Protein 1MM0 (pdb70)

Foldseek 3Di:
DDDQVVLQVVLPVVDDPQWDGWDADPHHTDTDGDDD

Organism: Pseudacanthotermes spiniger (NCBI:txid115113)

InterPro domains:
  IPR024723 Termicin [PF11415] (2-36)
  IPR036574 Knottin, scorpion toxin-like superfamily [SSF57095] (1-36)

Radius of gyration: 9.33 Å; Cα contacts (8 Å, |Δi|>4): 59; chains: 1; bounding box: 30×15×11 Å

Sequence (36 aa):
ACNFQSCWATCQAQHSIYFRRAFCDRSQCKCVFVRGACNFQSCWATCQAQHSIYFRRAFCDRSQCKCVFVRGACNFQSCWATCQAQHSIYFRRAFCDRSQCKCVFVRGACNFQSCWATCQAQHSIYFRRAFCDRSQCKCVFVRGACNFQSCWATCQAQHSIYFRRAFCDRSQCKCVFVRGACNFQSCWATCQAQHSIYFRRAFCDRSQCKCVFVRGACNFQSCWATCQAQHSIYFRRAFCDRSQCKCVFVRGACNFQSCWATCQAQHSIYFRRAFCDRSQCKCVFVRGACNFQSCWATCQAQHSIYFRRAFCDRSQCKCVFVRGACNFQSCWATCQAQHSIYFRRAFCDRSQCKCVFVRGACNFQSCWATCQAQHSIYFRRAFCDRSQCKCVFVRGACNFQSCWATCQAQHSIYFRRAFCDRSQCKCVFVRGACNFQSCWATCQAQHSIYFRRAFCDRSQCKCVFVRGACNFQSCWATCQAQHSIYFRRAFCDRSQCKCVFVRGACNFQSCWATCQAQHSIYFRRAFCDRSQCKCVFVRGACNFQSCWATCQAQHSIYFRRAFCDRSQCKCVFVRGACNFQSCWATCQAQHSIYFRRAFCDRSQCKCVFVRGACNFQSCWATCQAQHSIYFRRAFCDRSQCKCVFVRGACNFQSCWATCQAQHSIYFRRAFCDRSQCKCVFVRGACNFQSCWATCQAQHSIYFRRAFCDRSQCKCVFVRG

Nearest PDB structures (foldseek):
  1mm0-assembly1_A  TM=9.901E-01  e=7.047E-07  Pseudacanthotermes spiniger
  1mm0-assembly1_A  TM=1.004E+00  e=3.508E-06  Pseudacanthotermes spiniger
  1mm0-assembly1_A  TM=1.029E+00  e=6.462E-07  Pseudacanthotermes spiniger
  1mm0-assembly1_A  TM=9.610E-01  e=1.796E-06  Pseudacanthotermes spiniger
  1mm0-assembly1_A  TM=9.978E-01  e=1.236E-06  Pseudacanthotermes spiniger

Secondary structure (DSSP, 8-state):
---HHHHHHHHHHHS-TTEEEEEEETTEEEEEE---

Structure (mmCIF, N/CA/C/O backbone):
data_1MM0
#
_entry.id   1MM0
#
loop_
_atom_site.group_PDB
_atom_site.id
_atom_site.type_symbol
_atom_site.label_atom_id
_atom_site.label_alt_id
_atom_site.label_comp_id
_atom_site.label_asym_id
_atom_site.label_entity_id
_atom_site.label_seq_id
_atom_site.pdbx_PDB_ins_code
_atom_site.Cartn_x
_atom_site.Cartn_y
_atom_site.Cartn_z
_atom_site.occupancy
_atom_site.B_iso_or_equiv
_atom_site.auth_seq_id
_atom_site.auth_comp_id
_atom_site.auth_asym_id
_atom_site.auth_atom_id
_atom_site.pdbx_PDB_model_num
ATOM 1 N N . ALA A 1 1 ? 15.827 0.367 3.756 1.00 0.00 1 ALA A N 1
ATOM 2 C CA . ALA A 1 1 ? 15.452 -0.684 2.786 1.00 0.00 1 ALA A CA 1
ATOM 3 C C . ALA A 1 1 ? 13.940 -0.785 2.650 1.00 0.00 1 ALA A C 1
ATOM 4 O O . ALA A 1 1 ? 13.206 -0.624 3.626 1.00 0.00 1 ALA A O 1
ATOM 13 N N . CYS A 1 2 ? 13.482 -1.061 1.440 1.00 0.00 2 CYS A N 1
ATOM 14 C CA . CYS A 1 2 ? 12.062 -1.194 1.163 1.00 0.00 2 CYS A CA 1
ATOM 15 C C . CYS A 1 2 ? 11.842 -2.311 0.149 1.00 0.00 2 CYS A C 1
ATOM 16 O O . CYS A 1 2 ? 12.605 -2.453 -0.807 1.00 0.00 2 CYS A O 1
ATOM 23 N N . ASN A 1 3 ? 10.815 -3.116 0.367 1.00 0.00 3 ASN A N 1
ATOM 24 C CA . ASN A 1 3 ? 10.523 -4.228 -0.525 1.00 0.00 3 ASN A CA 1
ATOM 25 C C . ASN A 1 3 ? 9.089 -4.144 -1.032 1.00 0.00 3 ASN A C 1
ATOM 26 O O . ASN A 1 3 ? 8.155 -3.983 -0.250 1.00 0.00 3 ASN A O 1
ATOM 37 N N . PHE A 1 4 ? 8.934 -4.231 -2.346 1.00 0.00 4 PHE A N 1
ATOM 38 C CA . PHE A 1 4 ? 7.627 -4.141 -2.990 1.00 0.00 4 PHE A CA 1
ATOM 39 C C . PHE A 1 4 ? 6.678 -5.255 -2.552 1.00 0.00 4 PHE A C 1
ATOM 40 O O . PHE A 1 4 ? 5.551 -4.988 -2.137 1.00 0.00 4 PHE A O 1
ATOM 57 N N . GLN A 1 5 ? 7.130 -6.493 -2.666 1.00 0.00 5 GLN A N 1
ATOM 58 C CA . GLN A 1 5 ? 6.313 -7.647 -2.308 1.00 0.00 5 GLN A CA 1
ATOM 59 C C . GLN A 1 5 ? 5.931 -7.623 -0.831 1.00 0.00 5 GLN A C 1
ATOM 60 O O . GLN A 1 5 ? 4.772 -7.846 -0.476 1.00 0.00 5 GLN A O 1
ATOM 74 N N . SER A 1 6 ? 6.906 -7.342 0.021 1.00 0.00 6 SER A N 1
ATOM 75 C CA . SER A 1 6 ? 6.671 -7.282 1.457 1.00 0.00 6 SER A CA 1
ATOM 76 C C . SER A 1 6 ? 5.692 -6.158 1.789 1.00 0.00 6 SER A C 1
ATOM 77 O O . SER A 1 6 ? 4.782 -6.329 2.607 1.00 0.00 6 SER A O 1
ATOM 85 N N . CYS A 1 7 ? 5.879 -5.014 1.142 1.00 0.00 7 CYS A N 1
ATOM 86 C CA . CYS A 1 7 ? 5.017 -3.862 1.353 1.00 0.00 7 CYS A CA 1
ATOM 87 C C . CYS A 1 7 ? 3.597 -4.182 0.900 1.00 0.00 7 CYS A C 1
ATOM 88 O O . CYS A 1 7 ? 2.629 -3.884 1.601 1.00 0.00 7 CYS A O 1
ATOM 95 N N . TRP A 1 8 ? 3.486 -4.812 -0.267 1.00 0.00 8 TRP A N 1
ATOM 96 C CA . TRP A 1 8 ? 2.198 -5.196 -0.822 1.00 0.00 8 TRP A CA 1
ATOM 97 C C . TRP A 1 8 ? 1.441 -6.084 0.158 1.00 0.00 8 TRP A C 1
ATOM 98 O O . TRP A 1 8 ? 0.273 -5.837 0.455 1.00 0.00 8 TRP A O 1
ATOM 119 N N . ALA A 1 9 ? 2.121 -7.109 0.662 1.00 0.00 9 ALA A N 1
ATOM 120 C CA . ALA A 1 9 ? 1.524 -8.038 1.613 1.00 0.00 9 ALA A CA 1
ATOM 121 C C . ALA A 1 9 ? 1.061 -7.319 2.875 1.00 0.00 9 ALA A C 1
ATOM 122 O O . ALA A 1 9 ? -0.046 -7.550 3.359 1.00 0.00 9 ALA A O 1
ATOM 129 N N . THR A 1 10 ? 1.911 -6.446 3.397 1.00 0.00 10 THR A N 1
ATOM 130 C CA . THR A 1 10 ? 1.597 -5.692 4.600 1.00 0.00 10 THR A CA 1
ATOM 131 C C . THR A 1 10 ? 0.375 -4.791 4.388 1.00 0.00 10 THR A C 1
ATOM 132 O O . THR A 1 10 ? -0.557 -4.781 5.197 1.00 0.00 10 THR A O 1
ATOM 143 N N . CYS A 1 11 ? 0.386 -4.042 3.294 1.00 0.00 11 CYS A N 1
ATOM 144 C CA . CYS A 1 11 ? -0.706 -3.136 2.963 1.00 0.00 11 CYS A CA 1
ATOM 145 C C . CYS A 1 11 ? -2.003 -3.891 2.675 1.00 0.00 11 CYS A C 1
ATOM 146 O O . CYS A 1 11 ? -3.075 -3.480 3.124 1.00 0.00 11 CYS A O 1
ATOM 153 N N . GLN A 1 12 ? -1.906 -4.980 1.919 1.00 0.00 12 GLN A N 1
ATOM 154 C CA . GLN A 1 12 ? -3.072 -5.777 1.559 1.00 0.00 12 GLN A CA 1
ATOM 155 C C . GLN A 1 12 ? -3.677 -6.464 2.779 1.00 0.00 12 GLN A C 1
ATOM 156 O O . GLN A 1 12 ? -4.895 -6.567 2.899 1.00 0.00 12 GLN A O 1
ATOM 170 N N . ALA A 1 13 ? -2.822 -6.945 3.670 1.00 0.00 13 ALA A N 1
ATOM 171 C CA . ALA A 1 13 ? -3.278 -7.635 4.870 1.00 0.00 13 ALA A CA 1
ATOM 172 C C . ALA A 1 13 ? -4.126 -6.728 5.756 1.00 0.00 13 ALA A C 1
ATOM 173 O O . ALA A 1 13 ? -5.189 -7.127 6.227 1.00 0.00 13 ALA A O 1
ATOM 180 N N . GLN A 1 14 ? -3.647 -5.516 5.992 1.00 0.00 14 GLN A N 1
ATOM 181 C CA . GLN A 1 14 ? -4.361 -4.569 6.840 1.00 0.00 14 GLN A CA 1
ATOM 182 C C . GLN A 1 14 ? -5.553 -3.932 6.126 1.00 0.00 14 GLN A C 1
ATOM 183 O O . GLN A 1 14 ? -6.673 -3.954 6.637 1.00 0.00 14 GLN A O 1
ATOM 197 N N . HIS A 1 15 ? -5.312 -3.352 4.957 1.00 0.00 15 HIS A N 1
ATOM 198 C CA . HIS A 1 15 ? -6.371 -2.696 4.198 1.00 0.00 15 HIS A CA 1
ATOM 199 C C . HIS A 1 15 ? -7.321 -3.716 3.578 1.00 0.00 15 HIS A C 1
ATOM 200 O O . HIS A 1 15 ? -6.893 -4.763 3.103 1.00 0.00 15 HIS A O 1
ATOM 215 N N . SER A 1 16 ? -8.613 -3.417 3.614 1.00 0.00 16 SER A N 1
ATOM 216 C CA . SER A 1 16 ? -9.630 -4.319 3.085 1.00 0.00 16 SER A CA 1
ATOM 217 C C . SER A 1 16 ? -9.833 -4.140 1.577 1.00 0.00 16 SER A C 1
ATOM 218 O O . SER A 1 16 ? -8.872 -4.072 0.809 1.00 0.00 16 SER A O 1
ATOM 226 N N . ILE A 1 17 ? -11.097 -4.062 1.163 1.00 0.00 17 ILE A N 1
ATOM 227 C CA . ILE A 1 17 ? -11.453 -3.895 -0.245 1.00 0.00 17 ILE A CA 1
ATOM 228 C C . ILE A 1 17 ? -11.190 -2.471 -0.724 1.00 0.00 17 ILE A C 1
ATOM 229 O O . ILE A 1 17 ? -11.451 -2.131 -1.879 1.00 0.00 17 ILE A O 1
ATOM 245 N N . TYR A 1 18 ? -10.664 -1.650 0.170 1.00 0.00 18 TYR A N 1
ATOM 246 C CA . TYR A 1 18 ? -10.355 -0.266 -0.147 1.00 0.00 18 TYR A CA 1
ATOM 247 C C . TYR A 1 18 ? -8.885 -0.147 -0.516 1.00 0.00 18 TYR A C 1
ATOM 248 O O . TYR A 1 18 ? -8.412 0.917 -0.921 1.00 0.00 18 TYR A O 1
ATOM 266 N N . PHE A 1 19 ? -8.178 -1.265 -0.393 1.00 0.00 19 PHE A N 1
ATOM 267 C CA . PHE A 1 19 ? -6.767 -1.332 -0.733 1.00 0.00 19 PHE A CA 1
ATOM 268 C C . PHE A 1 19 ? -6.600 -1.192 -2.237 1.00 0.00 19 PHE A C 1
ATOM 269 O O . PHE A 1 19 ? -7.211 -1.933 -3.009 1.00 0.00 19 PHE A O 1
ATOM 286 N N . ARG A 1 20 ? -5.773 -0.252 -2.653 1.00 0.00 20 ARG A N 1
ATOM 287 C CA . ARG A 1 20 ? -5.536 -0.042 -4.067 1.00 0.00 20 ARG A CA 1
ATOM 288 C C . ARG A 1 20 ? -4.253 -0.750 -4.466 1.00 0.00 20 ARG A C 1
ATOM 289 O O . ARG A 1 20 ? -4.284 -1.831 -5.054 1.00 0.00 20 ARG A O 1
ATOM 310 N N . ARG A 1 21 ? -3.129 -0.155 -4.115 1.00 0.00 21 ARG A N 1
ATOM 311 C CA . ARG A 1 21 ? -1.842 -0.749 -4.405 1.00 0.00 21 ARG A CA 1
ATOM 312 C C . ARG A 1 21 ? -0.867 -0.466 -3.275 1.00 0.00 21 ARG A C 1
ATOM 313 O O . ARG A 1 21 ? -1.178 0.278 -2.344 1.00 0.00 21 ARG A O 1
ATOM 334 N N . ALA A 1 22 ? 0.304 -1.053 -3.373 1.00 0.00 22 ALA A N 1
ATOM 335 C CA . ALA A 1 22 ? 1.353 -0.875 -2.391 1.00 0.00 22 ALA A CA 1
ATOM 336 C C . ALA A 1 22 ? 2.673 -0.802 -3.119 1.00 0.00 22 ALA A C 1
ATOM 337 O O . ALA A 1 22 ? 2.839 -1.448 -4.151 1.00 0.00 22 ALA A O 1
ATOM 344 N N . PHE A 1 23 ? 3.593 -0.008 -2.616 1.00 0.00 23 PHE A N 1
ATOM 345 C CA . PHE A 1 23 ? 4.886 0.145 -3.261 1.00 0.00 23 PHE A CA 1
ATOM 346 C C . PHE A 1 23 ? 5.879 0.813 -2.329 1.00 0.00 23 PHE A C 1
ATOM 347 O O . PHE A 1 23 ? 5.542 1.179 -1.202 1.00 0.00 23 PHE A O 1
ATOM 364 N N . CYS A 1 24 ? 7.089 1.011 -2.815 1.00 0.00 24 CYS A N 1
ATOM 365 C CA . CYS A 1 24 ? 8.101 1.679 -2.033 1.00 0.00 24 CYS A CA 1
ATOM 366 C C . CYS A 1 24 ? 8.177 3.134 -2.451 1.00 0.00 24 CYS A C 1
ATOM 367 O O . CYS A 1 24 ? 8.580 3.460 -3.570 1.00 0.00 24 CYS A O 1
ATOM 374 N N . ASP A 1 25 ? 7.806 3.999 -1.538 1.00 0.00 25 ASP A N 1
ATOM 375 C CA . ASP A 1 25 ? 7.838 5.428 -1.772 1.00 0.00 25 ASP A CA 1
ATOM 376 C C . ASP A 1 25 ? 9.124 5.956 -1.178 1.00 0.00 25 ASP A C 1
ATOM 377 O O . ASP A 1 25 ? 9.333 5.850 0.031 1.00 0.00 25 ASP A O 1
ATOM 386 N N . ARG A 1 26 ? 10.001 6.461 -2.044 1.00 0.00 26 ARG A N 1
ATOM 387 C CA . ARG A 1 26 ? 11.310 6.947 -1.636 1.00 0.00 26 ARG A CA 1
ATOM 388 C C . ARG A 1 26 ? 12.141 5.776 -1.105 1.00 0.00 26 ARG A C 1
ATOM 389 O O . ARG A 1 26 ? 12.864 5.126 -1.862 1.00 0.00 26 ARG A O 1
ATOM 410 N N . SER A 1 27 ? 11.990 5.481 0.174 1.00 0.00 27 SER A N 1
ATOM 411 C CA . SER A 1 27 ? 12.676 4.363 0.804 1.00 0.00 27 SER A CA 1
ATOM 412 C C . SER A 1 27 ? 11.829 3.843 1.958 1.00 0.00 27 SER A C 1
ATOM 413 O O . SER A 1 27 ? 12.339 3.334 2.956 1.00 0.00 27 SER A O 1
ATOM 421 N N . GLN A 1 28 ? 10.518 3.991 1.809 1.00 0.00 28 GLN A N 1
ATOM 422 C CA . GLN A 1 28 ? 9.566 3.565 2.824 1.00 0.00 28 GLN A CA 1
ATOM 423 C C . GLN A 1 28 ? 8.377 2.864 2.182 1.00 0.00 28 GLN A C 1
ATOM 424 O O . GLN A 1 28 ? 7.964 3.212 1.076 1.00 0.00 28 GLN A O 1
ATOM 438 N N . CYS A 1 29 ? 7.818 1.897 2.890 1.00 0.00 29 CYS A N 1
ATOM 439 C CA . CYS A 1 29 ? 6.653 1.168 2.405 1.00 0.00 29 CYS A CA 1
ATOM 440 C C . CYS A 1 29 ? 5.437 2.087 2.443 1.00 0.00 29 CYS A C 1
ATOM 441 O O . CYS A 1 29 ? 5.095 2.630 3.498 1.00 0.00 29 CYS A O 1
ATOM 448 N N . LYS A 1 30 ? 4.797 2.278 1.300 1.00 0.00 30 LYS A N 1
ATOM 449 C CA . LYS A 1 30 ? 3.638 3.149 1.220 1.00 0.00 30 LYS A CA 1
ATOM 450 C C . LYS A 1 30 ? 2.399 2.368 0.807 1.00 0.00 30 LYS A C 1
ATOM 451 O O . LYS A 1 30 ? 2.391 1.686 -0.221 1.00 0.00 30 LYS A O 1
ATOM 470 N N . CYS A 1 31 ? 1.355 2.483 1.609 1.00 0.00 31 CYS A N 1
ATOM 471 C CA . CYS A 1 31 ? 0.102 1.805 1.339 1.00 0.00 31 CYS A CA 1
ATOM 472 C C . CYS A 1 31 ? -0.897 2.762 0.709 1.00 0.00 31 CYS A C 1
ATOM 473 O O . CYS A 1 31 ? -1.090 3.878 1.191 1.00 0.00 31 CYS A O 1
ATOM 480 N N . VAL A 1 32 ? -1.544 2.320 -0.354 1.00 0.00 32 VAL A N 1
ATOM 481 C CA . VAL A 1 32 ? -2.534 3.131 -1.032 1.00 0.00 32 VAL A CA 1
ATOM 482 C C . VAL A 1 32 ? -3.915 2.561 -0.769 1.00 0.00 32 VAL A C 1
ATOM 483 O O . VAL A 1 32 ? -4.134 1.354 -0.905 1.00 0.00 32 VAL A O 1
ATOM 496 N N . PHE A 1 33 ? -4.829 3.418 -0.360 1.00 0.00 33 PHE A N 1
ATOM 497 C CA . PHE A 1 33 ? -6.179 2.997 -0.034 1.00 0.00 33 PHE A CA 1
ATOM 498 C C . PHE A 1 33 ? -7.122 4.183 -0.051 1.00 0.00 33 PHE A C 1
ATOM 499 O O . PHE A 1 33 ? -6.717 5.317 0.218 1.00 0.00 33 PHE A O 1
ATOM 516 N N . VAL A 1 34 ? -8.373 3.919 -0.363 1.00 0.00 34 VAL A N 1
ATOM 517 C CA . VAL A 1 34 ? -9.376 4.965 -0.402 1.00 0.00 34 VAL A CA 1
ATOM 518 C C . VAL A 1 34 ? -10.201 4.978 0.870 1.00 0.00 34 VAL A C 1
ATOM 519 O O . VAL A 1 34 ? -10.294 3.975 1.579 1.00 0.00 34 VAL A O 1
ATOM 532 N N . ARG A 1 35 ? -10.788 6.123 1.150 1.00 0.00 35 ARG A N 1
ATOM 533 C CA . ARG A 1 35 ? -11.617 6.293 2.333 1.00 0.00 35 ARG A CA 1
ATOM 534 C C . ARG A 1 35 ? -13.073 5.990 2.002 1.00 0.00 35 ARG A C 1
ATOM 535 O O . ARG A 1 35 ? -13.785 5.356 2.781 1.00 0.00 35 ARG A O 1
ATOM 556 N N . GLY A 1 36 ? -13.504 6.447 0.837 1.00 0.00 36 GLY A N 1
ATOM 557 C CA . GLY A 1 36 ? -14.864 6.225 0.403 1.00 0.00 36 GLY A CA 1
ATOM 558 C C . GLY A 1 36 ? -15.071 6.691 -1.019 1.00 0.00 36 GLY A C 1
ATOM 559 O O . GLY A 1 36 ? -14.360 7.623 -1.446 1.00 0.00 36 GLY A O 1
ATOM 564 N N . ALA A 1 1 ? 14.425 -0.539 5.883 1.00 0.00 1 ALA A N 2
ATOM 565 C CA . ALA A 1 1 ? 13.921 -1.745 5.193 1.00 0.00 1 ALA A CA 2
ATOM 566 C C . ALA A 1 1 ? 12.662 -1.417 4.408 1.00 0.00 1 ALA A C 2
ATOM 567 O O . ALA A 1 1 ? 11.667 -0.954 4.973 1.00 0.00 1 ALA A O 2
ATOM 576 N N . CYS A 1 2 ? 12.708 -1.651 3.108 1.00 0.00 2 CYS A N 2
ATOM 577 C CA . CYS A 1 2 ? 11.575 -1.386 2.242 1.00 0.00 2 CYS A CA 2
ATOM 578 C C . CYS A 1 2 ? 11.625 -2.311 1.031 1.00 0.00 2 CYS A C 2
ATOM 579 O O . CYS A 1 2 ? 12.647 -2.394 0.348 1.00 0.00 2 CYS A O 2
ATOM 586 N N . ASN A 1 3 ? 10.530 -3.014 0.783 1.00 0.00 3 ASN A N 2
ATOM 587 C CA . ASN A 1 3 ? 10.445 -3.945 -0.336 1.00 0.00 3 ASN A CA 2
ATOM 588 C C . ASN A 1 3 ? 9.053 -3.874 -0.958 1.00 0.00 3 ASN A C 2
ATOM 589 O O . ASN A 1 3 ? 8.064 -3.781 -0.239 1.00 0.00 3 ASN A O 2
ATOM 600 N N . PHE A 1 4 ? 8.986 -3.896 -2.284 1.00 0.00 4 PHE A N 2
ATOM 601 C CA . PHE A 1 4 ? 7.713 -3.810 -3.005 1.00 0.00 4 PHE A CA 2
ATOM 602 C C . PHE A 1 4 ? 6.739 -4.918 -2.607 1.00 0.00 4 PHE A C 2
ATOM 603 O O . PHE A 1 4 ? 5.618 -4.641 -2.180 1.00 0.00 4 PHE A O 2
ATOM 620 N N . GLN A 1 5 ? 7.163 -6.162 -2.762 1.00 0.00 5 GLN A N 2
ATOM 621 C CA . GLN A 1 5 ? 6.320 -7.309 -2.438 1.00 0.00 5 GLN A CA 2
ATOM 622 C C . GLN A 1 5 ? 5.928 -7.298 -0.962 1.00 0.00 5 GLN A C 2
ATOM 623 O O . GLN A 1 5 ? 4.784 -7.600 -0.610 1.00 0.00 5 GLN A O 2
ATOM 637 N N . SER A 1 6 ? 6.877 -6.934 -0.108 1.00 0.00 6 SER A N 2
ATOM 638 C CA . SER A 1 6 ? 6.628 -6.860 1.325 1.00 0.00 6 SER A CA 2
ATOM 639 C C . SER A 1 6 ? 5.618 -5.749 1.614 1.00 0.00 6 SER A C 2
ATOM 640 O O . SER A 1 6 ? 4.673 -5.936 2.382 1.00 0.00 6 SER A O 2
ATOM 648 N N . CYS A 1 7 ? 5.825 -4.603 0.973 1.00 0.00 7 CYS A N 2
ATOM 649 C CA . CYS A 1 7 ? 4.945 -3.452 1.126 1.00 0.00 7 CYS A CA 2
ATOM 650 C C . CYS A 1 7 ? 3.530 -3.812 0.695 1.00 0.00 7 CYS A C 2
ATOM 651 O O . CYS A 1 7 ? 2.556 -3.462 1.366 1.00 0.00 7 CYS A O 2
ATOM 658 N N . TRP A 1 8 ? 3.428 -4.534 -0.421 1.00 0.00 8 TRP A N 2
ATOM 659 C CA . TRP A 1 8 ? 2.144 -4.966 -0.943 1.00 0.00 8 TRP A CA 2
ATOM 660 C C . TRP A 1 8 ? 1.395 -5.766 0.111 1.00 0.00 8 TRP A C 2
ATOM 661 O O . TRP A 1 8 ? 0.228 -5.503 0.385 1.00 0.00 8 TRP A O 2
ATOM 682 N N . ALA A 1 9 ? 2.085 -6.731 0.706 1.00 0.00 9 ALA A N 2
ATOM 683 C CA . ALA A 1 9 ? 1.500 -7.572 1.740 1.00 0.00 9 ALA A CA 2
ATOM 684 C C . ALA A 1 9 ? 1.082 -6.746 2.951 1.00 0.00 9 ALA A C 2
ATOM 685 O O . ALA A 1 9 ? -0.004 -6.937 3.497 1.00 0.00 9 ALA A O 2
ATOM 692 N N . THR A 1 10 ? 1.949 -5.826 3.359 1.00 0.00 10 THR A N 2
ATOM 693 C CA . THR A 1 10 ? 1.682 -4.963 4.503 1.00 0.00 10 THR A CA 2
ATOM 694 C C . THR A 1 10 ? 0.412 -4.133 4.287 1.00 0.00 10 THR A C 2
ATOM 695 O O . THR A 1 10 ? -0.493 -4.126 5.127 1.00 0.00 10 THR A O 2
ATOM 706 N N . CYS A 1 11 ? 0.351 -3.445 3.157 1.00 0.00 11 CYS A N 2
ATOM 707 C CA . CYS A 1 11 ? -0.797 -2.614 2.825 1.00 0.00 11 CYS A CA 2
ATOM 708 C C . CYS A 1 11 ? -2.047 -3.463 2.592 1.00 0.00 11 CYS A C 2
ATOM 709 O O . CYS A 1 11 ? -3.152 -3.064 2.956 1.00 0.00 11 CYS A O 2
ATOM 716 N N . GLN A 1 12 ? -1.858 -4.628 1.982 1.00 0.00 12 GLN A N 2
ATOM 717 C CA . GLN A 1 12 ? -2.953 -5.547 1.682 1.00 0.00 12 GLN A CA 2
ATOM 718 C C . GLN A 1 12 ? -3.591 -6.086 2.959 1.00 0.00 12 GLN A C 2
ATOM 719 O O . GLN A 1 12 ? -4.809 -6.241 3.039 1.00 0.00 12 GLN A O 2
ATOM 733 N N . ALA A 1 13 ? -2.755 -6.393 3.940 1.00 0.00 13 ALA A N 2
ATOM 734 C CA . ALA A 1 13 ? -3.226 -6.938 5.205 1.00 0.00 13 ALA A CA 2
ATOM 735 C C . ALA A 1 13 ? -3.961 -5.886 6.028 1.00 0.00 13 ALA A C 2
ATOM 736 O O . ALA A 1 13 ? -5.047 -6.142 6.551 1.00 0.00 13 ALA A O 2
ATOM 743 N N . GLN A 1 14 ? -3.363 -4.709 6.150 1.00 0.00 14 GLN A N 2
ATOM 744 C CA . GLN A 1 14 ? -3.961 -3.629 6.924 1.00 0.00 14 GLN A CA 2
ATOM 745 C C . GLN A 1 14 ? -5.221 -3.078 6.261 1.00 0.00 14 GLN A C 2
ATOM 746 O O . GLN A 1 14 ? -6.266 -2.961 6.903 1.00 0.00 14 GLN A O 2
ATOM 760 N N . HIS A 1 15 ? -5.118 -2.722 4.990 1.00 0.00 15 HIS A N 2
ATOM 761 C CA . HIS A 1 15 ? -6.248 -2.163 4.265 1.00 0.00 15 HIS A CA 2
ATOM 762 C C . HIS A 1 15 ? -7.174 -3.252 3.742 1.00 0.00 15 HIS A C 2
ATOM 763 O O . HIS A 1 15 ? -6.722 -4.274 3.232 1.00 0.00 15 HIS A O 2
ATOM 778 N N . SER A 1 16 ? -8.469 -3.029 3.896 1.00 0.00 16 SER A N 2
ATOM 779 C CA . SER A 1 16 ? -9.482 -3.983 3.467 1.00 0.00 16 SER A CA 2
ATOM 780 C C . SER A 1 16 ? -9.730 -3.912 1.952 1.00 0.00 16 SER A C 2
ATOM 781 O O . SER A 1 16 ? -8.787 -3.839 1.163 1.00 0.00 16 SER A O 2
ATOM 789 N N . ILE A 1 17 ? -11.001 -3.944 1.545 1.00 0.00 17 ILE A N 2
ATOM 790 C CA . ILE A 1 17 ? -11.362 -3.898 0.125 1.00 0.00 17 ILE A CA 2
ATOM 791 C C . ILE A 1 17 ? -11.144 -2.514 -0.481 1.00 0.00 17 ILE A C 2
ATOM 792 O O . ILE A 1 17 ? -11.425 -2.291 -1.660 1.00 0.00 17 ILE A O 2
ATOM 808 N N . TYR A 1 18 ? -10.635 -1.592 0.318 1.00 0.00 18 TYR A N 2
ATOM 809 C CA . TYR A 1 18 ? -10.383 -0.240 -0.152 1.00 0.00 18 TYR A CA 2
ATOM 810 C C . TYR A 1 18 ? -8.931 -0.117 -0.578 1.00 0.00 18 TYR A C 2
ATOM 811 O O . TYR A 1 18 ? -8.504 0.910 -1.106 1.00 0.00 18 TYR A O 2
ATOM 829 N N . PHE A 1 19 ? -8.191 -1.199 -0.370 1.00 0.00 19 PHE A N 2
ATOM 830 C CA . PHE A 1 19 ? -6.792 -1.271 -0.750 1.00 0.00 19 PHE A CA 2
ATOM 831 C C . PHE A 1 19 ? -6.673 -1.235 -2.266 1.00 0.00 19 PHE A C 2
ATOM 832 O O . PHE A 1 19 ? -7.302 -2.034 -2.962 1.00 0.00 19 PHE A O 2
ATOM 849 N N . ARG A 1 20 ? -5.875 -0.318 -2.775 1.00 0.00 20 ARG A N 2
ATOM 850 C CA . ARG A 1 20 ? -5.685 -0.200 -4.207 1.00 0.00 20 ARG A CA 2
ATOM 851 C C . ARG A 1 20 ? -4.390 -0.896 -4.598 1.00 0.00 20 ARG A C 2
ATOM 852 O O . ARG A 1 20 ? -4.403 -2.007 -5.124 1.00 0.00 20 ARG A O 2
ATOM 873 N N . ARG A 1 21 ? -3.275 -0.253 -4.307 1.00 0.00 21 ARG A N 2
ATOM 874 C CA . ARG A 1 21 ? -1.974 -0.823 -4.596 1.00 0.00 21 ARG A CA 2
ATOM 875 C C . ARG A 1 21 ? -0.994 -0.461 -3.493 1.00 0.00 21 ARG A C 2
ATOM 876 O O . ARG A 1 21 ? -1.317 0.316 -2.593 1.00 0.00 21 ARG A O 2
ATOM 897 N N . ALA A 1 22 ? 0.195 -1.014 -3.577 1.00 0.00 22 ALA A N 2
ATOM 898 C CA . ALA A 1 22 ? 1.242 -0.749 -2.614 1.00 0.00 22 ALA A CA 2
ATOM 899 C C . ALA A 1 22 ? 2.566 -0.683 -3.340 1.00 0.00 22 ALA A C 2
ATOM 900 O O . ALA A 1 22 ? 2.770 -1.404 -4.316 1.00 0.00 22 ALA A O 2
ATOM 907 N N . PHE A 1 23 ? 3.450 0.181 -2.888 1.00 0.00 23 PHE A N 2
ATOM 908 C CA . PHE A 1 23 ? 4.746 0.323 -3.528 1.00 0.00 23 PHE A CA 2
ATOM 909 C C . PHE A 1 23 ? 5.753 0.929 -2.573 1.00 0.00 23 PHE A C 2
ATOM 910 O O . PHE A 1 23 ? 5.389 1.584 -1.594 1.00 0.00 23 PHE A O 2
ATOM 927 N N . CYS A 1 24 ? 7.019 0.716 -2.863 1.00 0.00 24 CYS A N 2
ATOM 928 C CA . CYS A 1 24 ? 8.075 1.246 -2.036 1.00 0.00 24 CYS A CA 2
ATOM 929 C C . CYS A 1 24 ? 8.601 2.536 -2.638 1.00 0.00 24 CYS A C 2
ATOM 930 O O . CYS A 1 24 ? 9.135 2.552 -3.751 1.00 0.00 24 CYS A O 2
ATOM 937 N N . ASP A 1 25 ? 8.454 3.615 -1.898 1.00 0.00 25 ASP A N 2
ATOM 938 C CA . ASP A 1 25 ? 8.924 4.911 -2.344 1.00 0.00 25 ASP A CA 2
ATOM 939 C C . ASP A 1 25 ? 10.145 5.298 -1.538 1.00 0.00 25 ASP A C 2
ATOM 940 O O . ASP A 1 25 ? 10.070 5.393 -0.313 1.00 0.00 25 ASP A O 2
ATOM 949 N N . ARG A 1 26 ? 11.267 5.492 -2.229 1.00 0.00 26 ARG A N 2
ATOM 950 C CA . ARG A 1 26 ? 12.532 5.839 -1.593 1.00 0.00 26 ARG A CA 2
ATOM 951 C C . ARG A 1 26 ? 12.981 4.709 -0.666 1.00 0.00 26 ARG A C 2
ATOM 952 O O . ARG A 1 26 ? 13.704 3.797 -1.075 1.00 0.00 26 ARG A O 2
ATOM 973 N N . SER A 1 27 ? 12.525 4.761 0.573 1.00 0.00 27 SER A N 2
ATOM 974 C CA . SER A 1 27 ? 12.835 3.746 1.562 1.00 0.00 27 SER A CA 2
ATOM 975 C C . SER A 1 27 ? 11.682 3.649 2.552 1.00 0.00 27 SER A C 2
ATOM 976 O O . SER A 1 27 ? 11.871 3.366 3.734 1.00 0.00 27 SER A O 2
ATOM 984 N N . GLN A 1 28 ? 10.479 3.890 2.043 1.00 0.00 28 GLN A N 2
ATOM 985 C CA . GLN A 1 28 ? 9.267 3.845 2.847 1.00 0.00 28 GLN A CA 2
ATOM 986 C C . GLN A 1 28 ? 8.139 3.175 2.076 1.00 0.00 28 GLN A C 2
ATOM 987 O O . GLN A 1 28 ? 7.897 3.491 0.909 1.00 0.00 28 GLN A O 2
ATOM 1001 N N . CYS A 1 29 ? 7.439 2.272 2.739 1.00 0.00 29 CYS A N 2
ATOM 1002 C CA . CYS A 1 29 ? 6.317 1.577 2.134 1.00 0.00 29 CYS A CA 2
ATOM 1003 C C . CYS A 1 29 ? 5.121 2.520 2.061 1.00 0.00 29 CYS A C 2
ATOM 1004 O O . CYS A 1 29 ? 4.669 3.039 3.084 1.00 0.00 29 CYS A O 2
ATOM 1011 N N . LYS A 1 30 ? 4.613 2.749 0.861 1.00 0.00 30 LYS A N 2
ATOM 1012 C CA . LYS A 1 30 ? 3.477 3.634 0.687 1.00 0.00 30 LYS A CA 2
ATOM 1013 C C . LYS A 1 30 ? 2.247 2.828 0.290 1.00 0.00 30 LYS A C 2
ATOM 1014 O O . LYS A 1 30 ? 2.278 2.057 -0.672 1.00 0.00 30 LYS A O 2
ATOM 1033 N N . CYS A 1 31 ? 1.176 3.000 1.047 1.00 0.00 31 CYS A N 2
ATOM 1034 C CA . CYS A 1 31 ? -0.061 2.282 0.799 1.00 0.00 31 CYS A CA 2
ATOM 1035 C C . CYS A 1 31 ? -1.077 3.150 0.075 1.00 0.00 31 CYS A C 2
ATOM 1036 O O . CYS A 1 31 ? -1.296 4.306 0.439 1.00 0.00 31 CYS A O 2
ATOM 1043 N N . VAL A 1 32 ? -1.707 2.579 -0.938 1.00 0.00 32 VAL A N 2
ATOM 1044 C CA . VAL A 1 32 ? -2.719 3.279 -1.704 1.00 0.00 32 VAL A CA 2
ATOM 1045 C C . VAL A 1 32 ? -4.084 2.709 -1.362 1.00 0.00 32 VAL A C 2
ATOM 1046 O O . VAL A 1 32 ? -4.267 1.487 -1.343 1.00 0.00 32 VAL A O 2
ATOM 1059 N N . PHE A 1 33 ? -5.023 3.584 -1.046 1.00 0.00 33 PHE A N 2
ATOM 1060 C CA . PHE A 1 33 ? -6.356 3.163 -0.648 1.00 0.00 33 PHE A CA 2
ATOM 1061 C C . PHE A 1 33 ? -7.340 4.317 -0.724 1.00 0.00 33 PHE A C 2
ATOM 1062 O O . PHE A 1 33 ? -6.954 5.485 -0.650 1.00 0.00 33 PHE A O 2
ATOM 1079 N N . VAL A 1 34 ? -8.608 3.978 -0.842 1.00 0.00 34 VAL A N 2
ATOM 1080 C CA . VAL A 1 34 ? -9.657 4.981 -0.892 1.00 0.00 34 VAL A CA 2
ATOM 1081 C C . VAL A 1 34 ? -10.300 5.141 0.477 1.00 0.00 34 VAL A C 2
ATOM 1082 O O . VAL A 1 34 ? -10.223 4.248 1.324 1.00 0.00 34 VAL A O 2
ATOM 1095 N N . ARG A 1 35 ? -10.912 6.288 0.694 1.00 0.00 35 ARG A N 2
ATOM 1096 C CA . ARG A 1 35 ? -11.554 6.591 1.969 1.00 0.00 35 ARG A CA 2
ATOM 1097 C C . ARG A 1 35 ? -12.880 7.310 1.753 1.00 0.00 35 ARG A C 2
ATOM 1098 O O . ARG A 1 35 ? -13.162 8.321 2.400 1.00 0.00 35 ARG A O 2
ATOM 1119 N N . GLY A 1 36 ? -13.690 6.780 0.850 1.00 0.00 36 GLY A N 2
ATOM 1120 C CA . GLY A 1 36 ? -14.979 7.377 0.575 1.00 0.00 36 GLY A CA 2
ATOM 1121 C C . GLY A 1 36 ? -15.949 7.161 1.718 1.00 0.00 36 GLY A C 2
ATOM 1122 O O . GLY A 1 36 ? -15.711 6.247 2.535 1.00 0.00 36 GLY A O 2
ATOM 1127 N N . ALA A 1 1 ? 16.151 0.299 3.236 1.00 0.00 1 ALA A N 3
ATOM 1128 C CA . ALA A 1 1 ? 15.727 -0.952 2.577 1.00 0.00 1 ALA A CA 3
ATOM 1129 C C . ALA A 1 1 ? 14.209 -1.067 2.576 1.00 0.00 1 ALA A C 3
ATOM 1130 O O . ALA A 1 1 ? 13.555 -0.791 3.582 1.00 0.00 1 ALA A O 3
ATOM 1139 N N . CYS A 1 2 ? 13.659 -1.471 1.445 1.00 0.00 2 CYS A N 3
ATOM 1140 C CA . CYS A 1 2 ? 12.223 -1.631 1.297 1.00 0.00 2 CYS A CA 3
ATOM 1141 C C . CYS A 1 2 ? 11.939 -2.711 0.264 1.00 0.00 2 CYS A C 3
ATOM 1142 O O . CYS A 1 2 ? 12.665 -2.841 -0.724 1.00 0.00 2 CYS A O 3
ATOM 1149 N N . ASN A 1 3 ? 10.905 -3.501 0.503 1.00 0.00 3 ASN A N 3
ATOM 1150 C CA . ASN A 1 3 ? 10.559 -4.581 -0.407 1.00 0.00 3 ASN A CA 3
ATOM 1151 C C . ASN A 1 3 ? 9.150 -4.392 -0.959 1.00 0.00 3 ASN A C 3
ATOM 1152 O O . ASN A 1 3 ? 8.199 -4.188 -0.206 1.00 0.00 3 ASN A O 3
ATOM 1163 N N . PHE A 1 4 ? 9.039 -4.444 -2.281 1.00 0.00 4 PHE A N 3
ATOM 1164 C CA . PHE A 1 4 ? 7.765 -4.260 -2.972 1.00 0.00 4 PHE A CA 3
ATOM 1165 C C . PHE A 1 4 ? 6.746 -5.331 -2.593 1.00 0.00 4 PHE A C 3
ATOM 1166 O O . PHE A 1 4 ? 5.609 -5.015 -2.244 1.00 0.00 4 PHE A O 3
ATOM 1183 N N . GLN A 1 5 ? 7.153 -6.590 -2.669 1.00 0.00 5 GLN A N 3
ATOM 1184 C CA . GLN A 1 5 ? 6.268 -7.704 -2.345 1.00 0.00 5 GLN A CA 3
ATOM 1185 C C . GLN A 1 5 ? 5.807 -7.607 -0.892 1.00 0.00 5 GLN A C 3
ATOM 1186 O O . GLN A 1 5 ? 4.618 -7.735 -0.599 1.00 0.00 5 GLN A O 3
ATOM 1200 N N . SER A 1 6 ? 6.752 -7.357 0.007 1.00 0.00 6 SER A N 3
ATOM 1201 C CA . SER A 1 6 ? 6.441 -7.220 1.424 1.00 0.00 6 SER A CA 3
ATOM 1202 C C . SER A 1 6 ? 5.498 -6.039 1.642 1.00 0.00 6 SER A C 3
ATOM 1203 O O . SER A 1 6 ? 4.528 -6.136 2.394 1.00 0.00 6 SER A O 3
ATOM 1211 N N . CYS A 1 7 ? 5.780 -4.931 0.964 1.00 0.00 7 CYS A N 3
ATOM 1212 C CA . CYS A 1 7 ? 4.952 -3.738 1.069 1.00 0.00 7 CYS A CA 3
ATOM 1213 C C . CYS A 1 7 ? 3.536 -4.046 0.597 1.00 0.00 7 CYS A C 3
ATOM 1214 O O . CYS A 1 7 ? 2.558 -3.715 1.270 1.00 0.00 7 CYS A O 3
ATOM 1221 N N . TRP A 1 8 ? 3.437 -4.712 -0.553 1.00 0.00 8 TRP A N 3
ATOM 1222 C CA . TRP A 1 8 ? 2.154 -5.095 -1.117 1.00 0.00 8 TRP A CA 3
ATOM 1223 C C . TRP A 1 8 ? 1.390 -5.973 -0.134 1.00 0.00 8 TRP A C 3
ATOM 1224 O O . TRP A 1 8 ? 0.209 -5.749 0.130 1.00 0.00 8 TRP A O 3
ATOM 1245 N N . ALA A 1 9 ? 2.083 -6.968 0.406 1.00 0.00 9 ALA A N 3
ATOM 1246 C CA . ALA A 1 9 ? 1.496 -7.892 1.365 1.00 0.00 9 ALA A CA 3
ATOM 1247 C C . ALA A 1 9 ? 1.018 -7.162 2.616 1.00 0.00 9 ALA A C 3
ATOM 1248 O O . ALA A 1 9 ? -0.073 -7.429 3.119 1.00 0.00 9 ALA A O 3
ATOM 1255 N N . THR A 1 10 ? 1.836 -6.242 3.109 1.00 0.00 10 THR A N 3
ATOM 1256 C CA . THR A 1 10 ? 1.501 -5.473 4.297 1.00 0.00 10 THR A CA 3
ATOM 1257 C C . THR A 1 10 ? 0.269 -4.603 4.054 1.00 0.00 10 THR A C 3
ATOM 1258 O O . THR A 1 10 ? -0.690 -4.639 4.825 1.00 0.00 10 THR A O 3
ATOM 1269 N N . CYS A 1 11 ? 0.296 -3.838 2.973 1.00 0.00 11 CYS A N 3
ATOM 1270 C CA . CYS A 1 11 ? -0.815 -2.965 2.619 1.00 0.00 11 CYS A CA 3
ATOM 1271 C C . CYS A 1 11 ? -2.092 -3.765 2.369 1.00 0.00 11 CYS A C 3
ATOM 1272 O O . CYS A 1 11 ? -3.180 -3.338 2.755 1.00 0.00 11 CYS A O 3
ATOM 1279 N N . GLN A 1 12 ? -1.953 -4.922 1.728 1.00 0.00 12 GLN A N 3
ATOM 1280 C CA . GLN A 1 12 ? -3.092 -5.783 1.426 1.00 0.00 12 GLN A CA 3
ATOM 1281 C C . GLN A 1 12 ? -3.692 -6.370 2.703 1.00 0.00 12 GLN A C 3
ATOM 1282 O O . GLN A 1 12 ? -4.908 -6.471 2.842 1.00 0.00 12 GLN A O 3
ATOM 1296 N N . ALA A 1 13 ? -2.829 -6.759 3.630 1.00 0.00 13 ALA A N 3
ATOM 1297 C CA . ALA A 1 13 ? -3.273 -7.335 4.892 1.00 0.00 13 ALA A CA 3
ATOM 1298 C C . ALA A 1 13 ? -3.888 -6.269 5.790 1.00 0.00 13 ALA A C 3
ATOM 1299 O O . ALA A 1 13 ? -4.876 -6.515 6.485 1.00 0.00 13 ALA A O 3
ATOM 1306 N N . GLN A 1 14 ? -3.278 -5.095 5.782 1.00 0.00 14 GLN A N 3
ATOM 1307 C CA . GLN A 1 14 ? -3.724 -3.975 6.599 1.00 0.00 14 GLN A CA 3
ATOM 1308 C C . GLN A 1 14 ? -5.026 -3.376 6.072 1.00 0.00 14 GLN A C 3
ATOM 1309 O O . GLN A 1 14 ? -6.007 -3.249 6.805 1.00 0.00 14 GLN A O 3
ATOM 1323 N N . HIS A 1 15 ? -5.021 -2.997 4.802 1.00 0.00 15 HIS A N 3
ATOM 1324 C CA . HIS A 1 15 ? -6.188 -2.399 4.174 1.00 0.00 15 HIS A CA 3
ATOM 1325 C C . HIS A 1 15 ? -7.111 -3.475 3.617 1.00 0.00 15 HIS A C 3
ATOM 1326 O O . HIS A 1 15 ? -6.652 -4.462 3.055 1.00 0.00 15 HIS A O 3
ATOM 1341 N N . SER A 1 16 ? -8.409 -3.287 3.800 1.00 0.00 16 SER A N 3
ATOM 1342 C CA . SER A 1 16 ? -9.401 -4.251 3.342 1.00 0.00 16 SER A CA 3
ATOM 1343 C C . SER A 1 16 ? -9.732 -4.077 1.856 1.00 0.00 16 SER A C 3
ATOM 1344 O O . SER A 1 16 ? -8.840 -4.007 1.008 1.00 0.00 16 SER A O 3
ATOM 1352 N N . ILE A 1 17 ? -11.027 -4.010 1.554 1.00 0.00 17 ILE A N 3
ATOM 1353 C CA . ILE A 1 17 ? -11.511 -3.854 0.184 1.00 0.00 17 ILE A CA 3
ATOM 1354 C C . ILE A 1 17 ? -11.232 -2.455 -0.359 1.00 0.00 17 ILE A C 3
ATOM 1355 O O . ILE A 1 17 ? -11.558 -2.140 -1.504 1.00 0.00 17 ILE A O 3
ATOM 1371 N N . TYR A 1 18 ? -10.621 -1.622 0.466 1.00 0.00 18 TYR A N 3
ATOM 1372 C CA . TYR A 1 18 ? -10.297 -0.263 0.075 1.00 0.00 18 TYR A CA 3
ATOM 1373 C C . TYR A 1 18 ? -8.859 -0.192 -0.410 1.00 0.00 18 TYR A C 3
ATOM 1374 O O . TYR A 1 18 ? -8.417 0.828 -0.937 1.00 0.00 18 TYR A O 3
ATOM 1392 N N . PHE A 1 19 ? -8.144 -1.297 -0.248 1.00 0.00 19 PHE A N 3
ATOM 1393 C CA . PHE A 1 19 ? -6.760 -1.393 -0.685 1.00 0.00 19 PHE A CA 3
ATOM 1394 C C . PHE A 1 19 ? -6.678 -1.265 -2.201 1.00 0.00 19 PHE A C 3
ATOM 1395 O O . PHE A 1 19 ? -7.338 -2.007 -2.931 1.00 0.00 19 PHE A O 3
ATOM 1412 N N . ARG A 1 20 ? -5.865 -0.335 -2.671 1.00 0.00 20 ARG A N 3
ATOM 1413 C CA . ARG A 1 20 ? -5.699 -0.139 -4.099 1.00 0.00 20 ARG A CA 3
ATOM 1414 C C . ARG A 1 20 ? -4.412 -0.810 -4.558 1.00 0.00 20 ARG A C 3
ATOM 1415 O O . ARG A 1 20 ? -4.435 -1.888 -5.152 1.00 0.00 20 ARG A O 3
ATOM 1436 N N . ARG A 1 21 ? -3.290 -0.177 -4.252 1.00 0.00 21 ARG A N 3
ATOM 1437 C CA . ARG A 1 21 ? -1.988 -0.712 -4.603 1.00 0.00 21 ARG A CA 3
ATOM 1438 C C . ARG A 1 21 ? -0.990 -0.421 -3.492 1.00 0.00 21 ARG A C 3
ATOM 1439 O O . ARG A 1 21 ? -1.312 0.262 -2.520 1.00 0.00 21 ARG A O 3
ATOM 1460 N N . ALA A 1 22 ? 0.215 -0.934 -3.651 1.00 0.00 22 ALA A N 3
ATOM 1461 C CA . ALA A 1 22 ? 1.278 -0.731 -2.687 1.00 0.00 22 ALA A CA 3
ATOM 1462 C C . ALA A 1 22 ? 2.592 -0.553 -3.418 1.00 0.00 22 ALA A C 3
ATOM 1463 O O . ALA A 1 22 ? 2.796 -1.145 -4.477 1.00 0.00 22 ALA A O 3
ATOM 1470 N N . PHE A 1 23 ? 3.470 0.264 -2.865 1.00 0.00 23 PHE A N 3
ATOM 1471 C CA . PHE A 1 23 ? 4.765 0.518 -3.475 1.00 0.00 23 PHE A CA 3
ATOM 1472 C C . PHE A 1 23 ? 5.715 1.125 -2.460 1.00 0.00 23 PHE A C 3
ATOM 1473 O O . PHE A 1 23 ? 5.288 1.617 -1.417 1.00 0.00 23 PHE A O 3
ATOM 1490 N N . CYS A 1 24 ? 6.997 1.113 -2.768 1.00 0.00 24 CYS A N 3
ATOM 1491 C CA . CYS A 1 24 ? 7.975 1.693 -1.877 1.00 0.00 24 CYS A CA 3
ATOM 1492 C C . CYS A 1 24 ? 8.322 3.095 -2.336 1.00 0.00 24 CYS A C 3
ATOM 1493 O O . CYS A 1 24 ? 8.820 3.300 -3.448 1.00 0.00 24 CYS A O 3
ATOM 1500 N N . ASP A 1 25 ? 8.080 4.049 -1.465 1.00 0.00 25 ASP A N 3
ATOM 1501 C CA . ASP A 1 25 ? 8.388 5.435 -1.742 1.00 0.00 25 ASP A CA 3
ATOM 1502 C C . ASP A 1 25 ? 9.560 5.825 -0.876 1.00 0.00 25 ASP A C 3
ATOM 1503 O O . ASP A 1 25 ? 9.560 5.536 0.322 1.00 0.00 25 ASP A O 3
ATOM 1512 N N . ARG A 1 26 ? 10.561 6.450 -1.482 1.00 0.00 26 ARG A N 3
ATOM 1513 C CA . ARG A 1 26 ? 11.756 6.858 -0.771 1.00 0.00 26 ARG A CA 3
ATOM 1514 C C . ARG A 1 26 ? 12.482 5.616 -0.261 1.00 0.00 26 ARG A C 3
ATOM 1515 O O . ARG A 1 26 ? 13.230 4.973 -0.998 1.00 0.00 26 ARG A O 3
ATOM 1536 N N . SER A 1 27 ? 12.214 5.263 0.982 1.00 0.00 27 SER A N 3
ATOM 1537 C CA . SER A 1 27 ? 12.787 4.082 1.601 1.00 0.00 27 SER A CA 3
ATOM 1538 C C . SER A 1 27 ? 11.813 3.550 2.644 1.00 0.00 27 SER A C 3
ATOM 1539 O O . SER A 1 27 ? 12.204 2.978 3.664 1.00 0.00 27 SER A O 3
ATOM 1547 N N . GLN A 1 28 ? 10.529 3.757 2.370 1.00 0.00 28 GLN A N 3
ATOM 1548 C CA . GLN A 1 28 ? 9.460 3.326 3.257 1.00 0.00 28 GLN A CA 3
ATOM 1549 C C . GLN A 1 28 ? 8.289 2.780 2.453 1.00 0.00 28 GLN A C 3
ATOM 1550 O O . GLN A 1 28 ? 7.997 3.258 1.354 1.00 0.00 28 GLN A O 3
ATOM 1564 N N . CYS A 1 29 ? 7.621 1.785 3.008 1.00 0.00 29 CYS A N 3
ATOM 1565 C CA . CYS A 1 29 ? 6.471 1.178 2.360 1.00 0.00 29 CYS A CA 3
ATOM 1566 C C . CYS A 1 29 ? 5.304 2.161 2.345 1.00 0.00 29 CYS A C 3
ATOM 1567 O O . CYS A 1 29 ? 4.960 2.742 3.378 1.00 0.00 29 CYS A O 3
ATOM 1574 N N . LYS A 1 30 ? 4.704 2.353 1.180 1.00 0.00 30 LYS A N 3
ATOM 1575 C CA . LYS A 1 30 ? 3.584 3.265 1.043 1.00 0.00 30 LYS A CA 3
ATOM 1576 C C . LYS A 1 30 ? 2.343 2.507 0.598 1.00 0.00 30 LYS A C 3
ATOM 1577 O O . LYS A 1 30 ? 2.369 1.775 -0.393 1.00 0.00 30 LYS A O 3
ATOM 1596 N N . CYS A 1 31 ? 1.263 2.683 1.337 1.00 0.00 31 CYS A N 3
ATOM 1597 C CA . CYS A 1 31 ? 0.015 2.014 1.026 1.00 0.00 31 CYS A CA 3
ATOM 1598 C C . CYS A 1 31 ? -0.964 2.957 0.347 1.00 0.00 31 CYS A C 3
ATOM 1599 O O . CYS A 1 31 ? -1.151 4.096 0.779 1.00 0.00 31 CYS A O 3
ATOM 1606 N N . VAL A 1 32 ? -1.600 2.470 -0.704 1.00 0.00 32 VAL A N 3
ATOM 1607 C CA . VAL A 1 32 ? -2.583 3.244 -1.435 1.00 0.00 32 VAL A CA 3
ATOM 1608 C C . VAL A 1 32 ? -3.953 2.642 -1.183 1.00 0.00 32 VAL A C 3
ATOM 1609 O O . VAL A 1 32 ? -4.112 1.417 -1.217 1.00 0.00 32 VAL A O 3
ATOM 1622 N N . PHE A 1 33 ? -4.928 3.480 -0.886 1.00 0.00 33 PHE A N 3
ATOM 1623 C CA . PHE A 1 33 ? -6.259 2.995 -0.577 1.00 0.00 33 PHE A CA 3
ATOM 1624 C C . PHE A 1 33 ? -7.306 4.072 -0.777 1.00 0.00 33 PHE A C 3
ATOM 1625 O O . PHE A 1 33 ? -7.009 5.264 -0.746 1.00 0.00 33 PHE A O 3
ATOM 1642 N N . VAL A 1 34 ? -8.532 3.636 -0.970 1.00 0.00 34 VAL A N 3
ATOM 1643 C CA . VAL A 1 34 ? -9.647 4.543 -1.157 1.00 0.00 34 VAL A CA 3
ATOM 1644 C C . VAL A 1 34 ? -10.415 4.713 0.143 1.00 0.00 34 VAL A C 3
ATOM 1645 O O . VAL A 1 34 ? -10.206 3.966 1.098 1.00 0.00 34 VAL A O 3
ATOM 1658 N N . ARG A 1 35 ? -11.287 5.704 0.174 1.00 0.00 35 ARG A N 3
ATOM 1659 C CA . ARG A 1 35 ?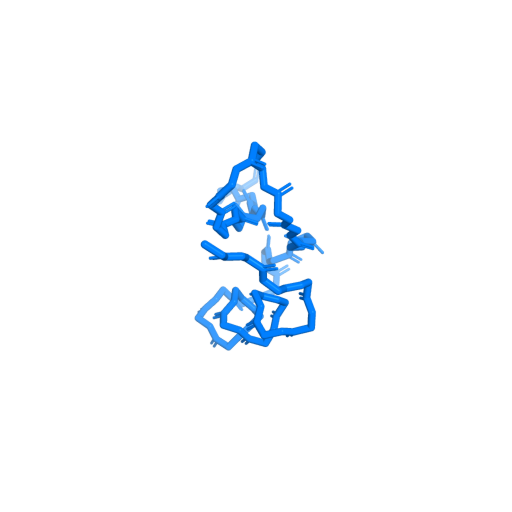 -12.092 5.994 1.352 1.00 0.00 35 ARG A CA 3
ATOM 1660 C C . ARG A 1 35 ? -13.415 6.617 0.945 1.00 0.00 35 ARG A C 3
ATOM 1661 O O . ARG A 1 35 ? -13.805 7.666 1.457 1.00 0.00 35 ARG A O 3
ATOM 1682 N N . GLY A 1 36 ? -14.092 5.967 0.013 1.00 0.00 36 GLY A N 3
ATOM 1683 C CA . GLY A 1 36 ? -15.366 6.459 -0.463 1.00 0.00 36 GLY A CA 3
ATOM 1684 C C . GLY A 1 36 ? -16.483 6.182 0.519 1.00 0.00 36 GLY A C 3
ATOM 1685 O O . GLY A 1 36 ? -17.139 5.127 0.398 1.00 0.00 36 GLY A O 3
ATOM 1690 N N . ALA A 1 1 ? 13.752 -1.352 6.413 1.00 0.00 1 ALA A N 4
ATOM 1691 C CA . ALA A 1 1 ? 13.495 -2.401 5.403 1.00 0.00 1 ALA A CA 4
ATOM 1692 C C . ALA A 1 1 ? 12.276 -2.038 4.568 1.00 0.00 1 ALA A C 4
ATOM 1693 O O . ALA A 1 1 ? 11.219 -1.701 5.109 1.00 0.00 1 ALA A O 4
ATOM 1702 N N . CYS A 1 2 ? 12.417 -2.101 3.255 1.00 0.00 2 CYS A N 4
ATOM 1703 C CA . CYS A 1 2 ? 11.320 -1.772 2.364 1.00 0.00 2 CYS A CA 4
ATOM 1704 C C . CYS A 1 2 ? 11.431 -2.566 1.073 1.00 0.00 2 CYS A C 4
ATOM 1705 O O . CYS A 1 2 ? 12.469 -2.557 0.410 1.00 0.00 2 CYS A O 4
ATOM 1712 N N . ASN A 1 3 ? 10.358 -3.257 0.735 1.00 0.00 3 ASN A N 4
ATOM 1713 C CA . ASN A 1 3 ? 10.307 -4.074 -0.464 1.00 0.00 3 ASN A CA 4
ATOM 1714 C C . ASN A 1 3 ? 8.933 -3.947 -1.098 1.00 0.00 3 ASN A C 4
ATOM 1715 O O . ASN A 1 3 ? 7.934 -3.847 -0.394 1.00 0.00 3 ASN A O 4
ATOM 1726 N N . PHE A 1 4 ? 8.887 -3.939 -2.419 1.00 0.00 4 PHE A N 4
ATOM 1727 C CA . PHE A 1 4 ? 7.629 -3.821 -3.145 1.00 0.00 4 PHE A CA 4
ATOM 1728 C C . PHE A 1 4 ? 6.656 -4.928 -2.743 1.00 0.00 4 PHE A C 4
ATOM 1729 O O . PHE A 1 4 ? 5.493 -4.667 -2.436 1.00 0.00 4 PHE A O 4
ATOM 1746 N N . GLN A 1 5 ? 7.142 -6.158 -2.748 1.00 0.00 5 GLN A N 4
ATOM 1747 C CA . GLN A 1 5 ? 6.321 -7.308 -2.394 1.00 0.00 5 GLN A CA 4
ATOM 1748 C C . GLN A 1 5 ? 5.917 -7.285 -0.924 1.00 0.00 5 GLN A C 4
ATOM 1749 O O . GLN A 1 5 ? 4.760 -7.554 -0.589 1.00 0.00 5 GLN A O 4
ATOM 1763 N N . SER A 1 6 ? 6.865 -6.969 -0.049 1.00 0.00 6 SER A N 4
ATOM 1764 C CA . SER A 1 6 ? 6.585 -6.924 1.380 1.00 0.00 6 SER A CA 4
ATOM 1765 C C . SER A 1 6 ? 5.584 -5.811 1.686 1.00 0.00 6 SER A C 4
ATOM 1766 O O . SER A 1 6 ? 4.634 -6.007 2.448 1.00 0.00 6 SER A O 4
ATOM 1774 N N . CYS A 1 7 ? 5.794 -4.653 1.068 1.00 0.00 7 CYS A N 4
ATOM 1775 C CA . CYS A 1 7 ? 4.916 -3.506 1.248 1.00 0.00 7 CYS A CA 4
ATOM 1776 C C . CYS A 1 7 ? 3.513 -3.840 0.755 1.00 0.00 7 CYS A C 4
ATOM 1777 O O . CYS A 1 7 ? 2.523 -3.531 1.418 1.00 0.00 7 CYS A O 4
ATOM 1784 N N . TRP A 1 8 ? 3.439 -4.500 -0.402 1.00 0.00 8 TRP A N 4
ATOM 1785 C CA . TRP A 1 8 ? 2.166 -4.903 -0.984 1.00 0.00 8 TRP A CA 4
ATOM 1786 C C . TRP A 1 8 ? 1.389 -5.767 0.001 1.00 0.00 8 TRP A C 4
ATOM 1787 O O . TRP A 1 8 ? 0.203 -5.545 0.236 1.00 0.00 8 TRP A O 4
ATOM 1808 N N . ALA A 1 9 ? 2.075 -6.744 0.581 1.00 0.00 9 ALA A N 4
ATOM 1809 C CA . ALA A 1 9 ? 1.464 -7.642 1.548 1.00 0.00 9 ALA A CA 4
ATOM 1810 C C . ALA A 1 9 ? 1.003 -6.877 2.784 1.00 0.00 9 ALA A C 4
ATOM 1811 O O . ALA A 1 9 ? -0.105 -7.092 3.279 1.00 0.00 9 ALA A O 4
ATOM 1818 N N . THR A 1 10 ? 1.855 -5.982 3.269 1.00 0.00 10 THR A N 4
ATOM 1819 C CA . THR A 1 10 ? 1.546 -5.177 4.440 1.00 0.00 10 THR A CA 4
ATOM 1820 C C . THR A 1 10 ? 0.328 -4.288 4.194 1.00 0.00 10 THR A C 4
ATOM 1821 O O . THR A 1 10 ? -0.614 -4.274 4.985 1.00 0.00 10 THR A O 4
ATOM 1832 N N . CYS A 1 11 ? 0.347 -3.555 3.090 1.00 0.00 11 CYS A N 4
ATOM 1833 C CA . CYS A 1 11 ? -0.755 -2.669 2.734 1.00 0.00 11 CYS A CA 4
ATOM 1834 C C . CYS A 1 11 ? -2.040 -3.457 2.504 1.00 0.00 11 CYS A C 4
ATOM 1835 O O . CYS A 1 11 ? -3.120 -3.017 2.899 1.00 0.00 11 CYS A O 4
ATOM 1842 N N . GLN A 1 12 ? -1.914 -4.618 1.868 1.00 0.00 12 GLN A N 4
ATOM 1843 C CA . GLN A 1 12 ? -3.057 -5.475 1.580 1.00 0.00 12 GLN A CA 4
ATOM 1844 C C . GLN A 1 12 ? -3.682 -6.011 2.866 1.00 0.00 12 GLN A C 4
ATOM 1845 O O . GLN A 1 12 ? -4.900 -6.140 2.965 1.00 0.00 12 GLN A O 4
ATOM 1859 N N . ALA A 1 13 ? -2.844 -6.326 3.841 1.00 0.00 13 ALA A N 4
ATOM 1860 C CA . ALA A 1 13 ? -3.322 -6.847 5.116 1.00 0.00 13 ALA A CA 4
ATOM 1861 C C . ALA A 1 13 ? -3.870 -5.725 5.990 1.00 0.00 13 ALA A C 4
ATOM 1862 O O . ALA A 1 13 ? -4.928 -5.859 6.608 1.00 0.00 13 ALA A O 4
ATOM 1869 N N . GLN A 1 14 ? -3.134 -4.621 6.036 1.00 0.00 14 GLN A N 4
ATOM 1870 C CA . GLN A 1 14 ? -3.514 -3.457 6.828 1.00 0.00 14 GLN A CA 4
ATOM 1871 C C . GLN A 1 14 ? -4.821 -2.849 6.328 1.00 0.00 14 GLN A C 4
ATOM 1872 O O . GLN A 1 14 ? -5.739 -2.590 7.108 1.00 0.00 14 GLN A O 4
ATOM 1886 N N . HIS A 1 15 ? -4.898 -2.619 5.027 1.00 0.00 15 HIS A N 4
ATOM 1887 C CA . HIS A 1 15 ? -6.086 -2.038 4.430 1.00 0.00 15 HIS A CA 4
ATOM 1888 C C . HIS A 1 15 ? -7.059 -3.129 4.015 1.00 0.00 15 HIS A C 4
ATOM 1889 O O . HIS A 1 15 ? -6.654 -4.185 3.539 1.00 0.00 15 HIS A O 4
ATOM 1904 N N . SER A 1 16 ? -8.336 -2.880 4.237 1.00 0.00 16 SER A N 4
ATOM 1905 C CA . SER A 1 16 ? -9.375 -3.850 3.926 1.00 0.00 16 SER A CA 4
ATOM 1906 C C . SER A 1 16 ? -9.705 -3.892 2.429 1.00 0.00 16 SER A C 4
ATOM 1907 O O . SER A 1 16 ? -8.809 -3.878 1.582 1.00 0.00 16 SER A O 4
ATOM 1915 N N . ILE A 1 17 ? -10.996 -3.974 2.112 1.00 0.00 17 ILE A N 4
ATOM 1916 C CA . ILE A 1 17 ? -11.458 -4.061 0.727 1.00 0.00 17 ILE A CA 4
ATOM 1917 C C . ILE A 1 17 ? -11.240 -2.773 -0.063 1.00 0.00 17 ILE A C 4
ATOM 1918 O O . ILE A 1 17 ? -11.521 -2.729 -1.260 1.00 0.00 17 ILE A O 4
ATOM 1934 N N . TYR A 1 18 ? -10.743 -1.733 0.588 1.00 0.00 18 TYR A N 4
ATOM 1935 C CA . TYR A 1 18 ? -10.505 -0.466 -0.093 1.00 0.00 18 TYR A CA 4
ATOM 1936 C C . TYR A 1 18 ? -9.042 -0.341 -0.501 1.00 0.00 18 TYR A C 4
ATOM 1937 O O . TYR A 1 18 ? -8.600 0.718 -0.950 1.00 0.00 18 TYR A O 4
ATOM 1955 N N . PHE A 1 19 ? -8.305 -1.434 -0.360 1.00 0.00 19 PHE A N 4
ATOM 1956 C CA . PHE A 1 19 ? -6.901 -1.464 -0.734 1.00 0.00 19 PHE A CA 4
ATOM 1957 C C . PHE A 1 19 ? -6.769 -1.365 -2.249 1.00 0.00 19 PHE A C 4
ATOM 1958 O O . PHE A 1 19 ? -7.366 -2.156 -2.984 1.00 0.00 19 PHE A O 4
ATOM 1975 N N . ARG A 1 20 ? -5.998 -0.398 -2.717 1.00 0.00 20 ARG A N 4
ATOM 1976 C CA . ARG A 1 20 ? -5.811 -0.223 -4.145 1.00 0.00 20 ARG A CA 4
ATOM 1977 C C . ARG A 1 20 ? -4.489 -0.840 -4.577 1.00 0.00 20 ARG A C 4
ATOM 1978 O O . ARG A 1 20 ? -4.460 -1.926 -5.149 1.00 0.00 20 ARG A O 4
ATOM 1999 N N . ARG A 1 21 ? -3.394 -0.159 -4.284 1.00 0.00 21 ARG A N 4
ATOM 2000 C CA . ARG A 1 21 ? -2.079 -0.664 -4.631 1.00 0.00 21 ARG A CA 4
ATOM 2001 C C . ARG A 1 21 ? -1.078 -0.336 -3.535 1.00 0.00 21 ARG A C 4
ATOM 2002 O O . ARG A 1 21 ? -1.370 0.434 -2.622 1.00 0.00 21 ARG A O 4
ATOM 2023 N N . ALA A 1 22 ? 0.098 -0.922 -3.638 1.00 0.00 22 ALA A N 4
ATOM 2024 C CA . ALA A 1 22 ? 1.160 -0.702 -2.677 1.00 0.00 22 ALA A CA 4
ATOM 2025 C C . ALA A 1 22 ? 2.490 -0.655 -3.399 1.00 0.00 22 ALA A C 4
ATOM 2026 O O . ALA A 1 22 ? 2.667 -1.321 -4.418 1.00 0.00 22 ALA A O 4
ATOM 2033 N N . PHE A 1 23 ? 3.413 0.133 -2.884 1.00 0.00 23 PHE A N 4
ATOM 2034 C CA . PHE A 1 23 ? 4.726 0.261 -3.493 1.00 0.00 23 PHE A CA 4
ATOM 2035 C C . PHE A 1 23 ? 5.714 0.847 -2.502 1.00 0.00 23 PHE A C 4
ATOM 2036 O O . PHE A 1 23 ? 5.323 1.473 -1.518 1.00 0.00 23 PHE A O 4
ATOM 2053 N N . CYS A 1 24 ? 6.990 0.660 -2.766 1.00 0.00 24 CYS A N 4
ATOM 2054 C CA . CYS A 1 24 ? 8.014 1.192 -1.903 1.00 0.00 24 CYS A CA 4
ATOM 2055 C C . CYS A 1 24 ? 8.519 2.499 -2.487 1.00 0.00 24 CYS A C 4
ATOM 2056 O O . CYS A 1 24 ? 9.112 2.524 -3.570 1.00 0.00 24 CYS A O 4
ATOM 2063 N N . ASP A 1 25 ? 8.275 3.583 -1.776 1.00 0.00 25 ASP A N 4
ATOM 2064 C CA . ASP A 1 25 ? 8.695 4.898 -2.219 1.00 0.00 25 ASP A CA 4
ATOM 2065 C C . ASP A 1 25 ? 9.979 5.275 -1.503 1.00 0.00 25 ASP A C 4
ATOM 2066 O O . ASP A 1 25 ? 10.000 5.356 -0.273 1.00 0.00 25 ASP A O 4
ATOM 2075 N N . ARG A 1 26 ? 11.045 5.474 -2.277 1.00 0.00 26 ARG A N 4
ATOM 2076 C CA . ARG A 1 26 ? 12.358 5.812 -1.739 1.00 0.00 26 ARG A CA 4
ATOM 2077 C C . ARG A 1 26 ? 12.894 4.661 -0.892 1.00 0.00 26 ARG A C 4
ATOM 2078 O O . ARG A 1 26 ? 13.613 3.794 -1.386 1.00 0.00 26 ARG A O 4
ATOM 2099 N N . SER A 1 27 ? 12.518 4.655 0.375 1.00 0.00 27 SER A N 4
ATOM 2100 C CA . SER A 1 27 ? 12.925 3.616 1.302 1.00 0.00 27 SER A CA 4
ATOM 2101 C C . SER A 1 27 ? 11.846 3.474 2.374 1.00 0.00 27 SER A C 4
ATOM 2102 O O . SER A 1 27 ? 12.128 3.179 3.537 1.00 0.00 27 SER A O 4
ATOM 2110 N N . GLN A 1 28 ? 10.602 3.707 1.963 1.00 0.00 28 GLN A N 4
ATOM 2111 C CA . GLN A 1 28 ? 9.455 3.632 2.860 1.00 0.00 28 GLN A CA 4
ATOM 2112 C C . GLN A 1 28 ? 8.265 2.989 2.158 1.00 0.00 28 GLN A C 4
ATOM 2113 O O . GLN A 1 28 ? 7.984 3.284 0.994 1.00 0.00 28 GLN A O 4
ATOM 2127 N N . CYS A 1 29 ? 7.564 2.127 2.873 1.00 0.00 29 CYS A N 4
ATOM 2128 C CA . CYS A 1 29 ? 6.391 1.453 2.334 1.00 0.00 29 CYS A CA 4
ATOM 2129 C C . CYS A 1 29 ? 5.253 2.456 2.175 1.00 0.00 29 CYS A C 4
ATOM 2130 O O . CYS A 1 29 ? 4.917 3.180 3.115 1.00 0.00 29 CYS A O 4
ATOM 2137 N N . LYS A 1 30 ? 4.672 2.513 0.987 1.00 0.00 30 LYS A N 4
ATOM 2138 C CA . LYS A 1 30 ? 3.587 3.438 0.722 1.00 0.00 30 LYS A CA 4
ATOM 2139 C C . LYS A 1 30 ? 2.323 2.677 0.338 1.00 0.00 30 LYS A C 4
ATOM 2140 O O . LYS A 1 30 ? 2.315 1.912 -0.630 1.00 0.00 30 LYS A O 4
ATOM 2159 N N . CYS A 1 31 ? 1.262 2.884 1.101 1.00 0.00 31 CYS A N 4
ATOM 2160 C CA . CYS A 1 31 ? -0.002 2.213 0.848 1.00 0.00 31 CYS A CA 4
ATOM 2161 C C . CYS A 1 31 ? -0.989 3.132 0.141 1.00 0.00 31 CYS A C 4
ATOM 2162 O O . CYS A 1 31 ? -1.163 4.292 0.520 1.00 0.00 31 CYS A O 4
ATOM 2169 N N . VAL A 1 32 ? -1.648 2.599 -0.877 1.00 0.00 32 VAL A N 4
ATOM 2170 C CA . VAL A 1 32 ? -2.634 3.344 -1.632 1.00 0.00 32 VAL A CA 4
ATOM 2171 C C . VAL A 1 32 ? -4.000 2.722 -1.399 1.00 0.00 32 VAL A C 4
ATOM 2172 O O . VAL A 1 32 ? -4.160 1.503 -1.519 1.00 0.00 32 VAL A O 4
ATOM 2185 N N . PHE A 1 33 ? -4.968 3.537 -1.022 1.00 0.00 33 PHE A N 4
ATOM 2186 C CA . PHE A 1 33 ? -6.297 3.035 -0.725 1.00 0.00 33 PHE A CA 4
ATOM 2187 C C . PHE A 1 33 ? -7.336 4.140 -0.792 1.00 0.00 33 PHE A C 4
ATOM 2188 O O . PHE A 1 33 ? -7.034 5.316 -0.572 1.00 0.00 33 PHE A O 4
ATOM 2205 N N . VAL A 1 34 ? -8.561 3.744 -1.076 1.00 0.00 34 VAL A N 4
ATOM 2206 C CA . VAL A 1 34 ? -9.674 4.674 -1.145 1.00 0.00 34 VAL A CA 4
ATOM 2207 C C . VAL A 1 34 ? -10.467 4.628 0.150 1.00 0.00 34 VAL A C 4
ATOM 2208 O O . VAL A 1 34 ? -10.270 3.730 0.973 1.00 0.00 34 VAL A O 4
ATOM 2221 N N . ARG A 1 35 ? -11.353 5.593 0.334 1.00 0.00 35 ARG A N 4
ATOM 2222 C CA . ARG A 1 35 ? -12.175 5.660 1.540 1.00 0.00 35 ARG A CA 4
ATOM 2223 C C . ARG A 1 35 ? -13.519 6.310 1.248 1.00 0.00 35 ARG A C 4
ATOM 2224 O O . ARG A 1 35 ? -13.997 7.151 2.008 1.00 0.00 35 ARG A O 4
ATOM 2245 N N . GLY A 1 36 ? -14.126 5.907 0.147 1.00 0.00 36 GLY A N 4
ATOM 2246 C CA . GLY A 1 36 ? -15.411 6.442 -0.233 1.00 0.00 36 GLY A CA 4
ATOM 2247 C C . GLY A 1 36 ? -15.845 5.914 -1.577 1.00 0.00 36 GLY A C 4
ATOM 2248 O O . GLY A 1 36 ? -17.060 5.857 -1.843 1.00 0.00 36 GLY A O 4
ATOM 2253 N N . ALA A 1 1 ? 15.871 0.016 3.416 1.00 0.00 1 ALA A N 5
ATOM 2254 C CA . ALA A 1 1 ? 15.417 -1.335 3.025 1.00 0.00 1 ALA A CA 5
ATOM 2255 C C . ALA A 1 1 ? 13.904 -1.363 2.865 1.00 0.00 1 ALA A C 5
ATOM 2256 O O . ALA A 1 1 ? 13.165 -1.032 3.791 1.00 0.00 1 ALA A O 5
ATOM 2265 N N . CYS A 1 2 ? 13.448 -1.758 1.687 1.00 0.00 2 CYS A N 5
ATOM 2266 C CA . CYS A 1 2 ? 12.024 -1.835 1.403 1.00 0.00 2 CYS A CA 5
ATOM 2267 C C . CYS A 1 2 ? 11.762 -2.892 0.339 1.00 0.00 2 CYS A C 5
ATOM 2268 O O . CYS A 1 2 ? 12.551 -3.054 -0.595 1.00 0.00 2 CYS A O 5
ATOM 2275 N N . ASN A 1 3 ? 10.666 -3.613 0.479 1.00 0.00 3 ASN A N 5
ATOM 2276 C CA . ASN A 1 3 ? 10.316 -4.652 -0.478 1.00 0.00 3 ASN A CA 5
ATOM 2277 C C . ASN A 1 3 ? 8.929 -4.394 -1.048 1.00 0.00 3 ASN A C 5
ATOM 2278 O O . ASN A 1 3 ? 7.971 -4.213 -0.302 1.00 0.00 3 ASN A O 5
ATOM 2289 N N . PHE A 1 4 ? 8.841 -4.360 -2.371 1.00 0.00 4 PHE A N 5
ATOM 2290 C CA . PHE A 1 4 ? 7.586 -4.101 -3.069 1.00 0.00 4 PHE A CA 5
ATOM 2291 C C . PHE A 1 4 ? 6.512 -5.128 -2.717 1.00 0.00 4 PHE A C 5
ATOM 2292 O O . PHE A 1 4 ? 5.405 -4.766 -2.320 1.00 0.00 4 PHE A O 5
ATOM 2309 N N . GLN A 1 5 ? 6.836 -6.400 -2.874 1.00 0.00 5 GLN A N 5
ATOM 2310 C CA . GLN A 1 5 ? 5.887 -7.468 -2.591 1.00 0.00 5 GLN A CA 5
ATOM 2311 C C . GLN A 1 5 ? 5.506 -7.485 -1.113 1.00 0.00 5 GLN A C 5
ATOM 2312 O O . GLN A 1 5 ? 4.332 -7.628 -0.770 1.00 0.00 5 GLN A O 5
ATOM 2326 N N . SER A 1 6 ? 6.497 -7.324 -0.244 1.00 0.00 6 SER A N 5
ATOM 2327 C CA . SER A 1 6 ? 6.251 -7.308 1.191 1.00 0.00 6 SER A CA 5
ATOM 2328 C C . SER A 1 6 ? 5.356 -6.128 1.557 1.00 0.00 6 SER A C 5
ATOM 2329 O O . SER A 1 6 ? 4.436 -6.258 2.368 1.00 0.00 6 SER A O 5
ATOM 2337 N N . CYS A 1 7 ? 5.614 -4.987 0.931 1.00 0.00 7 CYS A N 5
ATOM 2338 C CA . CYS A 1 7 ? 4.822 -3.791 1.161 1.00 0.00 7 CYS A CA 5
ATOM 2339 C C . CYS A 1 7 ? 3.394 -4.028 0.682 1.00 0.00 7 CYS A C 5
ATOM 2340 O O . CYS A 1 7 ? 2.429 -3.680 1.366 1.00 0.00 7 CYS A O 5
ATOM 2347 N N . TRP A 1 8 ? 3.273 -4.652 -0.489 1.00 0.00 8 TRP A N 5
ATOM 2348 C CA . TRP A 1 8 ? 1.979 -4.970 -1.075 1.00 0.00 8 TRP A CA 5
ATOM 2349 C C . TRP A 1 8 ? 1.162 -5.831 -0.115 1.00 0.00 8 TRP A C 5
ATOM 2350 O O . TRP A 1 8 ? -0.003 -5.542 0.160 1.00 0.00 8 TRP A O 5
ATOM 2371 N N . ALA A 1 9 ? 1.791 -6.880 0.402 1.00 0.00 9 ALA A N 5
ATOM 2372 C CA . ALA A 1 9 ? 1.138 -7.783 1.339 1.00 0.00 9 ALA A CA 5
ATOM 2373 C C . ALA A 1 9 ? 0.748 -7.056 2.622 1.00 0.00 9 ALA A C 5
ATOM 2374 O O . ALA A 1 9 ? -0.353 -7.242 3.141 1.00 0.00 9 ALA A O 5
ATOM 2381 N N . THR A 1 10 ? 1.658 -6.229 3.124 1.00 0.00 10 THR A N 5
ATOM 2382 C CA . THR A 1 10 ? 1.428 -5.468 4.345 1.00 0.00 10 THR A CA 5
ATOM 2383 C C . THR A 1 10 ? 0.256 -4.496 4.184 1.00 0.00 10 THR A C 5
ATOM 2384 O O . THR A 1 10 ? -0.657 -4.456 5.014 1.00 0.00 10 THR A O 5
ATOM 2395 N N . CYS A 1 11 ? 0.285 -3.719 3.110 1.00 0.00 11 CYS A N 5
ATOM 2396 C CA . CYS A 1 11 ? -0.765 -2.750 2.834 1.00 0.00 11 CYS A CA 5
ATOM 2397 C C . CYS A 1 11 ? -2.103 -3.435 2.591 1.00 0.00 11 CYS A C 5
ATOM 2398 O O . CYS A 1 11 ? -3.135 -2.969 3.070 1.00 0.00 11 CYS A O 5
ATOM 2405 N N . GLN A 1 12 ? -2.079 -4.539 1.852 1.00 0.00 12 GLN A N 5
ATOM 2406 C CA . GLN A 1 12 ? -3.293 -5.284 1.544 1.00 0.00 12 GLN A CA 5
ATOM 2407 C C . GLN A 1 12 ? -3.887 -5.906 2.805 1.00 0.00 12 GLN A C 5
ATOM 2408 O O . GLN A 1 12 ? -5.101 -5.999 2.945 1.00 0.00 12 GLN A O 5
ATOM 2422 N N . ALA A 1 13 ? -3.026 -6.334 3.717 1.00 0.00 13 ALA A N 5
ATOM 2423 C CA . ALA A 1 13 ? -3.476 -6.951 4.959 1.00 0.00 13 ALA A CA 5
ATOM 2424 C C . ALA A 1 13 ? -4.226 -5.952 5.838 1.00 0.00 13 ALA A C 5
ATOM 2425 O O . ALA A 1 13 ? -5.288 -6.258 6.376 1.00 0.00 13 ALA A O 5
ATOM 2432 N N . GLN A 1 14 ? -3.660 -4.762 5.988 1.00 0.00 14 GLN A N 5
ATOM 2433 C CA . GLN A 1 14 ? -4.271 -3.725 6.813 1.00 0.00 14 GLN A CA 5
ATOM 2434 C C . GLN A 1 14 ? -5.435 -3.050 6.094 1.00 0.00 14 GLN A C 5
ATOM 2435 O O . GLN A 1 14 ? -6.515 -2.884 6.658 1.00 0.00 14 GLN A O 5
ATOM 2449 N N . HIS A 1 15 ? -5.209 -2.657 4.849 1.00 0.00 15 HIS A N 5
ATOM 2450 C CA . HIS A 1 15 ? -6.234 -1.996 4.052 1.00 0.00 15 HIS A CA 5
ATOM 2451 C C . HIS A 1 15 ? -6.886 -2.995 3.107 1.00 0.00 15 HIS A C 5
ATOM 2452 O O . HIS A 1 15 ? -6.958 -2.755 1.920 1.00 0.00 15 HIS A O 5
ATOM 2467 N N . SER A 1 16 ? -7.321 -4.123 3.636 1.00 0.00 16 SER A N 5
ATOM 2468 C CA . SER A 1 16 ? -7.923 -5.183 2.827 1.00 0.00 16 SER A CA 5
ATOM 2469 C C . SER A 1 16 ? -9.129 -4.743 1.992 1.00 0.00 16 SER A C 5
ATOM 2470 O O . SER A 1 16 ? -9.135 -4.902 0.771 1.00 0.00 16 SER A O 5
ATOM 2478 N N . ILE A 1 17 ? -10.167 -4.258 2.654 1.00 0.00 17 ILE A N 5
ATOM 2479 C CA . ILE A 1 17 ? -11.410 -3.883 1.973 1.00 0.00 17 ILE A CA 5
ATOM 2480 C C . ILE A 1 17 ? -11.289 -2.747 0.961 1.00 0.00 17 ILE A C 5
ATOM 2481 O O . ILE A 1 17 ? -12.013 -2.732 -0.033 1.00 0.00 17 ILE A O 5
ATOM 2497 N N . TYR A 1 18 ? -10.408 -1.800 1.194 1.00 0.00 18 TYR A N 5
ATOM 2498 C CA . TYR A 1 18 ? -10.263 -0.682 0.264 1.00 0.00 18 TYR A CA 5
ATOM 2499 C C . TYR A 1 18 ? -8.844 -0.568 -0.255 1.00 0.00 18 TYR A C 5
ATOM 2500 O O . TYR A 1 18 ? -8.347 0.533 -0.507 1.00 0.00 18 TYR A O 5
ATOM 2518 N N . PHE A 1 19 ? -8.196 -1.705 -0.417 1.00 0.00 19 PHE A N 5
ATOM 2519 C CA . PHE A 1 19 ? -6.824 -1.735 -0.910 1.00 0.00 19 PHE A CA 5
ATOM 2520 C C . PHE A 1 19 ? -6.745 -1.316 -2.370 1.00 0.00 19 PHE A C 5
ATOM 2521 O O . PHE A 1 19 ? -7.475 -1.834 -3.217 1.00 0.00 19 PHE A O 5
ATOM 2538 N N . ARG A 1 20 ? -5.827 -0.412 -2.667 1.00 0.00 20 ARG A N 5
ATOM 2539 C CA . ARG A 1 20 ? -5.624 0.024 -4.030 1.00 0.00 20 ARG A CA 5
ATOM 2540 C C . ARG A 1 20 ? -4.319 -0.574 -4.539 1.00 0.00 20 ARG A C 5
ATOM 2541 O O . ARG A 1 20 ? -4.320 -1.608 -5.207 1.00 0.00 20 ARG A O 5
ATOM 2562 N N . ARG A 1 21 ? -3.210 0.056 -4.190 1.00 0.00 21 ARG A N 5
ATOM 2563 C CA . ARG A 1 21 ? -1.901 -0.437 -4.579 1.00 0.00 21 ARG A CA 5
ATOM 2564 C C . ARG A 1 21 ? -0.897 -0.192 -3.460 1.00 0.00 21 ARG A C 5
ATOM 2565 O O . ARG A 1 21 ? -1.179 0.538 -2.513 1.00 0.00 21 ARG A O 5
ATOM 2586 N N . ALA A 1 22 ? 0.266 -0.801 -3.575 1.00 0.00 22 ALA A N 5
ATOM 2587 C CA . ALA A 1 22 ? 1.320 -0.649 -2.587 1.00 0.00 22 ALA A CA 5
ATOM 2588 C C . ALA A 1 22 ? 2.660 -0.590 -3.291 1.00 0.00 22 ALA A C 5
ATOM 2589 O O . ALA A 1 22 ? 2.826 -1.193 -4.350 1.00 0.00 22 ALA A O 5
ATOM 2596 N N . PHE A 1 23 ? 3.600 0.145 -2.726 1.00 0.00 23 PHE A N 5
ATOM 2597 C CA . PHE A 1 23 ? 4.921 0.283 -3.328 1.00 0.00 23 PHE A CA 5
ATOM 2598 C C . PHE A 1 23 ? 5.907 0.872 -2.334 1.00 0.00 23 PHE A C 5
ATOM 2599 O O . PHE A 1 23 ? 5.521 1.316 -1.253 1.00 0.00 23 PHE A O 5
ATOM 2616 N N . CYS A 1 24 ? 7.174 0.909 -2.712 1.00 0.00 24 CYS A N 5
ATOM 2617 C CA . CYS A 1 24 ? 8.184 1.485 -1.850 1.00 0.00 24 CYS A CA 5
ATOM 2618 C C . CYS A 1 24 ? 8.452 2.917 -2.270 1.00 0.00 24 CYS A C 5
ATOM 2619 O O . CYS A 1 24 ? 8.810 3.190 -3.416 1.00 0.00 24 CYS A O 5
ATOM 2626 N N . ASP A 1 25 ? 8.279 3.821 -1.330 1.00 0.00 25 ASP A N 5
ATOM 2627 C CA . ASP A 1 25 ? 8.505 5.231 -1.564 1.00 0.00 25 ASP A CA 5
ATOM 2628 C C . ASP A 1 25 ? 9.765 5.640 -0.828 1.00 0.00 25 ASP A C 5
ATOM 2629 O O . ASP A 1 25 ? 9.812 5.577 0.403 1.00 0.00 25 ASP A O 5
ATOM 2638 N N . ARG A 1 26 ? 10.794 6.013 -1.591 1.00 0.00 26 ARG A N 5
ATOM 2639 C CA . ARG A 1 26 ? 12.089 6.389 -1.042 1.00 0.00 26 ARG A CA 5
ATOM 2640 C C . ARG A 1 26 ? 12.746 5.180 -0.377 1.00 0.00 26 ARG A C 5
ATOM 2641 O O . ARG A 1 26 ? 13.532 4.466 -1.003 1.00 0.00 26 ARG A O 5
ATOM 2662 N N . SER A 1 27 ? 12.392 4.941 0.875 1.00 0.00 27 SER A N 5
ATOM 2663 C CA . SER A 1 27 ? 12.905 3.808 1.632 1.00 0.00 27 SER A CA 5
ATOM 2664 C C . SER A 1 27 ? 11.866 3.370 2.653 1.00 0.00 27 SER A C 5
ATOM 2665 O O . SER A 1 27 ? 12.202 2.844 3.715 1.00 0.00 27 SER A O 5
ATOM 2673 N N . GLN A 1 28 ? 10.602 3.606 2.333 1.00 0.00 28 GLN A N 5
ATOM 2674 C CA . GLN A 1 28 ? 9.510 3.258 3.225 1.00 0.00 28 GLN A CA 5
ATOM 2675 C C . GLN A 1 28 ? 8.338 2.682 2.448 1.00 0.00 28 GLN A C 5
ATOM 2676 O O . GLN A 1 28 ? 8.060 3.095 1.322 1.00 0.00 28 GLN A O 5
ATOM 2690 N N . CYS A 1 29 ? 7.646 1.740 3.066 1.00 0.00 29 CYS A N 5
ATOM 2691 C CA . CYS A 1 29 ? 6.483 1.116 2.458 1.00 0.00 29 CYS A CA 5
ATOM 2692 C C . CYS A 1 29 ? 5.339 2.122 2.407 1.00 0.00 29 CYS A C 5
ATOM 2693 O O . CYS A 1 29 ? 4.959 2.687 3.434 1.00 0.00 29 CYS A O 5
ATOM 2700 N N . LYS A 1 30 ? 4.798 2.355 1.224 1.00 0.00 30 LYS A N 5
ATOM 2701 C CA . LYS A 1 30 ? 3.706 3.297 1.073 1.00 0.00 30 LYS A CA 5
ATOM 2702 C C . LYS A 1 30 ? 2.429 2.561 0.707 1.00 0.00 30 LYS A C 5
ATOM 2703 O O . LYS A 1 30 ? 2.387 1.813 -0.273 1.00 0.00 30 LYS A O 5
ATOM 2722 N N . CYS A 1 31 ? 1.401 2.770 1.504 1.00 0.00 31 CYS A N 5
ATOM 2723 C CA . CYS A 1 31 ? 0.123 2.125 1.284 1.00 0.00 31 CYS A CA 5
ATOM 2724 C C . CYS A 1 31 ? -0.861 3.049 0.591 1.00 0.00 31 CYS A C 5
ATOM 2725 O O . CYS A 1 31 ? -1.040 4.201 0.989 1.00 0.00 31 CYS A O 5
ATOM 2732 N N . VAL A 1 32 ? -1.510 2.525 -0.433 1.00 0.00 32 VAL A N 5
ATOM 2733 C CA . VAL A 1 32 ? -2.495 3.272 -1.187 1.00 0.00 32 VAL A CA 5
ATOM 2734 C C . VAL A 1 32 ? -3.854 2.614 -1.006 1.00 0.00 32 VAL A C 5
ATOM 2735 O O . VAL A 1 32 ? -3.982 1.391 -1.119 1.00 0.00 32 VAL A O 5
ATOM 2748 N N . PHE A 1 33 ? -4.852 3.416 -0.687 1.00 0.00 33 PHE A N 5
ATOM 2749 C CA . PHE A 1 33 ? -6.190 2.912 -0.439 1.00 0.00 33 PHE A CA 5
ATOM 2750 C C . PHE A 1 33 ? -7.229 3.995 -0.686 1.00 0.00 33 PHE A C 5
ATOM 2751 O O . PHE A 1 33 ? -6.957 5.185 -0.514 1.00 0.00 33 PHE A O 5
ATOM 2768 N N . VAL A 1 34 ? -8.413 3.574 -1.084 1.00 0.00 34 VAL A N 5
ATOM 2769 C CA . VAL A 1 34 ? -9.502 4.498 -1.356 1.00 0.00 34 VAL A CA 5
ATOM 2770 C C . VAL A 1 34 ? -10.449 4.589 -0.169 1.00 0.00 34 VAL A C 5
ATOM 2771 O O . VAL A 1 34 ? -10.340 3.822 0.789 1.00 0.00 34 VAL A O 5
ATOM 2784 N N . ARG A 1 35 ? -11.371 5.531 -0.234 1.00 0.00 35 ARG A N 5
ATOM 2785 C CA . ARG A 1 35 ? -12.339 5.724 0.835 1.00 0.00 35 ARG A CA 5
ATOM 2786 C C . ARG A 1 35 ? -13.751 5.459 0.329 1.00 0.00 35 ARG A C 5
ATOM 2787 O O . ARG A 1 35 ? -14.586 4.895 1.043 1.00 0.00 35 ARG A O 5
ATOM 2808 N N . GLY A 1 36 ? -14.011 5.866 -0.901 1.00 0.00 36 GLY A N 5
ATOM 2809 C CA . GLY A 1 36 ? -15.316 5.670 -1.490 1.00 0.00 36 GLY A CA 5
ATOM 2810 C C . GLY A 1 36 ? -15.338 6.103 -2.936 1.00 0.00 36 GLY A C 5
ATOM 2811 O O . GLY A 1 36 ? -16.438 6.263 -3.501 1.00 0.00 36 GLY A O 5
ATOM 2816 N N . ALA A 1 1 ? 14.085 -1.207 6.374 1.00 0.00 1 ALA A N 6
ATOM 2817 C CA . ALA A 1 1 ? 13.937 -2.109 5.211 1.00 0.00 1 ALA A CA 6
ATOM 2818 C C . ALA A 1 1 ? 12.659 -1.786 4.453 1.00 0.00 1 ALA A C 6
ATOM 2819 O O . ALA A 1 1 ? 11.638 -1.454 5.056 1.00 0.00 1 ALA A O 6
ATOM 2828 N N . CYS A 1 2 ? 12.719 -1.870 3.134 1.00 0.00 2 CYS A N 6
ATOM 2829 C CA . CYS A 1 2 ? 11.566 -1.580 2.297 1.00 0.00 2 CYS A CA 6
ATOM 2830 C C . CYS A 1 2 ? 11.629 -2.390 1.010 1.00 0.00 2 CYS A C 6
ATOM 2831 O O . CYS A 1 2 ? 12.627 -2.350 0.291 1.00 0.00 2 CYS A O 6
ATOM 2838 N N . ASN A 1 3 ? 10.567 -3.130 0.726 1.00 0.00 3 ASN A N 6
ATOM 2839 C CA . ASN A 1 3 ? 10.501 -3.953 -0.472 1.00 0.00 3 ASN A CA 6
ATOM 2840 C C . ASN A 1 3 ? 9.091 -3.922 -1.045 1.00 0.00 3 ASN A C 6
ATOM 2841 O O . ASN A 1 3 ? 8.118 -3.894 -0.298 1.00 0.00 3 ASN A O 6
ATOM 2852 N N . PHE A 1 4 ? 8.983 -3.904 -2.365 1.00 0.00 4 PHE A N 6
ATOM 2853 C CA . PHE A 1 4 ? 7.683 -3.855 -3.030 1.00 0.00 4 PHE A CA 6
ATOM 2854 C C . PHE A 1 4 ? 6.780 -5.011 -2.596 1.00 0.00 4 PHE A C 6
ATOM 2855 O O . PHE A 1 4 ? 5.616 -4.804 -2.256 1.00 0.00 4 PHE A O 6
ATOM 2872 N N . GLN A 1 5 ? 7.319 -6.222 -2.617 1.00 0.00 5 GLN A N 6
ATOM 2873 C CA . GLN A 1 5 ? 6.554 -7.407 -2.239 1.00 0.00 5 GLN A CA 6
ATOM 2874 C C . GLN A 1 5 ? 6.109 -7.357 -0.780 1.00 0.00 5 GLN A C 6
ATOM 2875 O O . GLN A 1 5 ? 4.956 -7.658 -0.464 1.00 0.00 5 GLN A O 6
ATOM 2889 N N . SER A 1 6 ? 7.021 -6.976 0.105 1.00 0.00 6 SER A N 6
ATOM 2890 C CA . SER A 1 6 ? 6.712 -6.894 1.524 1.00 0.00 6 SER A CA 6
ATOM 2891 C C . SER A 1 6 ? 5.690 -5.793 1.782 1.00 0.00 6 SER A C 6
ATOM 2892 O O . SER A 1 6 ? 4.738 -5.979 2.542 1.00 0.00 6 SER A O 6
ATOM 2900 N N . CYS A 1 7 ? 5.892 -4.654 1.133 1.00 0.00 7 CYS A N 6
ATOM 2901 C CA . CYS A 1 7 ? 4.997 -3.516 1.270 1.00 0.00 7 CYS A CA 6
ATOM 2902 C C . CYS A 1 7 ? 3.593 -3.885 0.808 1.00 0.00 7 CYS A C 6
ATOM 2903 O O . CYS A 1 7 ? 2.606 -3.570 1.478 1.00 0.00 7 CYS A O 6
ATOM 2910 N N . TRP A 1 8 ? 3.511 -4.571 -0.331 1.00 0.00 8 TRP A N 6
ATOM 2911 C CA . TRP A 1 8 ? 2.235 -5.000 -0.881 1.00 0.00 8 TRP A CA 6
ATOM 2912 C C . TRP A 1 8 ? 1.478 -5.837 0.140 1.00 0.00 8 TRP A C 6
ATOM 2913 O O . TRP A 1 8 ? 0.302 -5.594 0.405 1.00 0.00 8 TRP A O 6
ATOM 2934 N N . ALA A 1 9 ? 2.166 -6.814 0.719 1.00 0.00 9 ALA A N 6
ATOM 2935 C CA . ALA A 1 9 ? 1.568 -7.689 1.717 1.00 0.00 9 ALA A CA 6
ATOM 2936 C C . ALA A 1 9 ? 1.108 -6.897 2.940 1.00 0.00 9 ALA A C 6
ATOM 2937 O O . ALA A 1 9 ? 0.005 -7.109 3.448 1.00 0.00 9 ALA A O 6
ATOM 2944 N N . THR A 1 10 ? 1.956 -5.984 3.401 1.00 0.00 10 THR A N 6
ATOM 2945 C CA . THR A 1 10 ? 1.647 -5.153 4.557 1.00 0.00 10 THR A CA 6
ATOM 2946 C C . THR A 1 10 ? 0.404 -4.292 4.304 1.00 0.00 10 THR A C 6
ATOM 2947 O O . THR A 1 10 ? -0.529 -4.270 5.113 1.00 0.00 10 THR A O 6
ATOM 2958 N N . CYS A 1 11 ? 0.392 -3.594 3.175 1.00 0.00 11 CYS A N 6
ATOM 2959 C CA . CYS A 1 11 ? -0.732 -2.742 2.810 1.00 0.00 11 CYS A CA 6
ATOM 2960 C C . CYS A 1 11 ? -1.996 -3.570 2.585 1.00 0.00 11 CYS A C 6
ATOM 2961 O O . CYS A 1 11 ? -3.090 -3.158 2.969 1.00 0.00 11 CYS A O 6
ATOM 2968 N N . GLN A 1 12 ? -1.828 -4.732 1.966 1.00 0.00 12 GLN A N 6
ATOM 2969 C CA . GLN A 1 12 ? -2.935 -5.638 1.675 1.00 0.00 12 GLN A CA 6
ATOM 2970 C C . GLN A 1 12 ? -3.582 -6.150 2.957 1.00 0.00 12 GLN A C 6
ATOM 2971 O O . GLN A 1 12 ? -4.798 -6.331 3.021 1.00 0.00 12 GLN A O 6
ATOM 2985 N N . ALA A 1 13 ? -2.761 -6.399 3.965 1.00 0.00 13 ALA A N 6
ATOM 2986 C CA . ALA A 1 13 ? -3.249 -6.906 5.240 1.00 0.00 13 ALA A CA 6
ATOM 2987 C C . ALA A 1 13 ? -4.012 -5.840 6.018 1.00 0.00 13 ALA A C 6
ATOM 2988 O O . ALA A 1 13 ? -5.139 -6.069 6.457 1.00 0.00 13 ALA A O 6
ATOM 2995 N N . GLN A 1 14 ? -3.386 -4.683 6.196 1.00 0.00 14 GLN A N 6
ATOM 2996 C CA . GLN A 1 14 ? -3.996 -3.583 6.941 1.00 0.00 14 GLN A CA 6
ATOM 2997 C C . GLN A 1 14 ? -5.223 -3.016 6.231 1.00 0.00 14 GLN A C 6
ATOM 2998 O O . GLN A 1 14 ? -6.289 -2.877 6.833 1.00 0.00 14 GLN A O 6
ATOM 3012 N N . HIS A 1 15 ? -5.077 -2.688 4.955 1.00 0.00 15 HIS A N 6
ATOM 3013 C CA . HIS A 1 15 ? -6.185 -2.140 4.190 1.00 0.00 15 HIS A CA 6
ATOM 3014 C C . HIS A 1 15 ? -7.100 -3.255 3.713 1.00 0.00 15 HIS A C 6
ATOM 3015 O O . HIS A 1 15 ? -6.639 -4.257 3.173 1.00 0.00 15 HIS A O 6
ATOM 3030 N N . SER A 1 16 ? -8.393 -3.085 3.941 1.00 0.00 16 SER A N 6
ATOM 3031 C CA . SER A 1 16 ? -9.377 -4.084 3.558 1.00 0.00 16 SER A CA 6
ATOM 3032 C C . SER A 1 16 ? -9.682 -4.022 2.060 1.00 0.00 16 SER A C 6
ATOM 3033 O O . SER A 1 16 ? -8.775 -3.980 1.224 1.00 0.00 16 SER A O 6
ATOM 3041 N N . ILE A 1 17 ? -10.967 -4.037 1.730 1.00 0.00 17 ILE A N 6
ATOM 3042 C CA . ILE A 1 17 ? -11.423 -4.009 0.342 1.00 0.00 17 ILE A CA 6
ATOM 3043 C C . ILE A 1 17 ? -11.186 -2.654 -0.321 1.00 0.00 17 ILE A C 6
ATOM 3044 O O . ILE A 1 17 ? -11.459 -2.480 -1.507 1.00 0.00 17 ILE A O 6
ATOM 3060 N N . TYR A 1 18 ? -10.671 -1.698 0.437 1.00 0.00 18 TYR A N 6
ATOM 3061 C CA . TYR A 1 18 ? -10.399 -0.376 -0.106 1.00 0.00 18 TYR A CA 6
ATOM 3062 C C . TYR A 1 18 ? -8.932 -0.259 -0.499 1.00 0.00 18 TYR A C 6
ATOM 3063 O O . TYR A 1 18 ? -8.474 0.795 -0.945 1.00 0.00 18 TYR A O 6
ATOM 3081 N N . PHE A 1 19 ? -8.214 -1.369 -0.364 1.00 0.00 19 PHE A N 6
ATOM 3082 C CA . PHE A 1 19 ? -6.810 -1.430 -0.736 1.00 0.00 19 PHE A CA 6
ATOM 3083 C C . PHE A 1 19 ? -6.689 -1.368 -2.250 1.00 0.00 19 PHE A C 6
ATOM 3084 O O . PHE A 1 19 ? -7.287 -2.181 -2.958 1.00 0.00 19 PHE A O 6
ATOM 3101 N N . ARG A 1 20 ? -5.929 -0.412 -2.752 1.00 0.00 20 ARG A N 6
ATOM 3102 C CA . ARG A 1 20 ? -5.759 -0.280 -4.186 1.00 0.00 20 ARG A CA 6
ATOM 3103 C C . ARG A 1 20 ? -4.444 -0.915 -4.607 1.00 0.00 20 ARG A C 6
ATOM 3104 O O . ARG A 1 20 ? -4.426 -2.006 -5.172 1.00 0.00 20 ARG A O 6
ATOM 3125 N N . ARG A 1 21 ? -3.345 -0.245 -4.307 1.00 0.00 21 ARG A N 6
ATOM 3126 C CA . ARG A 1 21 ? -2.032 -0.768 -4.634 1.00 0.00 21 ARG A CA 6
ATOM 3127 C C . ARG A 1 21 ? -1.033 -0.413 -3.547 1.00 0.00 21 ARG A C 6
ATOM 3128 O O . ARG A 1 21 ? -1.336 0.361 -2.639 1.00 0.00 21 ARG A O 6
ATOM 3149 N N . ALA A 1 22 ? 0.151 -0.979 -3.653 1.00 0.00 22 ALA A N 6
ATOM 3150 C CA . ALA A 1 22 ? 1.219 -0.733 -2.704 1.00 0.00 22 ALA A CA 6
ATOM 3151 C C . ALA A 1 22 ? 2.534 -0.659 -3.445 1.00 0.00 22 ALA A C 6
ATOM 3152 O O . ALA A 1 22 ? 2.671 -1.228 -4.528 1.00 0.00 22 ALA A O 6
ATOM 3159 N N . PHE A 1 23 ? 3.487 0.049 -2.871 1.00 0.00 23 PHE A N 6
ATOM 3160 C CA . PHE A 1 23 ? 4.797 0.206 -3.482 1.00 0.00 23 PHE A CA 6
ATOM 3161 C C . PHE A 1 23 ? 5.773 0.790 -2.477 1.00 0.00 23 PHE A C 6
ATOM 3162 O O . PHE A 1 23 ? 5.367 1.356 -1.460 1.00 0.00 23 PHE A O 6
ATOM 3179 N N . CYS A 1 24 ? 7.053 0.669 -2.762 1.00 0.00 24 CYS A N 6
ATOM 3180 C CA . CYS A 1 24 ? 8.058 1.206 -1.879 1.00 0.00 24 CYS A CA 6
ATOM 3181 C C . CYS A 1 24 ? 8.505 2.565 -2.390 1.00 0.00 24 CYS A C 6
ATOM 3182 O O . CYS A 1 24 ? 9.087 2.684 -3.470 1.00 0.00 24 CYS A O 6
ATOM 3189 N N . ASP A 1 25 ? 8.227 3.584 -1.601 1.00 0.00 25 ASP A N 6
ATOM 3190 C CA . ASP A 1 25 ? 8.585 4.947 -1.943 1.00 0.00 25 ASP A CA 6
ATOM 3191 C C . ASP A 1 25 ? 9.875 5.306 -1.233 1.00 0.00 25 ASP A C 6
ATOM 3192 O O . ASP A 1 25 ? 9.897 5.432 -0.008 1.00 0.00 25 ASP A O 6
ATOM 3201 N N . ARG A 1 26 ? 10.950 5.431 -2.015 1.00 0.00 26 ARG A N 6
ATOM 3202 C CA . ARG A 1 26 ? 12.277 5.738 -1.495 1.00 0.00 26 ARG A CA 6
ATOM 3203 C C . ARG A 1 26 ? 12.775 4.591 -0.620 1.00 0.00 26 ARG A C 6
ATOM 3204 O O . ARG A 1 26 ? 13.471 3.692 -1.090 1.00 0.00 26 ARG A O 6
ATOM 3225 N N . SER A 1 27 ? 12.379 4.612 0.638 1.00 0.00 27 SER A N 6
ATOM 3226 C CA . SER A 1 27 ? 12.739 3.571 1.579 1.00 0.00 27 SER A CA 6
ATOM 3227 C C . SER A 1 27 ? 11.630 3.448 2.619 1.00 0.00 27 SER A C 6
ATOM 3228 O O . SER A 1 27 ? 11.868 3.123 3.783 1.00 0.00 27 SER A O 6
ATOM 3236 N N . GLN A 1 28 ? 10.408 3.715 2.176 1.00 0.00 28 GLN A N 6
ATOM 3237 C CA . GLN A 1 28 ? 9.238 3.647 3.037 1.00 0.00 28 GLN A CA 6
ATOM 3238 C C . GLN A 1 28 ? 8.076 3.004 2.297 1.00 0.00 28 GLN A C 6
ATOM 3239 O O . GLN A 1 28 ? 7.797 3.343 1.144 1.00 0.00 28 GLN A O 6
ATOM 3253 N N . CYS A 1 29 ? 7.399 2.087 2.963 1.00 0.00 29 CYS A N 6
ATOM 3254 C CA . CYS A 1 29 ? 6.257 1.404 2.380 1.00 0.00 29 CYS A CA 6
ATOM 3255 C C . CYS A 1 29 ? 5.088 2.374 2.258 1.00 0.00 29 CYS A C 6
ATOM 3256 O O . CYS A 1 29 ? 4.609 2.904 3.260 1.00 0.00 29 CYS A O 6
ATOM 3263 N N . LYS A 1 30 ? 4.634 2.608 1.038 1.00 0.00 30 LYS A N 6
ATOM 3264 C CA . LYS A 1 30 ? 3.525 3.517 0.810 1.00 0.00 30 LYS A CA 6
ATOM 3265 C C . LYS A 1 30 ? 2.283 2.734 0.406 1.00 0.00 30 LYS A C 6
ATOM 3266 O O . LYS A 1 30 ? 2.298 1.987 -0.575 1.00 0.00 30 LYS A O 6
ATOM 3285 N N . CYS A 1 31 ? 1.219 2.899 1.170 1.00 0.00 31 CYS A N 6
ATOM 3286 C CA . CYS A 1 31 ? -0.025 2.201 0.901 1.00 0.00 31 CYS A CA 6
ATOM 3287 C C . CYS A 1 31 ? -1.023 3.103 0.187 1.00 0.00 31 CYS A C 6
ATOM 3288 O O . CYS A 1 31 ? -1.244 4.244 0.589 1.00 0.00 31 CYS A O 6
ATOM 3295 N N . VAL A 1 32 ? -1.642 2.575 -0.858 1.00 0.00 32 VAL A N 6
ATOM 3296 C CA . VAL A 1 32 ? -2.636 3.312 -1.613 1.00 0.00 32 VAL A CA 6
ATOM 3297 C C . VAL A 1 32 ? -4.007 2.731 -1.317 1.00 0.00 32 VAL A C 6
ATOM 3298 O O . VAL A 1 32 ? -4.183 1.508 -1.332 1.00 0.00 32 VAL A O 6
ATOM 3311 N N . PHE A 1 33 ? -4.961 3.589 -1.007 1.00 0.00 33 PHE A N 6
ATOM 3312 C CA . PHE A 1 33 ? -6.295 3.132 -0.657 1.00 0.00 33 PHE A CA 6
ATOM 3313 C C . PHE A 1 33 ? -7.305 4.260 -0.728 1.00 0.00 33 PHE A C 6
ATOM 3314 O O . PHE A 1 33 ? -6.961 5.438 -0.598 1.00 0.00 33 PHE A O 6
ATOM 3331 N N . VAL A 1 34 ? -8.554 3.885 -0.906 1.00 0.00 34 VAL A N 6
ATOM 3332 C CA . VAL A 1 34 ? -9.636 4.848 -0.955 1.00 0.00 34 VAL A CA 6
ATOM 3333 C C . VAL A 1 34 ? -10.331 4.907 0.393 1.00 0.00 34 VAL A C 6
ATOM 3334 O O . VAL A 1 34 ? -10.166 4.017 1.227 1.00 0.00 34 VAL A O 6
ATOM 3347 N N . ARG A 1 35 ? -11.087 5.960 0.612 1.00 0.00 35 ARG A N 6
ATOM 3348 C CA . ARG A 1 35 ? -11.794 6.137 1.871 1.00 0.00 35 ARG A CA 6
ATOM 3349 C C . ARG A 1 35 ? -13.291 5.953 1.677 1.00 0.00 35 ARG A C 6
ATOM 3350 O O . ARG A 1 35 ? -13.977 5.381 2.525 1.00 0.00 35 ARG A O 6
ATOM 3371 N N . GLY A 1 36 ? -13.788 6.441 0.556 1.00 0.00 36 GLY A N 6
ATOM 3372 C CA . GLY A 1 36 ? -15.193 6.333 0.252 1.00 0.00 36 GLY A CA 6
ATOM 3373 C C . GLY A 1 36 ? -15.564 7.216 -0.911 1.00 0.00 36 GLY A C 6
ATOM 3374 O O . GLY A 1 36 ? -14.687 7.974 -1.381 1.00 0.00 36 GLY A O 6
ATOM 3379 N N . ALA A 1 1 ? 16.060 -0.088 4.084 1.00 0.00 1 ALA A N 7
ATOM 3380 C CA . ALA A 1 1 ? 15.706 -1.082 3.046 1.00 0.00 1 ALA A CA 7
ATOM 3381 C C . ALA A 1 1 ? 14.208 -1.342 3.044 1.00 0.00 1 ALA A C 7
ATOM 3382 O O . ALA A 1 1 ? 13.584 -1.431 4.100 1.00 0.00 1 ALA A O 7
ATOM 3391 N N . CYS A 1 2 ? 13.635 -1.460 1.857 1.00 0.00 2 CYS A N 7
ATOM 3392 C CA . CYS A 1 2 ? 12.210 -1.711 1.717 1.00 0.00 2 CYS A CA 7
ATOM 3393 C C . CYS A 1 2 ? 11.976 -2.766 0.644 1.00 0.00 2 CYS A C 7
ATOM 3394 O O . CYS A 1 2 ? 12.625 -2.750 -0.405 1.00 0.00 2 CYS A O 7
ATOM 3401 N N . ASN A 1 3 ? 11.068 -3.690 0.907 1.00 0.00 3 ASN A N 7
ATOM 3402 C CA . ASN A 1 3 ? 10.767 -4.753 -0.040 1.00 0.00 3 ASN A CA 7
ATOM 3403 C C . ASN A 1 3 ? 9.409 -4.512 -0.691 1.00 0.00 3 ASN A C 7
ATOM 3404 O O . ASN A 1 3 ? 8.429 -4.227 -0.004 1.00 0.00 3 ASN A O 7
ATOM 3415 N N . PHE A 1 4 ? 9.360 -4.610 -2.015 1.00 0.00 4 PHE A N 7
ATOM 3416 C CA . PHE A 1 4 ? 8.122 -4.386 -2.758 1.00 0.00 4 PHE A CA 7
ATOM 3417 C C . PHE A 1 4 ? 7.035 -5.382 -2.361 1.00 0.00 4 PHE A C 7
ATOM 3418 O O . PHE A 1 4 ? 5.923 -4.988 -2.009 1.00 0.00 4 PHE A O 7
ATOM 3435 N N . GLN A 1 5 ? 7.362 -6.666 -2.416 1.00 0.00 5 GLN A N 7
ATOM 3436 C CA . GLN A 1 5 ? 6.406 -7.711 -2.061 1.00 0.00 5 GLN A CA 7
ATOM 3437 C C . GLN A 1 5 ? 5.978 -7.580 -0.607 1.00 0.00 5 GLN A C 7
ATOM 3438 O O . GLN A 1 5 ? 4.800 -7.736 -0.280 1.00 0.00 5 GLN A O 7
ATOM 3452 N N . SER A 1 6 ? 6.939 -7.282 0.258 1.00 0.00 6 SER A N 7
ATOM 3453 C CA . SER A 1 6 ? 6.665 -7.115 1.677 1.00 0.00 6 SER A CA 7
ATOM 3454 C C . SER A 1 6 ? 5.714 -5.939 1.884 1.00 0.00 6 SER A C 7
ATOM 3455 O O . SER A 1 6 ? 4.764 -6.022 2.668 1.00 0.00 6 SER A O 7
ATOM 3463 N N . CYS A 1 7 ? 5.967 -4.851 1.164 1.00 0.00 7 CYS A N 7
ATOM 3464 C CA . CYS A 1 7 ? 5.133 -3.662 1.248 1.00 0.00 7 CYS A CA 7
ATOM 3465 C C . CYS A 1 7 ? 3.720 -3.976 0.767 1.00 0.00 7 CYS A C 7
ATOM 3466 O O . CYS A 1 7 ? 2.739 -3.656 1.442 1.00 0.00 7 CYS A O 7
ATOM 3473 N N . TRP A 1 8 ? 3.626 -4.630 -0.392 1.00 0.00 8 TRP A N 7
ATOM 3474 C CA . TRP A 1 8 ? 2.342 -5.012 -0.961 1.00 0.00 8 TRP A CA 7
ATOM 3475 C C . TRP A 1 8 ? 1.555 -5.861 0.030 1.00 0.00 8 TRP A C 7
ATOM 3476 O O . TRP A 1 8 ? 0.385 -5.594 0.294 1.00 0.00 8 TRP A O 7
ATOM 3497 N N . ALA A 1 9 ? 2.214 -6.877 0.577 1.00 0.00 9 ALA A N 7
ATOM 3498 C CA . ALA A 1 9 ? 1.590 -7.774 1.541 1.00 0.00 9 ALA A CA 7
ATOM 3499 C C . ALA A 1 9 ? 1.106 -7.017 2.773 1.00 0.00 9 ALA A C 7
ATOM 3500 O O . ALA A 1 9 ? -0.011 -7.232 3.242 1.00 0.00 9 ALA A O 7
ATOM 3507 N N . THR A 1 10 ? 1.948 -6.128 3.286 1.00 0.00 10 THR A N 7
ATOM 3508 C CA . THR A 1 10 ? 1.608 -5.337 4.460 1.00 0.00 10 THR A CA 7
ATOM 3509 C C . THR A 1 10 ? 0.376 -4.466 4.199 1.00 0.00 10 THR A C 7
ATOM 3510 O O . THR A 1 10 ? -0.579 -4.470 4.980 1.00 0.00 10 THR A O 7
ATOM 3521 N N . CYS A 1 11 ? 0.398 -3.734 3.092 1.00 0.00 11 CYS A N 7
ATOM 3522 C CA . CYS A 1 11 ? -0.714 -2.865 2.718 1.00 0.00 11 CYS A CA 7
ATOM 3523 C C . CYS A 1 11 ? -1.976 -3.672 2.417 1.00 0.00 11 CYS A C 7
ATOM 3524 O O . CYS A 1 11 ? -3.081 -3.257 2.770 1.00 0.00 11 CYS A O 7
ATOM 3531 N N . GLN A 1 12 ? -1.805 -4.814 1.759 1.00 0.00 12 GLN A N 7
ATOM 3532 C CA . GLN A 1 12 ? -2.921 -5.681 1.393 1.00 0.00 12 GLN A CA 7
ATOM 3533 C C . GLN A 1 12 ? -3.584 -6.261 2.641 1.00 0.00 12 GLN A C 7
ATOM 3534 O O . GLN A 1 12 ? -4.804 -6.387 2.707 1.00 0.00 12 GLN A O 7
ATOM 3548 N N . ALA A 1 13 ? -2.774 -6.615 3.626 1.00 0.00 13 ALA A N 7
ATOM 3549 C CA . ALA A 1 13 ? -3.286 -7.181 4.866 1.00 0.00 13 ALA A CA 7
ATOM 3550 C C . ALA A 1 13 ? -4.044 -6.136 5.681 1.00 0.00 13 ALA A C 7
ATOM 3551 O O . ALA A 1 13 ? -5.139 -6.400 6.178 1.00 0.00 13 ALA A O 7
ATOM 3558 N N . GLN A 1 14 ? -3.451 -4.957 5.823 1.00 0.00 14 GLN A N 7
ATOM 3559 C CA . GLN A 1 14 ? -4.065 -3.877 6.591 1.00 0.00 14 GLN A CA 7
ATOM 3560 C C . GLN A 1 14 ? -5.301 -3.312 5.897 1.00 0.00 14 GLN A C 7
ATOM 3561 O O . GLN A 1 14 ? -6.366 -3.193 6.503 1.00 0.00 14 GLN A O 7
ATOM 3575 N N . HIS A 1 15 ? -5.154 -2.950 4.632 1.00 0.00 15 HIS A N 7
ATOM 3576 C CA . HIS A 1 15 ? -6.258 -2.386 3.875 1.00 0.00 15 HIS A CA 7
ATOM 3577 C C . HIS A 1 15 ? -7.063 -3.489 3.202 1.00 0.00 15 HIS A C 7
ATOM 3578 O O . HIS A 1 15 ? -6.516 -4.291 2.450 1.00 0.00 15 HIS A O 7
ATOM 3593 N N . SER A 1 16 ? -8.356 -3.529 3.485 1.00 0.00 16 SER A N 7
ATOM 3594 C CA . SER A 1 16 ? -9.240 -4.543 2.921 1.00 0.00 16 SER A CA 7
ATOM 3595 C C . SER A 1 16 ? -9.696 -4.174 1.509 1.00 0.00 16 SER A C 7
ATOM 3596 O O . SER A 1 16 ? -8.880 -4.009 0.601 1.00 0.00 16 SER A O 7
ATOM 3604 N N . ILE A 1 17 ? -11.008 -4.051 1.336 1.00 0.00 17 ILE A N 7
ATOM 3605 C CA . ILE A 1 17 ? -11.605 -3.715 0.044 1.00 0.00 17 ILE A CA 7
ATOM 3606 C C . ILE A 1 17 ? -11.275 -2.283 -0.378 1.00 0.00 17 ILE A C 7
ATOM 3607 O O . ILE A 1 17 ? -11.675 -1.830 -1.453 1.00 0.00 17 ILE A O 7
ATOM 3623 N N . TYR A 1 18 ? -10.545 -1.579 0.469 1.00 0.00 18 TYR A N 7
ATOM 3624 C CA . TYR A 1 18 ? -10.162 -0.208 0.186 1.00 0.00 18 TYR A CA 7
ATOM 3625 C C . TYR A 1 18 ? -8.756 -0.166 -0.389 1.00 0.00 18 TYR A C 7
ATOM 3626 O O . TYR A 1 18 ? -8.345 0.833 -0.975 1.00 0.00 18 TYR A O 7
ATOM 3644 N N . PHE A 1 19 ? -8.033 -1.265 -0.225 1.00 0.00 19 PHE A N 7
ATOM 3645 C CA . PHE A 1 19 ? -6.672 -1.382 -0.731 1.00 0.00 19 PHE A CA 7
ATOM 3646 C C . PHE A 1 19 ? -6.655 -1.307 -2.248 1.00 0.00 19 PHE A C 7
ATOM 3647 O O . PHE A 1 19 ? -7.406 -2.017 -2.919 1.00 0.00 19 PHE A O 7
ATOM 3664 N N . ARG A 1 20 ? -5.792 -0.466 -2.788 1.00 0.00 20 ARG A N 7
ATOM 3665 C CA . ARG A 1 20 ? -5.679 -0.335 -4.226 1.00 0.00 20 ARG A CA 7
ATOM 3666 C C . ARG A 1 20 ? -4.378 -0.972 -4.691 1.00 0.00 20 ARG A C 7
ATOM 3667 O O . ARG A 1 20 ? -4.379 -2.046 -5.295 1.00 0.00 20 ARG A O 7
ATOM 3688 N N . ARG A 1 21 ? -3.272 -0.314 -4.381 1.00 0.00 21 ARG A N 7
ATOM 3689 C CA . ARG A 1 21 ? -1.954 -0.812 -4.731 1.00 0.00 21 ARG A CA 7
ATOM 3690 C C . ARG A 1 21 ? -0.968 -0.485 -3.619 1.00 0.00 21 ARG A C 7
ATOM 3691 O O . ARG A 1 21 ? -1.288 0.271 -2.702 1.00 0.00 21 ARG A O 7
ATOM 3712 N N . ALA A 1 22 ? 0.220 -1.052 -3.705 1.00 0.00 22 ALA A N 7
ATOM 3713 C CA . ALA A 1 22 ? 1.260 -0.822 -2.718 1.00 0.00 22 ALA A CA 7
ATOM 3714 C C . ALA A 1 22 ? 2.609 -0.738 -3.403 1.00 0.00 22 ALA A C 7
ATOM 3715 O O . ALA A 1 22 ? 2.844 -1.420 -4.401 1.00 0.00 22 ALA A O 7
ATOM 3722 N N . PHE A 1 23 ? 3.482 0.101 -2.877 1.00 0.00 23 PHE A N 7
ATOM 3723 C CA . PHE A 1 23 ? 4.811 0.283 -3.442 1.00 0.00 23 PHE A CA 7
ATOM 3724 C C . PHE A 1 23 ? 5.709 0.973 -2.433 1.00 0.00 23 PHE A C 7
ATOM 3725 O O . PHE A 1 23 ? 5.223 1.582 -1.482 1.00 0.00 23 PHE A O 7
ATOM 3742 N N . CYS A 1 24 ? 7.009 0.905 -2.637 1.00 0.00 24 CYS A N 7
ATOM 3743 C CA . CYS A 1 24 ? 7.922 1.562 -1.730 1.00 0.00 24 CYS A CA 7
ATOM 3744 C C . CYS A 1 24 ? 8.344 2.902 -2.299 1.00 0.00 24 CYS A C 7
ATOM 3745 O O . CYS A 1 24 ? 8.853 2.988 -3.418 1.00 0.00 24 CYS A O 7
ATOM 3752 N N . ASP A 1 25 ? 8.144 3.938 -1.510 1.00 0.00 25 ASP A N 7
ATOM 3753 C CA . ASP A 1 25 ? 8.520 5.284 -1.894 1.00 0.00 25 ASP A CA 7
ATOM 3754 C C . ASP A 1 25 ? 9.737 5.681 -1.080 1.00 0.00 25 ASP A C 7
ATOM 3755 O O . ASP A 1 25 ? 9.722 5.562 0.148 1.00 0.00 25 ASP A O 7
ATOM 3764 N N . ARG A 1 26 ? 10.799 6.092 -1.771 1.00 0.00 26 ARG A N 7
ATOM 3765 C CA . ARG A 1 26 ? 12.058 6.447 -1.133 1.00 0.00 26 ARG A CA 7
ATOM 3766 C C . ARG A 1 26 ? 12.658 5.201 -0.482 1.00 0.00 26 ARG A C 7
ATOM 3767 O O . ARG A 1 26 ? 13.346 4.411 -1.130 1.00 0.00 26 ARG A O 7
ATOM 3788 N N . SER A 1 27 ? 12.354 5.015 0.789 1.00 0.00 27 SER A N 7
ATOM 3789 C CA . SER A 1 27 ? 12.809 3.861 1.544 1.00 0.00 27 SER A CA 7
ATOM 3790 C C . SER A 1 27 ? 11.782 3.553 2.624 1.00 0.00 27 SER A C 7
ATOM 3791 O O . SER A 1 27 ? 12.116 3.121 3.728 1.00 0.00 27 SER A O 7
ATOM 3799 N N . GLN A 1 28 ? 10.520 3.793 2.281 1.00 0.00 28 GLN A N 7
ATOM 3800 C CA . GLN A 1 28 ? 9.402 3.564 3.185 1.00 0.00 28 GLN A CA 7
ATOM 3801 C C . GLN A 1 28 ? 8.225 2.973 2.416 1.00 0.00 28 GLN A C 7
ATOM 3802 O O . GLN A 1 28 ? 7.916 3.414 1.306 1.00 0.00 28 GLN A O 7
ATOM 3816 N N . CYS A 1 29 ? 7.572 1.988 3.008 1.00 0.00 29 CYS A N 7
ATOM 3817 C CA . CYS A 1 29 ? 6.424 1.348 2.385 1.00 0.00 29 CYS A CA 7
ATOM 3818 C C . CYS A 1 29 ? 5.269 2.339 2.271 1.00 0.00 29 CYS A C 7
ATOM 3819 O O . CYS A 1 29 ? 4.934 3.027 3.239 1.00 0.00 29 CYS A O 7
ATOM 3826 N N . LYS A 1 30 ? 4.671 2.417 1.091 1.00 0.00 30 LYS A N 7
ATOM 3827 C CA . LYS A 1 30 ? 3.560 3.322 0.852 1.00 0.00 30 LYS A CA 7
ATOM 3828 C C . LYS A 1 30 ? 2.315 2.534 0.474 1.00 0.00 30 LYS A C 7
ATOM 3829 O O . LYS A 1 30 ? 2.322 1.761 -0.489 1.00 0.00 30 LYS A O 7
ATOM 3848 N N . CYS A 1 31 ? 1.254 2.730 1.232 1.00 0.00 31 CYS A N 7
ATOM 3849 C CA . CYS A 1 31 ? 0.004 2.042 0.981 1.00 0.00 31 CYS A CA 7
ATOM 3850 C C . CYS A 1 31 ? -0.987 2.953 0.273 1.00 0.00 31 CYS A C 7
ATOM 3851 O O . CYS A 1 31 ? -1.177 4.106 0.661 1.00 0.00 31 CYS A O 7
ATOM 3858 N N . VAL A 1 32 ? -1.626 2.426 -0.759 1.00 0.00 32 VAL A N 7
ATOM 3859 C CA . VAL A 1 32 ? -2.612 3.176 -1.512 1.00 0.00 32 VAL A CA 7
ATOM 3860 C C . VAL A 1 32 ? -3.985 2.591 -1.236 1.00 0.00 32 VAL A C 7
ATOM 3861 O O . VAL A 1 32 ? -4.160 1.369 -1.257 1.00 0.00 32 VAL A O 7
ATOM 3874 N N . PHE A 1 33 ? -4.940 3.450 -0.936 1.00 0.00 33 PHE A N 7
ATOM 3875 C CA . PHE A 1 33 ? -6.279 3.003 -0.603 1.00 0.00 33 PHE A CA 7
ATOM 3876 C C . PHE A 1 33 ? -7.287 4.119 -0.777 1.00 0.00 33 PHE A C 7
ATOM 3877 O O . PHE A 1 33 ? -6.929 5.297 -0.835 1.00 0.00 33 PHE A O 7
ATOM 3894 N N . VAL A 1 34 ? -8.543 3.735 -0.843 1.00 0.00 34 VAL A N 7
ATOM 3895 C CA . VAL A 1 34 ? -9.630 4.688 -0.989 1.00 0.00 34 VAL A CA 7
ATOM 3896 C C . VAL A 1 34 ? -10.258 4.988 0.358 1.00 0.00 34 VAL A C 7
ATOM 3897 O O . VAL A 1 34 ? -10.107 4.225 1.311 1.00 0.00 34 VAL A O 7
ATOM 3910 N N . ARG A 1 35 ? -10.954 6.106 0.429 1.00 0.00 35 ARG A N 7
ATOM 3911 C CA . ARG A 1 35 ? -11.608 6.524 1.659 1.00 0.00 35 ARG A CA 7
ATOM 3912 C C . ARG A 1 35 ? -13.020 5.961 1.746 1.00 0.00 35 ARG A C 7
ATOM 3913 O O . ARG A 1 35 ? -13.544 5.740 2.840 1.00 0.00 35 ARG A O 7
ATOM 3934 N N . GLY A 1 36 ? -13.630 5.724 0.594 1.00 0.00 36 GLY A N 7
ATOM 3935 C CA . GLY A 1 36 ? -14.971 5.183 0.569 1.00 0.00 36 GLY A CA 7
ATOM 3936 C C . GLY A 1 36 ? -15.344 4.668 -0.801 1.00 0.00 36 GLY A C 7
ATOM 3937 O O . GLY A 1 36 ? -14.607 4.956 -1.768 1.00 0.00 36 GLY A O 7
ATOM 3942 N N . ALA A 1 1 ? 16.197 -0.671 1.739 1.00 0.00 1 ALA A N 8
ATOM 3943 C CA . ALA A 1 1 ? 15.588 -1.320 2.922 1.00 0.00 1 ALA A CA 8
ATOM 3944 C C . ALA A 1 1 ? 14.066 -1.306 2.837 1.00 0.00 1 ALA A C 8
ATOM 3945 O O . ALA A 1 1 ? 13.376 -1.009 3.812 1.00 0.00 1 ALA A O 8
ATOM 3954 N N . CYS A 1 2 ? 13.550 -1.652 1.672 1.00 0.00 2 CYS A N 8
ATOM 3955 C CA . CYS A 1 2 ? 12.114 -1.710 1.451 1.00 0.00 2 CYS A CA 8
ATOM 3956 C C . CYS A 1 2 ? 11.809 -2.765 0.395 1.00 0.00 2 CYS A C 8
ATOM 3957 O O . CYS A 1 2 ? 12.453 -2.814 -0.654 1.00 0.00 2 CYS A O 8
ATOM 3964 N N . ASN A 1 3 ? 10.853 -3.630 0.691 1.00 0.00 3 ASN A N 8
ATOM 3965 C CA . ASN A 1 3 ? 10.485 -4.706 -0.219 1.00 0.00 3 ASN A CA 8
ATOM 3966 C C . ASN A 1 3 ? 9.091 -4.475 -0.795 1.00 0.00 3 ASN A C 8
ATOM 3967 O O . ASN A 1 3 ? 8.154 -4.167 -0.061 1.00 0.00 3 ASN A O 8
ATOM 3978 N N . PHE A 1 4 ? 8.964 -4.618 -2.111 1.00 0.00 4 PHE A N 8
ATOM 3979 C CA . PHE A 1 4 ? 7.688 -4.418 -2.792 1.00 0.00 4 PHE A CA 8
ATOM 3980 C C . PHE A 1 4 ? 6.656 -5.451 -2.356 1.00 0.00 4 PHE A C 8
ATOM 3981 O O . PHE A 1 4 ? 5.552 -5.096 -1.946 1.00 0.00 4 PHE A O 8
ATOM 3998 N N . GLN A 1 5 ? 7.021 -6.723 -2.440 1.00 0.00 5 GLN A N 8
ATOM 3999 C CA . GLN A 1 5 ? 6.125 -7.808 -2.052 1.00 0.00 5 GLN A CA 8
ATOM 4000 C C . GLN A 1 5 ? 5.728 -7.678 -0.586 1.00 0.00 5 GLN A C 8
ATOM 4001 O O . GLN A 1 5 ? 4.565 -7.866 -0.232 1.00 0.00 5 GLN A O 8
ATOM 4015 N N . SER A 1 6 ? 6.696 -7.346 0.258 1.00 0.00 6 SER A N 8
ATOM 4016 C CA . SER A 1 6 ? 6.443 -7.176 1.682 1.00 0.00 6 SER A CA 8
ATOM 4017 C C . SER A 1 6 ? 5.513 -5.986 1.904 1.00 0.00 6 SER A C 8
ATOM 4018 O O . SER A 1 6 ? 4.575 -6.055 2.701 1.00 0.00 6 SER A O 8
ATOM 4026 N N . CYS A 1 7 ? 5.770 -4.903 1.177 1.00 0.00 7 CYS A N 8
ATOM 4027 C CA . CYS A 1 7 ? 4.959 -3.698 1.272 1.00 0.00 7 CYS A CA 8
ATOM 4028 C C . CYS A 1 7 ? 3.535 -3.992 0.812 1.00 0.00 7 CYS A C 8
ATOM 4029 O O . CYS A 1 7 ? 2.568 -3.658 1.500 1.00 0.00 7 CYS A O 8
ATOM 4036 N N . TRP A 1 8 ? 3.416 -4.648 -0.341 1.00 0.00 8 TRP A N 8
ATOM 4037 C CA . TRP A 1 8 ? 2.123 -5.016 -0.893 1.00 0.00 8 TRP A CA 8
ATOM 4038 C C . TRP A 1 8 ? 1.362 -5.875 0.107 1.00 0.00 8 TRP A C 8
ATOM 4039 O O . TRP A 1 8 ? 0.191 -5.630 0.379 1.00 0.00 8 TRP A O 8
ATOM 4060 N N . ALA A 1 9 ? 2.050 -6.867 0.660 1.00 0.00 9 ALA A N 8
ATOM 4061 C CA . ALA A 1 9 ? 1.462 -7.766 1.643 1.00 0.00 9 ALA A CA 8
ATOM 4062 C C . ALA A 1 9 ? 0.958 -7.000 2.862 1.00 0.00 9 ALA A C 8
ATOM 4063 O O . ALA A 1 9 ? -0.156 -7.226 3.328 1.00 0.00 9 ALA A O 8
ATOM 4070 N N . THR A 1 10 ? 1.784 -6.091 3.365 1.00 0.00 10 THR A N 8
ATOM 4071 C CA . THR A 1 10 ? 1.430 -5.289 4.525 1.00 0.00 10 THR A CA 8
ATOM 4072 C C . THR A 1 10 ? 0.208 -4.413 4.235 1.00 0.00 10 THR A C 8
ATOM 4073 O O . THR A 1 10 ? -0.747 -4.375 5.015 1.00 0.00 10 THR A O 8
ATOM 4084 N N . CYS A 1 11 ? 0.243 -3.723 3.104 1.00 0.00 11 CYS A N 8
ATOM 4085 C CA . CYS A 1 11 ? -0.853 -2.858 2.695 1.00 0.00 11 CYS A CA 8
ATOM 4086 C C . CYS A 1 11 ? -2.116 -3.668 2.430 1.00 0.00 11 CYS A C 8
ATOM 4087 O O . CYS A 1 11 ? -3.213 -3.249 2.796 1.00 0.00 11 CYS A O 8
ATOM 4094 N N . GLN A 1 12 ? -1.951 -4.827 1.801 1.00 0.00 12 GLN A N 8
ATOM 4095 C CA . GLN A 1 12 ? -3.065 -5.709 1.484 1.00 0.00 12 GLN A CA 8
ATOM 4096 C C . GLN A 1 12 ? -3.692 -6.273 2.755 1.00 0.00 12 GLN A C 8
ATOM 4097 O O . GLN A 1 12 ? -4.909 -6.354 2.876 1.00 0.00 12 GLN A O 8
ATOM 4111 N N . ALA A 1 13 ? -2.852 -6.668 3.698 1.00 0.00 13 ALA A N 8
ATOM 4112 C CA . ALA A 1 13 ? -3.331 -7.225 4.955 1.00 0.00 13 ALA A CA 8
ATOM 4113 C C . ALA A 1 13 ? -4.097 -6.179 5.755 1.00 0.00 13 ALA A C 8
ATOM 4114 O O . ALA A 1 13 ? -5.163 -6.453 6.308 1.00 0.00 13 ALA A O 8
ATOM 4121 N N . GLN A 1 14 ? -3.535 -4.981 5.816 1.00 0.00 14 GLN A N 8
ATOM 4122 C CA . GLN A 1 14 ? -4.136 -3.879 6.552 1.00 0.00 14 GLN A CA 8
ATOM 4123 C C . GLN A 1 14 ? -5.387 -3.338 5.857 1.00 0.00 14 GLN A C 8
ATOM 4124 O O . GLN A 1 14 ? -6.437 -3.192 6.480 1.00 0.00 14 GLN A O 8
ATOM 4138 N N . HIS A 1 15 ? -5.268 -3.019 4.575 1.00 0.00 15 HIS A N 8
ATOM 4139 C CA . HIS A 1 15 ? -6.385 -2.470 3.821 1.00 0.00 15 HIS A CA 8
ATOM 4140 C C . HIS A 1 15 ? -7.178 -3.562 3.116 1.00 0.00 15 HIS A C 8
ATOM 4141 O O . HIS A 1 15 ? -6.620 -4.373 2.384 1.00 0.00 15 HIS A O 8
ATOM 4156 N N . SER A 1 16 ? -8.477 -3.581 3.361 1.00 0.00 16 SER A N 8
ATOM 4157 C CA . SER A 1 16 ? -9.361 -4.578 2.776 1.00 0.00 16 SER A CA 8
ATOM 4158 C C . SER A 1 16 ? -9.810 -4.202 1.353 1.00 0.00 16 SER A C 8
ATOM 4159 O O . SER A 1 16 ? -8.986 -4.068 0.449 1.00 0.00 16 SER A O 8
ATOM 4167 N N . ILE A 1 17 ? -11.124 -4.071 1.151 1.00 0.00 17 ILE A N 8
ATOM 4168 C CA . ILE A 1 17 ? -11.688 -3.760 -0.166 1.00 0.00 17 ILE A CA 8
ATOM 4169 C C . ILE A 1 17 ? -11.325 -2.362 -0.674 1.00 0.00 17 ILE A C 8
ATOM 4170 O O . ILE A 1 17 ? -11.584 -2.033 -1.832 1.00 0.00 17 ILE A O 8
ATOM 4186 N N . TYR A 1 18 ? -10.723 -1.541 0.172 1.00 0.00 18 TYR A N 8
ATOM 4187 C CA . TYR A 1 18 ? -10.340 -0.196 -0.241 1.00 0.00 18 TYR A CA 8
ATOM 4188 C C . TYR A 1 18 ? -8.873 -0.159 -0.647 1.00 0.00 18 TYR A C 8
ATOM 4189 O O . TYR A 1 18 ? -8.361 0.882 -1.063 1.00 0.00 18 TYR A O 8
ATOM 4207 N N . PHE A 1 19 ? -8.206 -1.305 -0.541 1.00 0.00 19 PHE A N 8
ATOM 4208 C CA . PHE A 1 19 ? -6.805 -1.410 -0.916 1.00 0.00 19 PHE A CA 8
ATOM 4209 C C . PHE A 1 19 ? -6.663 -1.335 -2.429 1.00 0.00 19 PHE A C 8
ATOM 4210 O O . PHE A 1 19 ? -7.243 -2.145 -3.157 1.00 0.00 19 PHE A O 8
ATOM 4227 N N . ARG A 1 20 ? -5.891 -0.374 -2.900 1.00 0.00 20 ARG A N 8
ATOM 4228 C CA . ARG A 1 20 ? -5.681 -0.222 -4.324 1.00 0.00 20 ARG A CA 8
ATOM 4229 C C . ARG A 1 20 ? -4.346 -0.835 -4.722 1.00 0.00 20 ARG A C 8
ATOM 4230 O O . ARG A 1 20 ? -4.301 -1.893 -5.346 1.00 0.00 20 ARG A O 8
ATOM 4251 N N . ARG A 1 21 ? -3.264 -0.174 -4.344 1.00 0.00 21 ARG A N 8
ATOM 4252 C CA . ARG A 1 21 ? -1.933 -0.666 -4.651 1.00 0.00 21 ARG A CA 8
ATOM 4253 C C . ARG A 1 21 ? -0.974 -0.379 -3.505 1.00 0.00 21 ARG A C 8
ATOM 4254 O O . ARG A 1 21 ? -1.311 0.338 -2.562 1.00 0.00 21 ARG A O 8
ATOM 4275 N N . ALA A 1 22 ? 0.218 -0.933 -3.607 1.00 0.00 22 ALA A N 8
ATOM 4276 C CA . ALA A 1 22 ? 1.259 -0.746 -2.613 1.00 0.00 22 ALA A CA 8
ATOM 4277 C C . ALA A 1 22 ? 2.596 -0.636 -3.316 1.00 0.00 22 ALA A C 8
ATOM 4278 O O . ALA A 1 22 ? 2.787 -1.235 -4.375 1.00 0.00 22 ALA A O 8
ATOM 4285 N N . PHE A 1 23 ? 3.505 0.136 -2.751 1.00 0.00 23 PHE A N 8
ATOM 4286 C CA . PHE A 1 23 ? 4.819 0.324 -3.354 1.00 0.00 23 PHE A CA 8
ATOM 4287 C C . PHE A 1 23 ? 5.774 0.974 -2.370 1.00 0.00 23 PHE A C 8
ATOM 4288 O O . PHE A 1 23 ? 5.355 1.501 -1.343 1.00 0.00 23 PHE A O 8
ATOM 4305 N N . CYS A 1 24 ? 7.052 0.967 -2.697 1.00 0.00 24 CYS A N 8
ATOM 4306 C CA . CYS A 1 24 ? 8.041 1.592 -1.846 1.00 0.00 24 CYS A CA 8
ATOM 4307 C C . CYS A 1 24 ? 8.358 2.979 -2.373 1.00 0.00 24 CYS A C 8
ATOM 4308 O O . CYS A 1 24 ? 8.879 3.137 -3.478 1.00 0.00 24 CYS A O 8
ATOM 4315 N N . ASP A 1 25 ? 8.053 3.973 -1.568 1.00 0.00 25 ASP A N 8
ATOM 4316 C CA . ASP A 1 25 ? 8.311 5.357 -1.915 1.00 0.00 25 ASP A CA 8
ATOM 4317 C C . ASP A 1 25 ? 9.588 5.785 -1.219 1.00 0.00 25 ASP A C 8
ATOM 4318 O O . ASP A 1 25 ? 9.645 5.792 0.012 1.00 0.00 25 ASP A O 8
ATOM 4327 N N . ARG A 1 26 ? 10.614 6.096 -2.011 1.00 0.00 26 ARG A N 8
ATOM 4328 C CA . ARG A 1 26 ? 11.921 6.481 -1.493 1.00 0.00 26 ARG A CA 8
ATOM 4329 C C . ARG A 1 26 ? 12.556 5.311 -0.744 1.00 0.00 26 ARG A C 8
ATOM 4330 O O . ARG A 1 26 ? 13.330 4.537 -1.306 1.00 0.00 26 ARG A O 8
ATOM 4351 N N . SER A 1 27 ? 12.198 5.181 0.520 1.00 0.00 27 SER A N 8
ATOM 4352 C CA . SER A 1 27 ? 12.689 4.110 1.370 1.00 0.00 27 SER A CA 8
ATOM 4353 C C . SER A 1 27 ? 11.640 3.781 2.423 1.00 0.00 27 SER A C 8
ATOM 4354 O O . SER A 1 27 ? 11.955 3.355 3.536 1.00 0.00 27 SER A O 8
ATOM 4362 N N . GLN A 1 28 ? 10.383 3.990 2.054 1.00 0.00 28 GLN A N 8
ATOM 4363 C CA . GLN A 1 28 ? 9.260 3.739 2.944 1.00 0.00 28 GLN A CA 8
ATOM 4364 C C . GLN A 1 28 ? 8.129 3.048 2.198 1.00 0.00 28 GLN A C 8
ATOM 4365 O O . GLN A 1 28 ? 7.831 3.386 1.054 1.00 0.00 28 GLN A O 8
ATOM 4379 N N . CYS A 1 29 ? 7.487 2.104 2.860 1.00 0.00 29 CYS A N 8
ATOM 4380 C CA . CYS A 1 29 ? 6.364 1.396 2.271 1.00 0.00 29 CYS A CA 8
ATOM 4381 C C . CYS A 1 29 ? 5.165 2.336 2.206 1.00 0.00 29 CYS A C 8
ATOM 4382 O O . CYS A 1 29 ? 4.783 2.937 3.212 1.00 0.00 29 CYS A O 8
ATOM 4389 N N . LYS A 1 30 ? 4.588 2.483 1.028 1.00 0.00 30 LYS A N 8
ATOM 4390 C CA . LYS A 1 30 ? 3.451 3.366 0.853 1.00 0.00 30 LYS A CA 8
ATOM 4391 C C . LYS A 1 30 ? 2.213 2.572 0.464 1.00 0.00 30 LYS A C 8
ATOM 4392 O O . LYS A 1 30 ? 2.210 1.851 -0.535 1.00 0.00 30 LYS A O 8
ATOM 4411 N N . CYS A 1 31 ? 1.165 2.718 1.254 1.00 0.00 31 CYS A N 8
ATOM 4412 C CA . CYS A 1 31 ? -0.084 2.029 0.994 1.00 0.00 31 CYS A CA 8
ATOM 4413 C C . CYS A 1 31 ? -1.068 2.960 0.311 1.00 0.00 31 CYS A C 8
ATOM 4414 O O . CYS A 1 31 ? -1.251 4.104 0.735 1.00 0.00 31 CYS A O 8
ATOM 4421 N N . VAL A 1 32 ? -1.704 2.470 -0.738 1.00 0.00 32 VAL A N 8
ATOM 4422 C CA . VAL A 1 32 ? -2.677 3.254 -1.468 1.00 0.00 32 VAL A CA 8
ATOM 4423 C C . VAL A 1 32 ? -4.065 2.709 -1.192 1.00 0.00 32 VAL A C 8
ATOM 4424 O O . VAL A 1 32 ? -4.328 1.519 -1.390 1.00 0.00 32 VAL A O 8
ATOM 4437 N N . PHE A 1 33 ? -4.931 3.570 -0.701 1.00 0.00 33 PHE A N 8
ATOM 4438 C CA . PHE A 1 33 ? -6.280 3.181 -0.349 1.00 0.00 33 PHE A CA 8
ATOM 4439 C C . PHE A 1 33 ? -7.211 4.375 -0.415 1.00 0.00 33 PHE A C 8
ATOM 4440 O O . PHE A 1 33 ? -6.793 5.517 -0.208 1.00 0.00 33 PHE A O 8
ATOM 4457 N N . VAL A 1 34 ? -8.465 4.108 -0.706 1.00 0.00 34 VAL A N 8
ATOM 4458 C CA . VAL A 1 34 ? -9.458 5.158 -0.790 1.00 0.00 34 VAL A CA 8
ATOM 4459 C C . VAL A 1 34 ? -10.274 5.238 0.485 1.00 0.00 34 VAL A C 8
ATOM 4460 O O . VAL A 1 34 ? -10.266 4.321 1.304 1.00 0.00 34 VAL A O 8
ATOM 4473 N N . ARG A 1 35 ? -10.976 6.340 0.640 1.00 0.00 35 ARG A N 8
ATOM 4474 C CA . ARG A 1 35 ? -11.819 6.563 1.802 1.00 0.00 35 ARG A CA 8
ATOM 4475 C C . ARG A 1 35 ? -13.268 6.677 1.361 1.00 0.00 35 ARG A C 8
ATOM 4476 O O . ARG A 1 35 ? -14.186 6.222 2.044 1.00 0.00 35 ARG A O 8
ATOM 4497 N N . GLY A 1 36 ? -13.454 7.291 0.206 1.00 0.00 36 GLY A N 8
ATOM 4498 C CA . GLY A 1 36 ? -14.770 7.478 -0.349 1.00 0.00 36 GLY A CA 8
ATOM 4499 C C . GLY A 1 36 ? -14.688 8.160 -1.694 1.00 0.00 36 GLY A C 8
ATOM 4500 O O . GLY A 1 36 ? -15.697 8.184 -2.424 1.00 0.00 36 GLY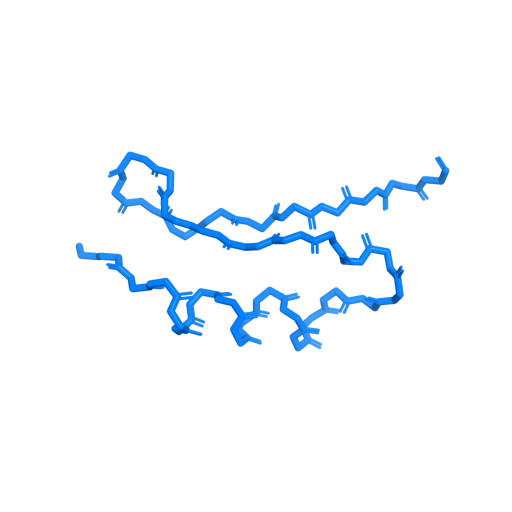 A O 8
ATOM 4505 N N . ALA A 1 1 ? 15.966 0.741 3.071 1.00 0.00 1 ALA A N 9
ATOM 4506 C CA . ALA A 1 1 ? 15.721 -0.653 2.642 1.00 0.00 1 ALA A CA 9
ATOM 4507 C C . ALA A 1 1 ? 14.234 -0.954 2.687 1.00 0.00 1 ALA A C 9
ATOM 4508 O O . ALA A 1 1 ? 13.584 -0.747 3.711 1.00 0.00 1 ALA A O 9
ATOM 4517 N N . CYS A 1 2 ? 13.694 -1.428 1.578 1.00 0.00 2 CYS A N 9
ATOM 4518 C CA . CYS A 1 2 ? 12.278 -1.742 1.495 1.00 0.00 2 CYS A CA 9
ATOM 4519 C C . CYS A 1 2 ? 12.032 -2.844 0.474 1.00 0.00 2 CYS A C 9
ATOM 4520 O O . CYS A 1 2 ? 12.730 -2.936 -0.537 1.00 0.00 2 CYS A O 9
ATOM 4527 N N . ASN A 1 3 ? 11.046 -3.682 0.740 1.00 0.00 3 ASN A N 9
ATOM 4528 C CA . ASN A 1 3 ? 10.712 -4.776 -0.158 1.00 0.00 3 ASN A CA 9
ATOM 4529 C C . ASN A 1 3 ? 9.332 -4.548 -0.763 1.00 0.00 3 ASN A C 9
ATOM 4530 O O . ASN A 1 3 ? 8.372 -4.264 -0.045 1.00 0.00 3 ASN A O 9
ATOM 4541 N N . PHE A 1 4 ? 9.242 -4.647 -2.086 1.00 0.00 4 PHE A N 9
ATOM 4542 C CA . PHE A 1 4 ? 7.985 -4.427 -2.797 1.00 0.00 4 PHE A CA 9
ATOM 4543 C C . PHE A 1 4 ? 6.890 -5.384 -2.339 1.00 0.00 4 PHE A C 9
ATOM 4544 O O . PHE A 1 4 ? 5.819 -4.950 -1.915 1.00 0.00 4 PHE A O 9
ATOM 4561 N N . GLN A 1 5 ? 7.155 -6.679 -2.436 1.00 0.00 5 GLN A N 9
ATOM 4562 C CA . GLN A 1 5 ? 6.178 -7.689 -2.045 1.00 0.00 5 GLN A CA 9
ATOM 4563 C C . GLN A 1 5 ? 5.811 -7.549 -0.575 1.00 0.00 5 GLN A C 9
ATOM 4564 O O . GLN A 1 5 ? 4.641 -7.658 -0.207 1.00 0.00 5 GLN A O 9
ATOM 4578 N N . SER A 1 6 ? 6.811 -7.281 0.254 1.00 0.00 6 SER A N 9
ATOM 4579 C CA . SER A 1 6 ? 6.590 -7.097 1.679 1.00 0.00 6 SER A CA 9
ATOM 4580 C C . SER A 1 6 ? 5.642 -5.923 1.901 1.00 0.00 6 SER A C 9
ATOM 4581 O O . SER A 1 6 ? 4.688 -6.016 2.677 1.00 0.00 6 SER A O 9
ATOM 4589 N N . CYS A 1 7 ? 5.896 -4.826 1.194 1.00 0.00 7 CYS A N 9
ATOM 4590 C CA . CYS A 1 7 ? 5.062 -3.638 1.289 1.00 0.00 7 CYS A CA 9
ATOM 4591 C C . CYS A 1 7 ? 3.648 -3.951 0.807 1.00 0.00 7 CYS A C 9
ATOM 4592 O O . CYS A 1 7 ? 2.665 -3.611 1.467 1.00 0.00 7 CYS A O 9
ATOM 4599 N N . TRP A 1 8 ? 3.563 -4.626 -0.338 1.00 0.00 8 TRP A N 9
ATOM 4600 C CA . TRP A 1 8 ? 2.286 -5.014 -0.917 1.00 0.00 8 TRP A CA 9
ATOM 4601 C C . TRP A 1 8 ? 1.468 -5.805 0.094 1.00 0.00 8 TRP A C 9
ATOM 4602 O O . TRP A 1 8 ? 0.305 -5.498 0.340 1.00 0.00 8 TRP A O 9
ATOM 4623 N N . ALA A 1 9 ? 2.096 -6.816 0.684 1.00 0.00 9 ALA A N 9
ATOM 4624 C CA . ALA A 1 9 ? 1.441 -7.654 1.678 1.00 0.00 9 ALA A CA 9
ATOM 4625 C C . ALA A 1 9 ? 1.032 -6.841 2.899 1.00 0.00 9 ALA A C 9
ATOM 4626 O O . ALA A 1 9 ? -0.046 -7.044 3.452 1.00 0.00 9 ALA A O 9
ATOM 4633 N N . THR A 1 10 ? 1.892 -5.914 3.305 1.00 0.00 10 THR A N 9
ATOM 4634 C CA . THR A 1 10 ? 1.619 -5.059 4.452 1.00 0.00 10 THR A CA 9
ATOM 4635 C C . THR A 1 10 ? 0.343 -4.247 4.224 1.00 0.00 10 THR A C 9
ATOM 4636 O O . THR A 1 10 ? -0.549 -4.202 5.074 1.00 0.00 10 THR A O 9
ATOM 4647 N N . CYS A 1 11 ? 0.257 -3.620 3.064 1.00 0.00 11 CYS A N 9
ATOM 4648 C CA . CYS A 1 11 ? -0.902 -2.818 2.708 1.00 0.00 11 CYS A CA 9
ATOM 4649 C C . CYS A 1 11 ? -2.124 -3.699 2.457 1.00 0.00 11 CYS A C 9
ATOM 4650 O O . CYS A 1 11 ? -3.248 -3.336 2.807 1.00 0.00 11 CYS A O 9
ATOM 4657 N N . GLN A 1 12 ? -1.889 -4.851 1.844 1.00 0.00 12 GLN A N 9
ATOM 4658 C CA . GLN A 1 12 ? -2.942 -5.804 1.517 1.00 0.00 12 GLN A CA 9
ATOM 4659 C C . GLN A 1 12 ? -3.577 -6.394 2.775 1.00 0.00 12 GLN A C 9
ATOM 4660 O O . GLN A 1 12 ? -4.790 -6.590 2.834 1.00 0.00 12 GLN A O 9
ATOM 4674 N N . ALA A 1 13 ? -2.747 -6.697 3.763 1.00 0.00 13 ALA A N 9
ATOM 4675 C CA . ALA A 1 13 ? -3.216 -7.292 5.010 1.00 0.00 13 ALA A CA 9
ATOM 4676 C C . ALA A 1 13 ? -4.041 -6.313 5.842 1.00 0.00 13 ALA A C 9
ATOM 4677 O O . ALA A 1 13 ? -5.129 -6.655 6.310 1.00 0.00 13 ALA A O 9
ATOM 4684 N N . GLN A 1 14 ? -3.520 -5.108 6.040 1.00 0.00 14 GLN A N 9
ATOM 4685 C CA . GLN A 1 14 ? -4.216 -4.102 6.839 1.00 0.00 14 GLN A CA 9
ATOM 4686 C C . GLN A 1 14 ? -5.467 -3.580 6.145 1.00 0.00 14 GLN A C 9
ATOM 4687 O O . GLN A 1 14 ? -6.557 -3.597 6.720 1.00 0.00 14 GLN A O 9
ATOM 4701 N N . HIS A 1 15 ? -5.307 -3.096 4.921 1.00 0.00 15 HIS A N 9
ATOM 4702 C CA . HIS A 1 15 ? -6.425 -2.543 4.172 1.00 0.00 15 HIS A CA 9
ATOM 4703 C C . HIS A 1 15 ? -7.321 -3.642 3.617 1.00 0.00 15 HIS A C 9
ATOM 4704 O O . HIS A 1 15 ? -6.847 -4.655 3.103 1.00 0.00 15 HIS A O 9
ATOM 4719 N N . SER A 1 16 ? -8.620 -3.432 3.751 1.00 0.00 16 SER A N 9
ATOM 4720 C CA . SER A 1 16 ? -9.616 -4.388 3.298 1.00 0.00 16 SER A CA 9
ATOM 4721 C C . SER A 1 16 ? -9.906 -4.225 1.802 1.00 0.00 16 SER A C 9
ATOM 4722 O O . SER A 1 16 ? -8.986 -4.088 0.996 1.00 0.00 16 SER A O 9
ATOM 4730 N N . ILE A 1 17 ? -11.187 -4.239 1.434 1.00 0.00 17 ILE A N 9
ATOM 4731 C CA . ILE A 1 17 ? -11.596 -4.100 0.033 1.00 0.00 17 ILE A CA 9
ATOM 4732 C C . ILE A 1 17 ? -11.332 -2.693 -0.504 1.00 0.00 17 ILE A C 9
ATOM 4733 O O . ILE A 1 17 ? -11.655 -2.383 -1.650 1.00 0.00 17 ILE A O 9
ATOM 4749 N N . TYR A 1 18 ? -10.744 -1.850 0.323 1.00 0.00 18 TYR A N 9
ATOM 4750 C CA . TYR A 1 18 ? -10.438 -0.484 -0.069 1.00 0.00 18 TYR A CA 9
ATOM 4751 C C . TYR A 1 18 ? -8.985 -0.387 -0.517 1.00 0.00 18 TYR A C 9
ATOM 4752 O O . TYR A 1 18 ? -8.530 0.662 -0.976 1.00 0.00 18 TYR A O 9
ATOM 4770 N N . PHE A 1 19 ? -8.271 -1.503 -0.393 1.00 0.00 19 PHE A N 9
ATOM 4771 C CA . PHE A 1 19 ? -6.873 -1.581 -0.794 1.00 0.00 19 PHE A CA 9
ATOM 4772 C C . PHE A 1 19 ? -6.756 -1.465 -2.308 1.00 0.00 19 PHE A C 9
ATOM 4773 O O . PHE A 1 19 ? -7.371 -2.236 -3.046 1.00 0.00 19 PHE A O 9
ATOM 4790 N N . ARG A 1 20 ? -5.963 -0.510 -2.766 1.00 0.00 20 ARG A N 9
ATOM 4791 C CA . ARG A 1 20 ? -5.766 -0.314 -4.188 1.00 0.00 20 ARG A CA 9
ATOM 4792 C C . ARG A 1 20 ? -4.454 -0.953 -4.619 1.00 0.00 20 ARG A C 9
ATOM 4793 O O . ARG A 1 20 ? -4.440 -2.032 -5.205 1.00 0.00 20 ARG A O 9
ATOM 4814 N N . ARG A 1 21 ? -3.353 -0.291 -4.310 1.00 0.00 21 ARG A N 9
ATOM 4815 C CA . ARG A 1 21 ? -2.038 -0.804 -4.647 1.00 0.00 21 ARG A CA 9
ATOM 4816 C C . ARG A 1 21 ? -1.045 -0.475 -3.545 1.00 0.00 21 ARG A C 9
ATOM 4817 O O . ARG A 1 21 ? -1.363 0.263 -2.612 1.00 0.00 21 ARG A O 9
ATOM 4838 N N . ALA A 1 22 ? 0.149 -1.024 -3.662 1.00 0.00 22 ALA A N 9
ATOM 4839 C CA . ALA A 1 22 ? 1.200 -0.796 -2.691 1.00 0.00 22 ALA A CA 9
ATOM 4840 C C . ALA A 1 22 ? 2.537 -0.669 -3.395 1.00 0.00 22 ALA A C 9
ATOM 4841 O O . ALA A 1 22 ? 2.757 -1.289 -4.438 1.00 0.00 22 ALA A O 9
ATOM 4848 N N . PHE A 1 23 ? 3.416 0.135 -2.829 1.00 0.00 23 PHE A N 9
ATOM 4849 C CA . PHE A 1 23 ? 4.738 0.352 -3.394 1.00 0.00 23 PHE A CA 9
ATOM 4850 C C . PHE A 1 23 ? 5.637 0.988 -2.351 1.00 0.00 23 PHE A C 9
ATOM 4851 O O . PHE A 1 23 ? 5.156 1.500 -1.341 1.00 0.00 23 PHE A O 9
ATOM 4868 N N . CYS A 1 24 ? 6.930 0.974 -2.591 1.00 0.00 24 CYS A N 9
ATOM 4869 C CA . CYS A 1 24 ? 7.858 1.572 -1.660 1.00 0.00 24 CYS A CA 9
ATOM 4870 C C . CYS A 1 24 ? 8.213 2.972 -2.114 1.00 0.00 24 CYS A C 9
ATOM 4871 O O . CYS A 1 24 ? 8.684 3.180 -3.233 1.00 0.00 24 CYS A O 9
ATOM 4878 N N . ASP A 1 25 ? 7.985 3.921 -1.233 1.00 0.00 25 ASP A N 9
ATOM 4879 C CA . ASP A 1 25 ? 8.281 5.309 -1.509 1.00 0.00 25 ASP A CA 9
ATOM 4880 C C . ASP A 1 25 ? 9.461 5.737 -0.658 1.00 0.00 25 ASP A C 9
ATOM 4881 O O . ASP A 1 25 ? 9.404 5.653 0.572 1.00 0.00 25 ASP A O 9
ATOM 4890 N N . ARG A 1 26 ? 10.533 6.162 -1.322 1.00 0.00 26 ARG A N 9
ATOM 4891 C CA . ARG A 1 26 ? 11.758 6.583 -0.655 1.00 0.00 26 ARG A CA 9
ATOM 4892 C C . ARG A 1 26 ? 12.425 5.387 0.022 1.00 0.00 26 ARG A C 9
ATOM 4893 O O . ARG A 1 26 ? 13.255 4.707 -0.577 1.00 0.00 26 ARG A O 9
ATOM 4914 N N . SER A 1 27 ? 12.036 5.120 1.256 1.00 0.00 27 SER A N 9
ATOM 4915 C CA . SER A 1 27 ? 12.568 3.993 2.007 1.00 0.00 27 SER A CA 9
ATOM 4916 C C . SER A 1 27 ? 11.506 3.506 2.989 1.00 0.00 27 SER A C 9
ATOM 4917 O O . SER A 1 27 ? 11.810 2.940 4.040 1.00 0.00 27 SER A O 9
ATOM 4925 N N . GLN A 1 28 ? 10.250 3.732 2.631 1.00 0.00 28 GLN A N 9
ATOM 4926 C CA . GLN A 1 28 ? 9.127 3.330 3.465 1.00 0.00 28 GLN A CA 9
ATOM 4927 C C . GLN A 1 28 ? 8.003 2.781 2.609 1.00 0.00 28 GLN A C 9
ATOM 4928 O O . GLN A 1 28 ? 7.834 3.172 1.455 1.00 0.00 28 GLN A O 9
ATOM 4942 N N . CYS A 1 29 ? 7.233 1.883 3.188 1.00 0.00 29 CYS A N 9
ATOM 4943 C CA . CYS A 1 29 ? 6.108 1.286 2.496 1.00 0.00 29 CYS A CA 9
ATOM 4944 C C . CYS A 1 29 ? 4.987 2.313 2.346 1.00 0.00 29 CYS A C 9
ATOM 4945 O O . CYS A 1 29 ? 4.573 2.942 3.326 1.00 0.00 29 CYS A O 9
ATOM 4952 N N . LYS A 1 30 ? 4.493 2.484 1.130 1.00 0.00 30 LYS A N 9
ATOM 4953 C CA . LYS A 1 30 ? 3.415 3.423 0.875 1.00 0.00 30 LYS A CA 9
ATOM 4954 C C . LYS A 1 30 ? 2.174 2.656 0.453 1.00 0.00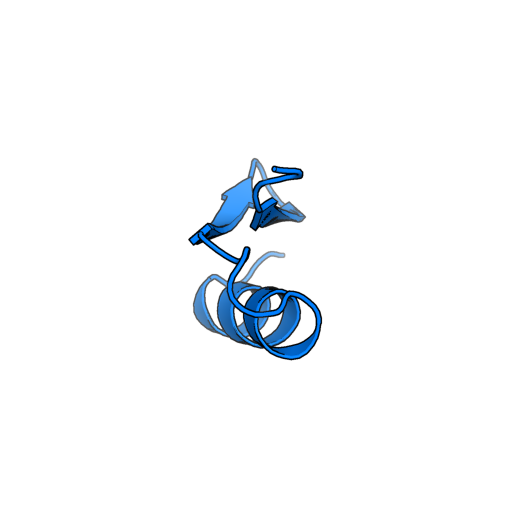 30 LYS A C 9
ATOM 4955 O O . LYS A 1 30 ? 2.183 1.930 -0.545 1.00 0.00 30 LYS A O 9
ATOM 4974 N N . CYS A 1 31 ? 1.119 2.797 1.229 1.00 0.00 31 CYS A N 9
ATOM 4975 C CA . CYS A 1 31 ? -0.122 2.099 0.957 1.00 0.00 31 CYS A CA 9
ATOM 4976 C C . CYS A 1 31 ? -1.146 2.993 0.279 1.00 0.00 31 CYS A C 9
ATOM 4977 O O . CYS A 1 31 ? -1.388 4.123 0.707 1.00 0.00 31 CYS A O 9
ATOM 4984 N N . VAL A 1 32 ? -1.764 2.468 -0.764 1.00 0.00 32 VAL A N 9
ATOM 4985 C CA . VAL A 1 32 ? -2.787 3.193 -1.488 1.00 0.00 32 VAL A CA 9
ATOM 4986 C C . VAL A 1 32 ? -4.140 2.585 -1.160 1.00 0.00 32 VAL A C 9
ATOM 4987 O O . VAL A 1 32 ? -4.336 1.375 -1.306 1.00 0.00 32 VAL A O 9
ATOM 5000 N N . PHE A 1 33 ? -5.051 3.410 -0.680 1.00 0.00 33 PHE A N 9
ATOM 5001 C CA . PHE A 1 33 ? -6.368 2.942 -0.285 1.00 0.00 33 PHE A CA 9
ATOM 5002 C C . PHE A 1 33 ? -7.348 4.097 -0.225 1.00 0.00 33 PHE A C 9
ATOM 5003 O O . PHE A 1 33 ? -6.961 5.239 0.027 1.00 0.00 33 PHE A O 9
ATOM 5020 N N . VAL A 1 34 ? -8.610 3.794 -0.444 1.00 0.00 34 VAL A N 9
ATOM 5021 C CA . VAL A 1 34 ? -9.642 4.810 -0.395 1.00 0.00 34 VAL A CA 9
ATOM 5022 C C . VAL A 1 34 ? -10.358 4.787 0.942 1.00 0.00 34 VAL A C 9
ATOM 5023 O O . VAL A 1 34 ? -10.346 3.784 1.658 1.00 0.00 34 VAL A O 9
ATOM 5036 N N . ARG A 1 35 ? -10.972 5.902 1.266 1.00 0.00 35 ARG A N 9
ATOM 5037 C CA . ARG A 1 35 ? -11.707 6.051 2.511 1.00 0.00 35 ARG A CA 9
ATOM 5038 C C . ARG A 1 35 ? -13.196 6.148 2.224 1.00 0.00 35 ARG A C 9
ATOM 5039 O O . ARG A 1 35 ? -14.028 5.627 2.971 1.00 0.00 35 ARG A O 9
ATOM 5060 N N . GLY A 1 36 ? -13.515 6.818 1.130 1.00 0.00 36 GLY A N 9
ATOM 5061 C CA . GLY A 1 36 ? -14.888 6.995 0.724 1.00 0.00 36 GLY A CA 9
ATOM 5062 C C . GLY A 1 36 ? -14.982 7.879 -0.496 1.00 0.00 36 GLY A C 9
ATOM 5063 O O . GLY A 1 36 ? -16.048 7.903 -1.145 1.00 0.00 36 GLY A O 9
ATOM 5068 N N . ALA A 1 1 ? 15.312 -0.371 4.658 1.00 0.00 1 ALA A N 10
ATOM 5069 C CA . ALA A 1 1 ? 15.155 -1.073 3.364 1.00 0.00 1 ALA A CA 10
ATOM 5070 C C . ALA A 1 1 ? 13.685 -1.365 3.101 1.00 0.00 1 ALA A C 10
ATOM 5071 O O . ALA A 1 1 ? 12.939 -1.714 4.016 1.00 0.00 1 ALA A O 10
ATOM 5080 N N . CYS A 1 2 ? 13.272 -1.204 1.857 1.00 0.00 2 CYS A N 10
ATOM 5081 C CA . CYS A 1 2 ? 11.890 -1.430 1.469 1.00 0.00 2 CYS A CA 10
ATOM 5082 C C . CYS A 1 2 ? 11.789 -2.577 0.466 1.00 0.00 2 CYS A C 10
ATOM 5083 O O . CYS A 1 2 ? 12.687 -2.779 -0.356 1.00 0.00 2 CYS A O 10
ATOM 5090 N N . ASN A 1 3 ? 10.699 -3.328 0.543 1.00 0.00 3 ASN A N 10
ATOM 5091 C CA . ASN A 1 3 ? 10.470 -4.459 -0.351 1.00 0.00 3 ASN A CA 10
ATOM 5092 C C . ASN A 1 3 ? 9.075 -4.355 -0.956 1.00 0.00 3 ASN A C 10
ATOM 5093 O O . ASN A 1 3 ? 8.115 -4.060 -0.248 1.00 0.00 3 ASN A O 10
ATOM 5104 N N . PHE A 1 4 ? 8.969 -4.572 -2.264 1.00 0.00 4 PHE A N 10
ATOM 5105 C CA . PHE A 1 4 ? 7.689 -4.473 -2.961 1.00 0.00 4 PHE A CA 10
ATOM 5106 C C . PHE A 1 4 ? 6.678 -5.501 -2.458 1.00 0.00 4 PHE A C 10
ATOM 5107 O O . PHE A 1 4 ? 5.573 -5.139 -2.057 1.00 0.00 4 PHE A O 10
ATOM 5124 N N . GLN A 1 5 ? 7.056 -6.772 -2.486 1.00 0.00 5 GLN A N 10
ATOM 5125 C CA . GLN A 1 5 ? 6.172 -7.847 -2.042 1.00 0.00 5 GLN A CA 10
ATOM 5126 C C . GLN A 1 5 ? 5.802 -7.653 -0.577 1.00 0.00 5 GLN A C 10
ATOM 5127 O O . GLN A 1 5 ? 4.633 -7.753 -0.204 1.00 0.00 5 GLN A O 10
ATOM 5141 N N . SER A 1 6 ? 6.800 -7.362 0.246 1.00 0.00 6 SER A N 10
ATOM 5142 C CA . SER A 1 6 ? 6.580 -7.144 1.668 1.00 0.00 6 SER A CA 10
ATOM 5143 C C . SER A 1 6 ? 5.613 -5.983 1.894 1.00 0.00 6 SER A C 10
ATOM 5144 O O . SER A 1 6 ? 4.717 -6.065 2.734 1.00 0.00 6 SER A O 10
ATOM 5152 N N . CYS A 1 7 ? 5.794 -4.911 1.134 1.00 0.00 7 CYS A N 10
ATOM 5153 C CA . CYS A 1 7 ? 4.934 -3.743 1.245 1.00 0.00 7 CYS A CA 10
ATOM 5154 C C . CYS A 1 7 ? 3.522 -4.076 0.772 1.00 0.00 7 CYS A C 10
ATOM 5155 O O . CYS A 1 7 ? 2.540 -3.773 1.453 1.00 0.00 7 CYS A O 10
ATOM 5162 N N . TRP A 1 8 ? 3.430 -4.715 -0.392 1.00 0.00 8 TRP A N 10
ATOM 5163 C CA . TRP A 1 8 ? 2.151 -5.105 -0.966 1.00 0.00 8 TRP A CA 10
ATOM 5164 C C . TRP A 1 8 ? 1.384 -5.992 0.006 1.00 0.00 8 TRP A C 10
ATOM 5165 O O . TRP A 1 8 ? 0.205 -5.762 0.270 1.00 0.00 8 TRP A O 10
ATOM 5186 N N . ALA A 1 9 ? 2.067 -6.998 0.538 1.00 0.00 9 ALA A N 10
ATOM 5187 C CA . ALA A 1 9 ? 1.466 -7.927 1.484 1.00 0.00 9 ALA A CA 10
ATOM 5188 C C . ALA A 1 9 ? 0.974 -7.204 2.733 1.00 0.00 9 ALA A C 10
ATOM 5189 O O . ALA A 1 9 ? -0.131 -7.462 3.211 1.00 0.00 9 ALA A O 10
ATOM 5196 N N . THR A 1 10 ? 1.799 -6.303 3.255 1.00 0.00 10 THR A N 10
ATOM 5197 C CA . THR A 1 10 ? 1.455 -5.543 4.448 1.00 0.00 10 THR A CA 10
ATOM 5198 C C . THR A 1 10 ? 0.232 -4.655 4.212 1.00 0.00 10 THR A C 10
ATOM 5199 O O . THR A 1 10 ? -0.738 -4.700 4.971 1.00 0.00 10 THR A O 10
ATOM 5210 N N . CYS A 1 11 ? 0.282 -3.855 3.156 1.00 0.00 11 CYS A N 10
ATOM 5211 C CA . CYS A 1 11 ? -0.815 -2.959 2.825 1.00 0.00 11 CYS A CA 10
ATOM 5212 C C . CYS A 1 11 ? -2.093 -3.734 2.501 1.00 0.00 11 CYS A C 10
ATOM 5213 O O . CYS A 1 11 ? -3.185 -3.317 2.879 1.00 0.00 11 CYS A O 10
ATOM 5220 N N . GLN A 1 12 ? -1.949 -4.853 1.797 1.00 0.00 12 GLN A N 10
ATOM 5221 C CA . GLN A 1 12 ? -3.089 -5.679 1.410 1.00 0.00 12 GLN A CA 10
ATOM 5222 C C . GLN A 1 12 ? -3.755 -6.321 2.622 1.00 0.00 12 GLN A C 10
ATOM 5223 O O . GLN A 1 12 ? -4.978 -6.400 2.696 1.00 0.00 12 GLN A O 10
ATOM 5237 N N . ALA A 1 13 ? -2.946 -6.795 3.556 1.00 0.00 13 ALA A N 10
ATOM 5238 C CA . ALA A 1 13 ? -3.468 -7.447 4.751 1.00 0.00 13 ALA A CA 10
ATOM 5239 C C . ALA A 1 13 ? -4.133 -6.447 5.689 1.00 0.00 13 ALA A C 10
ATOM 5240 O O . ALA A 1 13 ? -5.230 -6.689 6.197 1.00 0.00 13 ALA A O 10
ATOM 5247 N N . GLN A 1 14 ? -3.455 -5.332 5.929 1.00 0.00 14 GLN A N 10
ATOM 5248 C CA . GLN A 1 14 ? -3.963 -4.303 6.824 1.00 0.00 14 GLN A CA 10
ATOM 5249 C C . GLN A 1 14 ? -5.183 -3.589 6.241 1.00 0.00 14 GLN A C 10
ATOM 5250 O O . GLN A 1 14 ? -6.199 -3.435 6.922 1.00 0.00 14 GLN A O 10
ATOM 5264 N N . HIS A 1 15 ? -5.101 -3.169 4.982 1.00 0.00 15 HIS A N 10
ATOM 5265 C CA . HIS A 1 15 ? -6.224 -2.499 4.340 1.00 0.00 15 HIS A CA 10
ATOM 5266 C C . HIS A 1 15 ? -7.249 -3.522 3.877 1.00 0.00 15 HIS A C 10
ATOM 5267 O O . HIS A 1 15 ? -6.894 -4.619 3.456 1.00 0.00 15 HIS A O 10
ATOM 5282 N N . SER A 1 16 ? -8.517 -3.169 3.979 1.00 0.00 16 SER A N 10
ATOM 5283 C CA . SER A 1 16 ? -9.590 -4.067 3.591 1.00 0.00 16 SER A CA 10
ATOM 5284 C C . SER A 1 16 ? -9.835 -4.044 2.077 1.00 0.00 16 SER A C 10
ATOM 5285 O O . SER A 1 16 ? -8.889 -4.010 1.287 1.00 0.00 16 SER A O 10
ATOM 5293 N N . ILE A 1 17 ? -11.103 -4.079 1.674 1.00 0.00 17 ILE A N 10
ATOM 5294 C CA . ILE A 1 17 ? -11.465 -4.087 0.257 1.00 0.00 17 ILE A CA 10
ATOM 5295 C C . ILE A 1 17 ? -11.207 -2.742 -0.420 1.00 0.00 17 ILE A C 10
ATOM 5296 O O . ILE A 1 17 ? -11.427 -2.595 -1.621 1.00 0.00 17 ILE A O 10
ATOM 5312 N N . TYR A 1 18 ? -10.738 -1.765 0.344 1.00 0.00 18 TYR A N 10
ATOM 5313 C CA . TYR A 1 18 ? -10.457 -0.447 -0.207 1.00 0.00 18 TYR A CA 10
ATOM 5314 C C . TYR A 1 18 ? -8.971 -0.293 -0.509 1.00 0.00 18 TYR A C 10
ATOM 5315 O O . TYR A 1 18 ? -8.480 0.814 -0.737 1.00 0.00 18 TYR A O 10
ATOM 5333 N N . PHE A 1 19 ? -8.270 -1.419 -0.534 1.00 0.00 19 PHE A N 10
ATOM 5334 C CA . PHE A 1 19 ? -6.849 -1.436 -0.840 1.00 0.00 19 PHE A CA 10
ATOM 5335 C C . PHE A 1 19 ? -6.646 -1.253 -2.335 1.00 0.00 19 PHE A C 10
ATOM 5336 O O . PHE A 1 19 ? -7.235 -1.975 -3.140 1.00 0.00 19 PHE A O 10
ATOM 5353 N N . ARG A 1 20 ? -5.815 -0.299 -2.710 1.00 0.00 20 ARG A N 10
ATOM 5354 C CA . ARG A 1 20 ? -5.551 -0.053 -4.113 1.00 0.00 20 ARG A CA 10
ATOM 5355 C C . ARG A 1 20 ? -4.241 -0.722 -4.507 1.00 0.00 20 ARG A C 10
ATOM 5356 O O . ARG A 1 20 ? -4.243 -1.810 -5.082 1.00 0.00 20 ARG A O 10
ATOM 5377 N N . ARG A 1 21 ? -3.128 -0.093 -4.172 1.00 0.00 21 ARG A N 10
ATOM 5378 C CA . ARG A 1 21 ? -1.824 -0.654 -4.475 1.00 0.00 21 ARG A CA 10
ATOM 5379 C C . ARG A 1 21 ? -0.844 -0.366 -3.349 1.00 0.00 21 ARG A C 10
ATOM 5380 O O . ARG A 1 21 ? -1.160 0.364 -2.410 1.00 0.00 21 ARG A O 10
ATOM 5401 N N . ALA A 1 22 ? 0.339 -0.935 -3.457 1.00 0.00 22 ALA A N 10
ATOM 5402 C CA . ALA A 1 22 ? 1.387 -0.746 -2.475 1.00 0.00 22 ALA A CA 10
ATOM 5403 C C . ALA A 1 22 ? 2.720 -0.653 -3.189 1.00 0.00 22 ALA A C 10
ATOM 5404 O O . ALA A 1 22 ? 2.939 -1.349 -4.181 1.00 0.00 22 ALA A O 10
ATOM 5411 N N . PHE A 1 23 ? 3.598 0.208 -2.709 1.00 0.00 23 PHE A N 10
ATOM 5412 C CA . PHE A 1 23 ? 4.901 0.383 -3.333 1.00 0.00 23 PHE A CA 10
ATOM 5413 C C . PHE A 1 23 ? 5.882 1.024 -2.369 1.00 0.00 23 PHE A C 10
ATOM 5414 O O . PHE A 1 23 ? 5.504 1.465 -1.284 1.00 0.00 23 PHE A O 10
ATOM 5431 N N . CYS A 1 24 ? 7.137 1.094 -2.769 1.00 0.00 24 CYS A N 10
ATOM 5432 C CA . CYS A 1 24 ? 8.149 1.701 -1.936 1.00 0.00 24 CYS A CA 10
ATOM 5433 C C . CYS A 1 24 ? 8.388 3.136 -2.359 1.00 0.00 24 CYS A C 10
ATOM 5434 O O . CYS A 1 24 ? 8.818 3.415 -3.482 1.00 0.00 24 CYS A O 10
ATOM 5441 N N . ASP A 1 25 ? 8.122 4.035 -1.440 1.00 0.00 25 ASP A N 10
ATOM 5442 C CA . ASP A 1 25 ? 8.317 5.453 -1.660 1.00 0.00 25 ASP A CA 10
ATOM 5443 C C . ASP A 1 25 ? 9.538 5.892 -0.881 1.00 0.00 25 ASP A C 10
ATOM 5444 O O . ASP A 1 25 ? 9.559 5.777 0.345 1.00 0.00 25 ASP A O 10
ATOM 5453 N N . ARG A 1 26 ? 10.559 6.356 -1.598 1.00 0.00 26 ARG A N 10
ATOM 5454 C CA . ARG A 1 26 ? 11.813 6.785 -0.992 1.00 0.00 26 ARG A CA 10
ATOM 5455 C C . ARG A 1 26 ? 12.516 5.592 -0.344 1.00 0.00 26 ARG A C 10
ATOM 5456 O O . ARG A 1 26 ? 13.339 4.926 -0.972 1.00 0.00 26 ARG A O 10
ATOM 5477 N N . SER A 1 27 ? 12.162 5.317 0.898 1.00 0.00 27 SER A N 10
ATOM 5478 C CA . SER A 1 27 ? 12.718 4.196 1.638 1.00 0.00 27 SER A CA 10
ATOM 5479 C C . SER A 1 27 ? 11.694 3.702 2.649 1.00 0.00 27 SER A C 10
ATOM 5480 O O . SER A 1 27 ? 12.037 3.196 3.721 1.00 0.00 27 SER A O 10
ATOM 5488 N N . GLN A 1 28 ? 10.427 3.875 2.303 1.00 0.00 28 GLN A N 10
ATOM 5489 C CA . GLN A 1 28 ? 9.337 3.482 3.166 1.00 0.00 28 GLN A CA 10
ATOM 5490 C C . GLN A 1 28 ? 8.233 2.804 2.371 1.00 0.00 28 GLN A C 10
ATOM 5491 O O . GLN A 1 28 ? 8.008 3.115 1.198 1.00 0.00 28 GLN A O 10
ATOM 5505 N N . CYS A 1 29 ? 7.531 1.901 3.024 1.00 0.00 29 CYS A N 10
ATOM 5506 C CA . CYS A 1 29 ? 6.421 1.209 2.403 1.00 0.00 29 CYS A CA 10
ATOM 5507 C C . CYS A 1 29 ? 5.229 2.154 2.356 1.00 0.00 29 CYS A C 10
ATOM 5508 O O . CYS A 1 29 ? 4.773 2.640 3.395 1.00 0.00 29 CYS A O 10
ATOM 5515 N N . LYS A 1 30 ? 4.735 2.433 1.166 1.00 0.00 30 LYS A N 10
ATOM 5516 C CA . LYS A 1 30 ? 3.609 3.332 1.021 1.00 0.00 30 LYS A CA 10
ATOM 5517 C C . LYS A 1 30 ? 2.362 2.552 0.636 1.00 0.00 30 LYS A C 10
ATOM 5518 O O . LYS A 1 30 ? 2.348 1.834 -0.366 1.00 0.00 30 LYS A O 10
ATOM 5537 N N . CYS A 1 31 ? 1.323 2.701 1.437 1.00 0.00 31 CYS A N 10
ATOM 5538 C CA . CYS A 1 31 ? 0.068 2.017 1.191 1.00 0.00 31 CYS A CA 10
ATOM 5539 C C . CYS A 1 31 ? -0.925 2.945 0.516 1.00 0.00 31 CYS A C 10
ATOM 5540 O O . CYS A 1 31 ? -1.121 4.080 0.947 1.00 0.00 31 CYS A O 10
ATOM 5547 N N . VAL A 1 32 ? -1.555 2.454 -0.535 1.00 0.00 32 VAL A N 10
ATOM 5548 C CA . VAL A 1 32 ? -2.540 3.226 -1.269 1.00 0.00 32 VAL A CA 10
ATOM 5549 C C . VAL A 1 32 ? -3.918 2.642 -1.018 1.00 0.00 32 VAL A C 10
ATOM 5550 O O . VAL A 1 32 ? -4.123 1.431 -1.152 1.00 0.00 32 VAL A O 10
ATOM 5563 N N . PHE A 1 33 ? -4.844 3.488 -0.611 1.00 0.00 33 PHE A N 10
ATOM 5564 C CA . PHE A 1 33 ? -6.188 3.044 -0.288 1.00 0.00 33 PHE A CA 10
ATOM 5565 C C . PHE A 1 33 ? -7.174 4.197 -0.340 1.00 0.00 33 PHE A C 10
ATOM 5566 O O . PHE A 1 33 ? -6.819 5.351 -0.092 1.00 0.00 33 PHE A O 10
ATOM 5583 N N . VAL A 1 34 ? -8.415 3.871 -0.643 1.00 0.00 34 VAL A N 10
ATOM 5584 C CA . VAL A 1 34 ? -9.469 4.865 -0.700 1.00 0.00 34 VAL A CA 10
ATOM 5585 C C . VAL A 1 34 ? -10.296 4.824 0.573 1.00 0.00 34 VAL A C 10
ATOM 5586 O O . VAL A 1 34 ? -10.269 3.839 1.312 1.00 0.00 34 VAL A O 10
ATOM 5599 N N . ARG A 1 35 ? -11.020 5.894 0.831 1.00 0.00 35 ARG A N 10
ATOM 5600 C CA . ARG A 1 35 ? -11.854 5.978 2.026 1.00 0.00 35 ARG A CA 10
ATOM 5601 C C . ARG A 1 35 ? -13.326 5.902 1.656 1.00 0.00 35 ARG A C 10
ATOM 5602 O O . ARG A 1 35 ? -14.202 5.870 2.522 1.00 0.00 35 ARG A O 10
ATOM 5623 N N . GLY A 1 36 ? -13.582 5.867 0.361 1.00 0.00 36 GLY A N 10
ATOM 5624 C CA . GLY A 1 36 ? -14.933 5.789 -0.141 1.00 0.00 36 GLY A CA 10
ATOM 5625 C C . GLY A 1 36 ? -14.937 5.679 -1.646 1.00 0.00 36 GLY A C 10
ATOM 5626 O O . GLY A 1 36 ? -15.694 4.852 -2.192 1.00 0.00 36 GLY A O 10
ATOM 5631 N N . ALA A 1 1 ? 16.078 -1.689 3.974 1.00 0.00 1 ALA A N 11
ATOM 5632 C CA . ALA A 1 1 ? 15.628 -1.882 2.579 1.00 0.00 1 ALA A CA 11
ATOM 5633 C C . ALA A 1 1 ? 14.128 -2.129 2.530 1.00 0.00 1 ALA A C 11
ATOM 5634 O O . ALA A 1 1 ? 13.588 -2.918 3.312 1.00 0.00 1 ALA A O 11
ATOM 5643 N N . CYS A 1 2 ? 13.457 -1.461 1.606 1.00 0.00 2 CYS A N 11
ATOM 5644 C CA . CYS A 1 2 ? 12.024 -1.615 1.444 1.00 0.00 2 CYS A CA 11
ATOM 5645 C C . CYS A 1 2 ? 11.744 -2.704 0.414 1.00 0.00 2 CYS A C 11
ATOM 5646 O O . CYS A 1 2 ? 12.326 -2.709 -0.671 1.00 0.00 2 CYS A O 11
ATOM 5653 N N . ASN A 1 3 ? 10.878 -3.640 0.762 1.00 0.00 3 ASN A N 11
ATOM 5654 C CA . ASN A 1 3 ? 10.558 -4.739 -0.135 1.00 0.00 3 ASN A CA 11
ATOM 5655 C C . ASN A 1 3 ? 9.173 -4.560 -0.741 1.00 0.00 3 ASN A C 11
ATOM 5656 O O . ASN A 1 3 ? 8.210 -4.277 -0.030 1.00 0.00 3 ASN A O 11
ATOM 5667 N N . PHE A 1 4 ? 9.084 -4.718 -2.056 1.00 0.00 4 PHE A N 11
ATOM 5668 C CA . PHE A 1 4 ? 7.821 -4.563 -2.770 1.00 0.00 4 PHE A CA 11
ATOM 5669 C C . PHE A 1 4 ? 6.797 -5.605 -2.324 1.00 0.00 4 PHE A C 11
ATOM 5670 O O . PHE A 1 4 ? 5.674 -5.258 -1.953 1.00 0.00 4 PHE A O 11
ATOM 5687 N N . GLN A 1 5 ? 7.192 -6.871 -2.354 1.00 0.00 5 GLN A N 11
ATOM 5688 C CA . GLN A 1 5 ? 6.313 -7.964 -1.945 1.00 0.00 5 GLN A CA 11
ATOM 5689 C C . GLN A 1 5 ? 5.870 -7.773 -0.500 1.00 0.00 5 GLN A C 11
ATOM 5690 O O . GLN A 1 5 ? 4.690 -7.923 -0.174 1.00 0.00 5 GLN A O 11
ATOM 5704 N N . SER A 1 6 ? 6.828 -7.432 0.354 1.00 0.00 6 SER A N 11
ATOM 5705 C CA . SER A 1 6 ? 6.562 -7.205 1.766 1.00 0.00 6 SER A CA 11
ATOM 5706 C C . SER A 1 6 ? 5.614 -6.020 1.957 1.00 0.00 6 SER A C 11
ATOM 5707 O O . SER A 1 6 ? 4.668 -6.089 2.743 1.00 0.00 6 SER A O 11
ATOM 5715 N N . CYS A 1 7 ? 5.872 -4.936 1.233 1.00 0.00 7 CYS A N 11
ATOM 5716 C CA . CYS A 1 7 ? 5.045 -3.740 1.319 1.00 0.00 7 CYS A CA 11
ATOM 5717 C C . CYS A 1 7 ? 3.616 -4.051 0.883 1.00 0.00 7 CYS A C 11
ATOM 5718 O O . CYS A 1 7 ? 2.655 -3.673 1.555 1.00 0.00 7 CYS A O 11
ATOM 5725 N N . TRP A 1 8 ? 3.484 -4.767 -0.231 1.00 0.00 8 TRP A N 11
ATOM 5726 C CA . TRP A 1 8 ? 2.181 -5.153 -0.751 1.00 0.00 8 TRP A CA 11
ATOM 5727 C C . TRP A 1 8 ? 1.411 -5.943 0.302 1.00 0.00 8 TRP A C 11
ATOM 5728 O O . TRP A 1 8 ? 0.235 -5.683 0.550 1.00 0.00 8 TRP A O 11
ATOM 5749 N N . ALA A 1 9 ? 2.093 -6.899 0.924 1.00 0.00 9 ALA A N 11
ATOM 5750 C CA . ALA A 1 9 ? 1.490 -7.727 1.959 1.00 0.00 9 ALA A CA 11
ATOM 5751 C C . ALA A 1 9 ? 1.062 -6.882 3.151 1.00 0.00 9 ALA A C 11
ATOM 5752 O O . ALA A 1 9 ? -0.026 -7.060 3.690 1.00 0.00 9 ALA A O 11
ATOM 5759 N N . THR A 1 10 ? 1.928 -5.959 3.549 1.00 0.00 10 THR A N 11
ATOM 5760 C CA . THR A 1 10 ? 1.661 -5.073 4.671 1.00 0.00 10 THR A CA 11
ATOM 5761 C C . THR A 1 10 ? 0.407 -4.231 4.423 1.00 0.00 10 THR A C 11
ATOM 5762 O O . THR A 1 10 ? -0.473 -4.124 5.280 1.00 0.00 10 THR A O 11
ATOM 5773 N N . CYS A 1 11 ? 0.340 -3.638 3.242 1.00 0.00 11 CYS A N 11
ATOM 5774 C CA . CYS A 1 11 ? -0.786 -2.801 2.858 1.00 0.00 11 CYS A CA 11
ATOM 5775 C C . CYS A 1 11 ? -2.064 -3.611 2.675 1.00 0.00 11 CYS A C 11
ATOM 5776 O O . CYS A 1 11 ? -3.139 -3.175 3.087 1.00 0.00 11 CYS A O 11
ATOM 5783 N N . GLN A 1 12 ? -1.948 -4.773 2.047 1.00 0.00 12 GLN A N 11
ATOM 5784 C CA . GLN A 1 12 ? -3.099 -5.631 1.791 1.00 0.00 12 GLN A CA 11
ATOM 5785 C C . GLN A 1 12 ? -3.641 -6.248 3.079 1.00 0.00 12 GLN A C 11
ATOM 5786 O O . GLN A 1 12 ? -4.846 -6.472 3.210 1.00 0.00 12 GLN A O 11
ATOM 5800 N N . ALA A 1 13 ? -2.756 -6.526 4.028 1.00 0.00 13 ALA A N 11
ATOM 5801 C CA . ALA A 1 13 ? -3.164 -7.114 5.298 1.00 0.00 13 ALA A CA 11
ATOM 5802 C C . ALA A 1 13 ? -4.055 -6.152 6.075 1.00 0.00 13 ALA A C 11
ATOM 5803 O O . ALA A 1 13 ? -5.074 -6.551 6.641 1.00 0.00 13 ALA A O 11
ATOM 5810 N N . GLN A 1 14 ? -3.665 -4.885 6.101 1.00 0.00 14 GLN A N 11
ATOM 5811 C CA . GLN A 1 14 ? -4.427 -3.867 6.811 1.00 0.00 14 GLN A CA 11
ATOM 5812 C C . GLN A 1 14 ? -5.621 -3.391 5.987 1.00 0.00 14 GLN A C 11
ATOM 5813 O O . GLN A 1 14 ? -6.762 -3.431 6.450 1.00 0.00 14 GLN A O 11
ATOM 5827 N N . HIS A 1 15 ? -5.353 -2.941 4.768 1.00 0.00 15 HIS A N 11
ATOM 5828 C CA . HIS A 1 15 ? -6.403 -2.451 3.884 1.00 0.00 15 HIS A CA 11
ATOM 5829 C C . HIS A 1 15 ? -7.061 -3.610 3.153 1.00 0.00 15 HIS A C 11
ATOM 5830 O O . HIS A 1 15 ? -6.396 -4.359 2.445 1.00 0.00 15 HIS A O 11
ATOM 5845 N N . SER A 1 16 ? -8.362 -3.766 3.345 1.00 0.00 16 SER A N 11
ATOM 5846 C CA . SER A 1 16 ? -9.103 -4.853 2.723 1.00 0.00 16 SER A CA 11
ATOM 5847 C C . SER A 1 16 ? -9.650 -4.472 1.340 1.00 0.00 16 SER A C 11
ATOM 5848 O O . SER A 1 16 ? -8.895 -4.387 0.369 1.00 0.00 16 SER A O 11
ATOM 5856 N N . ILE A 1 17 ? -10.964 -4.270 1.245 1.00 0.00 17 ILE A N 11
ATOM 5857 C CA . ILE A 1 17 ? -11.605 -3.936 -0.029 1.00 0.00 17 ILE A CA 11
ATOM 5858 C C . ILE A 1 17 ? -11.313 -2.503 -0.475 1.00 0.00 17 ILE A C 11
ATOM 5859 O O . ILE A 1 17 ? -11.626 -2.122 -1.603 1.00 0.00 17 ILE A O 11
ATOM 5875 N N . TYR A 1 18 ? -10.706 -1.718 0.401 1.00 0.00 18 TYR A N 11
ATOM 5876 C CA . TYR A 1 18 ? -10.367 -0.338 0.071 1.00 0.00 18 TYR A CA 11
ATOM 5877 C C . TYR A 1 18 ? -8.908 -0.250 -0.362 1.00 0.00 18 TYR A C 11
ATOM 5878 O O . TYR A 1 18 ? -8.389 0.833 -0.633 1.00 0.00 18 TYR A O 11
ATOM 5896 N N . PHE A 1 19 ? -8.261 -1.406 -0.433 1.00 0.00 19 PHE A N 11
ATOM 5897 C CA . PHE A 1 19 ? -6.866 -1.496 -0.841 1.00 0.00 19 PHE A CA 11
ATOM 5898 C C . PHE A 1 19 ? -6.735 -1.354 -2.352 1.00 0.00 19 PHE A C 11
ATOM 5899 O O . PHE A 1 19 ? -7.379 -2.079 -3.113 1.00 0.00 19 PHE A O 11
ATOM 5916 N N . ARG A 1 20 ? -5.881 -0.439 -2.781 1.00 0.00 20 ARG A N 11
ATOM 5917 C CA . ARG A 1 20 ? -5.648 -0.228 -4.198 1.00 0.00 20 ARG A CA 11
ATOM 5918 C C . ARG A 1 20 ? -4.374 -0.959 -4.606 1.00 0.00 20 ARG A C 11
ATOM 5919 O O . ARG A 1 20 ? -4.422 -2.066 -5.144 1.00 0.00 20 ARG A O 11
ATOM 5940 N N . ARG A 1 21 ? -3.236 -0.350 -4.313 1.00 0.00 21 ARG A N 11
ATOM 5941 C CA . ARG A 1 21 ? -1.949 -0.952 -4.612 1.00 0.00 21 ARG A CA 11
ATOM 5942 C C . ARG A 1 21 ? -0.958 -0.626 -3.504 1.00 0.00 21 ARG A C 11
ATOM 5943 O O . ARG A 1 21 ? -1.289 0.091 -2.559 1.00 0.00 21 ARG A O 11
ATOM 5964 N N . ALA A 1 22 ? 0.247 -1.144 -3.632 1.00 0.00 22 ALA A N 11
ATOM 5965 C CA . ALA A 1 22 ? 1.297 -0.906 -2.661 1.00 0.00 22 ALA A CA 11
ATOM 5966 C C . ALA A 1 22 ? 2.622 -0.752 -3.378 1.00 0.00 22 ALA A C 11
ATOM 5967 O O . ALA A 1 22 ? 2.834 -1.358 -4.429 1.00 0.00 22 ALA A O 11
ATOM 5974 N N . PHE A 1 23 ? 3.499 0.061 -2.823 1.00 0.00 23 PHE A N 11
ATOM 5975 C CA . PHE A 1 23 ? 4.805 0.299 -3.419 1.00 0.00 23 PHE A CA 11
ATOM 5976 C C . PHE A 1 23 ? 5.720 0.971 -2.415 1.00 0.00 23 PHE A C 11
ATOM 5977 O O . PHE A 1 23 ? 5.266 1.468 -1.387 1.00 0.00 23 PHE A O 11
ATOM 5994 N N . CYS A 1 24 ? 7.003 1.005 -2.714 1.00 0.00 24 CYS A N 11
ATOM 5995 C CA . CYS A 1 24 ? 7.949 1.645 -1.827 1.00 0.00 24 CYS A CA 11
ATOM 5996 C C . CYS A 1 24 ? 8.231 3.056 -2.300 1.00 0.00 24 CYS A C 11
ATOM 5997 O O . CYS A 1 24 ? 8.749 3.273 -3.398 1.00 0.00 24 CYS A O 11
ATOM 6004 N N . ASP A 1 25 ? 7.901 4.008 -1.458 1.00 0.00 25 ASP A N 11
ATOM 6005 C CA . ASP A 1 25 ? 8.129 5.406 -1.752 1.00 0.00 25 ASP A CA 11
ATOM 6006 C C . ASP A 1 25 ? 9.392 5.836 -1.026 1.00 0.00 25 ASP A C 11
ATOM 6007 O O . ASP A 1 25 ? 9.448 5.782 0.203 1.00 0.00 25 ASP A O 11
ATOM 6016 N N . ARG A 1 26 ? 10.408 6.220 -1.799 1.00 0.00 26 ARG A N 11
ATOM 6017 C CA . ARG A 1 26 ? 11.700 6.622 -1.259 1.00 0.00 26 ARG A CA 11
ATOM 6018 C C . ARG A 1 26 ? 12.377 5.431 -0.575 1.00 0.00 26 ARG A C 11
ATOM 6019 O O . ARG A 1 26 ? 13.138 4.695 -1.207 1.00 0.00 26 ARG A O 11
ATOM 6040 N N . SER A 1 27 ? 12.069 5.228 0.693 1.00 0.00 27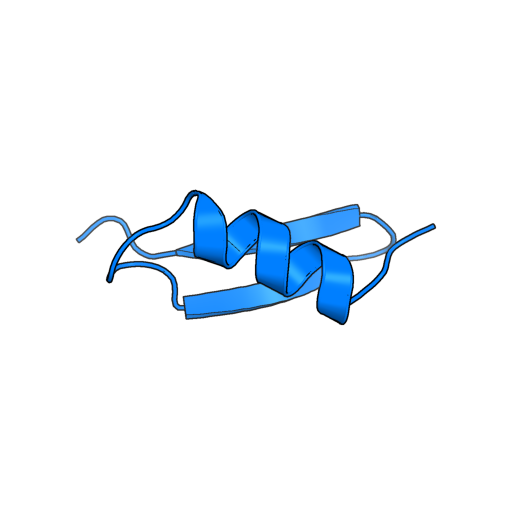 SER A N 11
ATOM 6041 C CA . SER A 1 27 ? 12.608 4.115 1.459 1.00 0.00 27 SER A CA 11
ATOM 6042 C C . SER A 1 27 ? 11.610 3.728 2.539 1.00 0.00 27 SER A C 11
ATOM 6043 O O . SER A 1 27 ? 11.973 3.266 3.622 1.00 0.00 27 SER A O 11
ATOM 6051 N N . GLN A 1 28 ? 10.339 3.933 2.224 1.00 0.00 28 GLN A N 11
ATOM 6052 C CA . GLN A 1 28 ? 9.252 3.634 3.139 1.00 0.00 28 GLN A CA 11
ATOM 6053 C C . GLN A 1 28 ? 8.111 2.964 2.393 1.00 0.00 28 GLN A C 11
ATOM 6054 O O . GLN A 1 28 ? 7.800 3.334 1.259 1.00 0.00 28 GLN A O 11
ATOM 6068 N N . CYS A 1 29 ? 7.482 1.993 3.031 1.00 0.00 29 CYS A N 11
ATOM 6069 C CA . CYS A 1 29 ? 6.358 1.294 2.430 1.00 0.00 29 CYS A CA 11
ATOM 6070 C C . CYS A 1 29 ? 5.172 2.249 2.324 1.00 0.00 29 CYS A C 11
ATOM 6071 O O . CYS A 1 29 ? 4.762 2.851 3.318 1.00 0.00 29 CYS A O 11
ATOM 6078 N N . LYS A 1 30 ? 4.634 2.402 1.126 1.00 0.00 30 LYS A N 11
ATOM 6079 C CA . LYS A 1 30 ? 3.511 3.295 0.917 1.00 0.00 30 LYS A CA 11
ATOM 6080 C C . LYS A 1 30 ? 2.270 2.507 0.537 1.00 0.00 30 LYS A C 11
ATOM 6081 O O . LYS A 1 30 ? 2.275 1.740 -0.429 1.00 0.00 30 LYS A O 11
ATOM 6100 N N . CYS A 1 31 ? 1.215 2.699 1.302 1.00 0.00 31 CYS A N 11
ATOM 6101 C CA . CYS A 1 31 ? -0.033 2.009 1.059 1.00 0.00 31 CYS A CA 11
ATOM 6102 C C . CYS A 1 31 ? -1.032 2.905 0.355 1.00 0.00 31 CYS A C 11
ATOM 6103 O O . CYS A 1 31 ? -1.266 4.042 0.764 1.00 0.00 31 CYS A O 11
ATOM 6110 N N . VAL A 1 32 ? -1.635 2.376 -0.693 1.00 0.00 32 VAL A N 11
ATOM 6111 C CA . VAL A 1 32 ? -2.630 3.106 -1.448 1.00 0.00 32 VAL A CA 11
ATOM 6112 C C . VAL A 1 32 ? -4.001 2.556 -1.105 1.00 0.00 32 VAL A C 11
ATOM 6113 O O . VAL A 1 32 ? -4.209 1.339 -1.109 1.00 0.00 32 VAL A O 11
ATOM 6126 N N . PHE A 1 33 ? -4.916 3.442 -0.768 1.00 0.00 33 PHE A N 11
ATOM 6127 C CA . PHE A 1 33 ? -6.247 3.034 -0.371 1.00 0.00 33 PHE A CA 11
ATOM 6128 C C . PHE A 1 33 ? -7.233 4.172 -0.533 1.00 0.00 33 PHE A C 11
ATOM 6129 O O . PHE A 1 33 ? -6.860 5.348 -0.498 1.00 0.00 33 PHE A O 11
ATOM 6146 N N . VAL A 1 34 ? -8.487 3.812 -0.700 1.00 0.00 34 VAL A N 11
ATOM 6147 C CA . VAL A 1 34 ? -9.544 4.792 -0.852 1.00 0.00 34 VAL A CA 11
ATOM 6148 C C . VAL A 1 34 ? -10.258 5.023 0.466 1.00 0.00 34 VAL A C 11
ATOM 6149 O O . VAL A 1 34 ? -10.185 4.202 1.382 1.00 0.00 34 VAL A O 11
ATOM 6162 N N . ARG A 1 35 ? -10.942 6.144 0.550 1.00 0.00 35 ARG A N 11
ATOM 6163 C CA . ARG A 1 35 ? -11.685 6.504 1.746 1.00 0.00 35 ARG A CA 11
ATOM 6164 C C . ARG A 1 35 ? -13.178 6.487 1.457 1.00 0.00 35 ARG A C 11
ATOM 6165 O O . ARG A 1 35 ? -13.987 6.127 2.315 1.00 0.00 35 ARG A O 11
ATOM 6186 N N . GLY A 1 36 ? -13.539 6.874 0.242 1.00 0.00 36 GLY A N 11
ATOM 6187 C CA . GLY A 1 36 ? -14.932 6.896 -0.142 1.00 0.00 36 GLY A CA 11
ATOM 6188 C C . GLY A 1 36 ? -15.102 6.876 -1.643 1.00 0.00 36 GLY A C 11
ATOM 6189 O O . GLY A 1 36 ? -14.424 7.669 -2.332 1.00 0.00 36 GLY A O 11
ATOM 6194 N N . ALA A 1 1 ? 13.799 -1.558 6.342 1.00 0.00 1 ALA A N 12
ATOM 6195 C CA . ALA A 1 1 ? 13.640 -2.402 5.138 1.00 0.00 1 ALA A CA 12
ATOM 6196 C C . ALA A 1 1 ? 12.418 -1.972 4.340 1.00 0.00 1 ALA A C 12
ATOM 6197 O O . ALA A 1 1 ? 11.383 -1.623 4.910 1.00 0.00 1 ALA A O 12
ATOM 6206 N N . CYS A 1 2 ? 12.542 -1.999 3.024 1.00 0.00 2 CYS A N 12
ATOM 6207 C CA . CYS A 1 2 ? 11.452 -1.616 2.146 1.00 0.00 2 CYS A CA 12
ATOM 6208 C C . CYS A 1 2 ? 11.554 -2.388 0.840 1.00 0.00 2 CYS A C 12
ATOM 6209 O O . CYS A 1 2 ? 12.565 -2.317 0.140 1.00 0.00 2 CYS A O 12
ATOM 6216 N N . ASN A 1 3 ? 10.510 -3.135 0.529 1.00 0.00 3 ASN A N 12
ATOM 6217 C CA . ASN A 1 3 ? 10.460 -3.941 -0.682 1.00 0.00 3 ASN A CA 12
ATOM 6218 C C . ASN A 1 3 ? 9.059 -3.901 -1.268 1.00 0.00 3 ASN A C 12
ATOM 6219 O O . ASN A 1 3 ? 8.081 -3.903 -0.527 1.00 0.00 3 ASN A O 12
ATOM 6230 N N . PHE A 1 4 ? 8.965 -3.842 -2.592 1.00 0.00 4 PHE A N 12
ATOM 6231 C CA . PHE A 1 4 ? 7.677 -3.777 -3.280 1.00 0.00 4 PHE A CA 12
ATOM 6232 C C . PHE A 1 4 ? 6.733 -4.890 -2.826 1.00 0.00 4 PHE A C 12
ATOM 6233 O O . PHE A 1 4 ? 5.610 -4.624 -2.401 1.00 0.00 4 PHE A O 12
ATOM 6250 N N . GLN A 1 5 ? 7.192 -6.128 -2.925 1.00 0.00 5 GLN A N 12
ATOM 6251 C CA . GLN A 1 5 ? 6.381 -7.277 -2.535 1.00 0.00 5 GLN A CA 12
ATOM 6252 C C . GLN A 1 5 ? 6.049 -7.239 -1.043 1.00 0.00 5 GLN A C 12
ATOM 6253 O O . GLN A 1 5 ? 4.918 -7.520 -0.645 1.00 0.00 5 GLN A O 12
ATOM 6267 N N . SER A 1 6 ? 7.033 -6.879 -0.227 1.00 0.00 6 SER A N 12
ATOM 6268 C CA . SER A 1 6 ? 6.843 -6.796 1.217 1.00 0.00 6 SER A CA 12
ATOM 6269 C C . SER A 1 6 ? 5.819 -5.716 1.561 1.00 0.00 6 SER A C 12
ATOM 6270 O O . SER A 1 6 ? 4.919 -5.928 2.378 1.00 0.00 6 SER A O 12
ATOM 6278 N N . CYS A 1 7 ? 5.960 -4.563 0.922 1.00 0.00 7 CYS A N 12
ATOM 6279 C CA . CYS A 1 7 ? 5.059 -3.445 1.139 1.00 0.00 7 CYS A CA 12
ATOM 6280 C C . CYS A 1 7 ? 3.654 -3.807 0.679 1.00 0.00 7 CYS A C 12
ATOM 6281 O O . CYS A 1 7 ? 2.676 -3.535 1.376 1.00 0.00 7 CYS A O 12
ATOM 6288 N N . TRP A 1 8 ? 3.561 -4.446 -0.486 1.00 0.00 8 TRP A N 12
ATOM 6289 C CA . TRP A 1 8 ? 2.283 -4.869 -1.031 1.00 0.00 8 TRP A CA 12
ATOM 6290 C C . TRP A 1 8 ? 1.575 -5.781 -0.037 1.00 0.00 8 TRP A C 12
ATOM 6291 O O . TRP A 1 8 ? 0.401 -5.587 0.269 1.00 0.00 8 TRP A O 12
ATOM 6312 N N . ALA A 1 9 ? 2.313 -6.761 0.476 1.00 0.00 9 ALA A N 12
ATOM 6313 C CA . ALA A 1 9 ? 1.779 -7.702 1.449 1.00 0.00 9 ALA A CA 12
ATOM 6314 C C . ALA A 1 9 ? 1.323 -6.979 2.711 1.00 0.00 9 ALA A C 12
ATOM 6315 O O . ALA A 1 9 ? 0.287 -7.305 3.288 1.00 0.00 9 ALA A O 12
ATOM 6322 N N . THR A 1 10 ? 2.102 -5.990 3.128 1.00 0.00 10 THR A N 12
ATOM 6323 C CA . THR A 1 10 ? 1.785 -5.207 4.311 1.00 0.00 10 THR A CA 12
ATOM 6324 C C . THR A 1 10 ? 0.497 -4.409 4.105 1.00 0.00 10 THR A C 12
ATOM 6325 O O . THR A 1 10 ? -0.434 -4.480 4.910 1.00 0.00 10 THR A O 12
ATOM 6336 N N . CYS A 1 11 ? 0.455 -3.652 3.019 1.00 0.00 11 CYS A N 12
ATOM 6337 C CA . CYS A 1 11 ? -0.698 -2.828 2.690 1.00 0.00 11 CYS A CA 12
ATOM 6338 C C . CYS A 1 11 ? -1.942 -3.673 2.411 1.00 0.00 11 CYS A C 12
ATOM 6339 O O . CYS A 1 11 ? -3.041 -3.302 2.821 1.00 0.00 11 CYS A O 12
ATOM 6346 N N . GLN A 1 12 ? -1.769 -4.797 1.714 1.00 0.00 12 GLN A N 12
ATOM 6347 C CA . GLN A 1 12 ? -2.890 -5.679 1.386 1.00 0.00 12 GLN A CA 12
ATOM 6348 C C . GLN A 1 12 ? -3.493 -6.283 2.648 1.00 0.00 12 GLN A C 12
ATOM 6349 O O . GLN A 1 12 ? -4.706 -6.447 2.752 1.00 0.00 12 GLN A O 12
ATOM 6363 N N . ALA A 1 13 ? -2.640 -6.618 3.605 1.00 0.00 13 ALA A N 12
ATOM 6364 C CA . ALA A 1 13 ? -3.097 -7.202 4.857 1.00 0.00 13 ALA A CA 12
ATOM 6365 C C . ALA A 1 13 ? -3.762 -6.147 5.734 1.00 0.00 13 ALA A C 12
ATOM 6366 O O . ALA A 1 13 ? -4.832 -6.372 6.302 1.00 0.00 13 ALA A O 12
ATOM 6373 N N . GLN A 1 14 ? -3.109 -4.996 5.842 1.00 0.00 14 GLN A N 12
ATOM 6374 C CA . GLN A 1 14 ? -3.607 -3.891 6.652 1.00 0.00 14 GLN A CA 12
ATOM 6375 C C . GLN A 1 14 ? -4.917 -3.328 6.102 1.00 0.00 14 GLN A C 12
ATOM 6376 O O . GLN A 1 14 ? -5.895 -3.186 6.835 1.00 0.00 14 GLN A O 12
ATOM 6390 N N . HIS A 1 15 ? -4.926 -2.998 4.820 1.00 0.00 15 HIS A N 12
ATOM 6391 C CA . HIS A 1 15 ? -6.107 -2.437 4.182 1.00 0.00 15 HIS A CA 12
ATOM 6392 C C . HIS A 1 15 ? -6.942 -3.532 3.532 1.00 0.00 15 HIS A C 12
ATOM 6393 O O . HIS A 1 15 ? -6.415 -4.369 2.807 1.00 0.00 15 HIS A O 12
ATOM 6408 N N . SER A 1 16 ? -8.238 -3.531 3.813 1.00 0.00 16 SER A N 12
ATOM 6409 C CA . SER A 1 16 ? -9.152 -4.535 3.275 1.00 0.00 16 SER A CA 12
ATOM 6410 C C . SER A 1 16 ? -9.519 -4.258 1.807 1.00 0.00 16 SER A C 12
ATOM 6411 O O . SER A 1 16 ? -8.642 -4.052 0.966 1.00 0.00 16 SER A O 12
ATOM 6419 N N . ILE A 1 17 ? -10.818 -4.272 1.495 1.00 0.00 17 ILE A N 12
ATOM 6420 C CA . ILE A 1 17 ? -11.293 -4.049 0.125 1.00 0.00 17 ILE A CA 12
ATOM 6421 C C . ILE A 1 17 ? -11.104 -2.606 -0.334 1.00 0.00 17 ILE A C 12
ATOM 6422 O O . ILE A 1 17 ? -11.488 -2.244 -1.446 1.00 0.00 17 ILE A O 12
ATOM 6438 N N . TYR A 1 18 ? -10.510 -1.788 0.513 1.00 0.00 18 TYR A N 12
ATOM 6439 C CA . TYR A 1 18 ? -10.271 -0.396 0.176 1.00 0.00 18 TYR A CA 12
ATOM 6440 C C . TYR A 1 18 ? -8.846 -0.233 -0.325 1.00 0.00 18 TYR A C 12
ATOM 6441 O O . TYR A 1 18 ? -8.476 0.813 -0.858 1.00 0.00 18 TYR A O 12
ATOM 6459 N N . PHE A 1 19 ? -8.062 -1.292 -0.162 1.00 0.00 19 PHE A N 12
ATOM 6460 C CA . PHE A 1 19 ? -6.678 -1.310 -0.606 1.00 0.00 19 PHE A CA 12
ATOM 6461 C C . PHE A 1 19 ? -6.611 -1.199 -2.122 1.00 0.00 19 PHE A C 12
ATOM 6462 O O . PHE A 1 19 ? -7.235 -1.987 -2.840 1.00 0.00 19 PHE A O 12
ATOM 6479 N N . ARG A 1 20 ? -5.850 -0.234 -2.604 1.00 0.00 20 ARG A N 12
ATOM 6480 C CA . ARG A 1 20 ? -5.703 -0.042 -4.033 1.00 0.00 20 ARG A CA 12
ATOM 6481 C C . ARG A 1 20 ? -4.404 -0.679 -4.500 1.00 0.00 20 ARG A C 12
ATOM 6482 O O . ARG A 1 20 ? -4.408 -1.749 -5.108 1.00 0.00 20 ARG A O 12
ATOM 6503 N N . ARG A 1 21 ? -3.292 -0.031 -4.191 1.00 0.00 21 ARG A N 12
ATOM 6504 C CA . ARG A 1 21 ? -1.987 -0.548 -4.557 1.00 0.00 21 ARG A CA 12
ATOM 6505 C C . ARG A 1 21 ? -0.976 -0.251 -3.458 1.00 0.00 21 ARG A C 12
ATOM 6506 O O . ARG A 1 21 ? -1.259 0.506 -2.530 1.00 0.00 21 ARG A O 12
ATOM 6527 N N . ALA A 1 22 ? 0.194 -0.847 -3.570 1.00 0.00 22 ALA A N 12
ATOM 6528 C CA . ALA A 1 22 ? 1.260 -0.653 -2.604 1.00 0.00 22 ALA A CA 12
ATOM 6529 C C . ALA A 1 22 ? 2.589 -0.602 -3.328 1.00 0.00 22 ALA A C 12
ATOM 6530 O O . ALA A 1 22 ? 2.765 -1.272 -4.342 1.00 0.00 22 ALA A O 12
ATOM 6537 N N . PHE A 1 23 ? 3.511 0.193 -2.823 1.00 0.00 23 PHE A N 12
ATOM 6538 C CA . PHE A 1 23 ? 4.819 0.324 -3.447 1.00 0.00 23 PHE A CA 12
ATOM 6539 C C . PHE A 1 23 ? 5.830 0.879 -2.458 1.00 0.00 23 PHE A C 12
ATOM 6540 O O . PHE A 1 23 ? 5.459 1.402 -1.406 1.00 0.00 23 PHE A O 12
ATOM 6557 N N . CYS A 1 24 ? 7.103 0.775 -2.795 1.00 0.00 24 CYS A N 12
ATOM 6558 C CA . CYS A 1 24 ? 8.143 1.276 -1.927 1.00 0.00 24 CYS A CA 12
ATOM 6559 C C . CYS A 1 24 ? 8.576 2.662 -2.377 1.00 0.00 24 CYS A C 12
ATOM 6560 O O . CYS A 1 24 ? 9.150 2.834 -3.456 1.00 0.00 24 CYS A O 12
ATOM 6567 N N . ASP A 1 25 ? 8.298 3.643 -1.540 1.00 0.00 25 ASP A N 12
ATOM 6568 C CA . ASP A 1 25 ? 8.652 5.025 -1.817 1.00 0.00 25 ASP A CA 12
ATOM 6569 C C . ASP A 1 25 ? 9.930 5.359 -1.067 1.00 0.00 25 ASP A C 12
ATOM 6570 O O . ASP A 1 25 ? 9.939 5.373 0.163 1.00 0.00 25 ASP A O 12
ATOM 6579 N N . ARG A 1 26 ? 11.006 5.593 -1.819 1.00 0.00 26 ARG A N 12
ATOM 6580 C CA . ARG A 1 26 ? 12.317 5.892 -1.251 1.00 0.00 26 ARG A CA 12
ATOM 6581 C C . ARG A 1 26 ? 12.823 4.699 -0.445 1.00 0.00 26 ARG A C 12
ATOM 6582 O O . ARG A 1 26 ? 13.506 3.821 -0.973 1.00 0.00 26 ARG A O 12
ATOM 6603 N N . SER A 1 27 ? 12.453 4.658 0.822 1.00 0.00 27 SER A N 12
ATOM 6604 C CA . SER A 1 27 ? 12.825 3.572 1.706 1.00 0.00 27 SER A CA 12
ATOM 6605 C C . SER A 1 27 ? 11.738 3.422 2.764 1.00 0.00 27 SER A C 12
ATOM 6606 O O . SER A 1 27 ? 11.997 3.076 3.919 1.00 0.00 27 SER A O 12
ATOM 6614 N N . GLN A 1 28 ? 10.512 3.704 2.344 1.00 0.00 28 GLN A N 12
ATOM 6615 C CA . GLN A 1 28 ? 9.350 3.635 3.215 1.00 0.00 28 GLN A CA 12
ATOM 6616 C C . GLN A 1 28 ? 8.171 3.025 2.469 1.00 0.00 28 GLN A C 12
ATOM 6617 O O . GLN A 1 28 ? 7.856 3.434 1.348 1.00 0.00 28 GLN A O 12
ATOM 6631 N N . CYS A 1 29 ? 7.525 2.053 3.089 1.00 0.00 29 CYS A N 12
ATOM 6632 C CA . CYS A 1 29 ? 6.377 1.393 2.487 1.00 0.00 29 CYS A CA 12
ATOM 6633 C C . CYS A 1 29 ? 5.215 2.374 2.364 1.00 0.00 29 CYS A C 12
ATOM 6634 O O . CYS A 1 29 ? 4.794 2.978 3.355 1.00 0.00 29 CYS A O 12
ATOM 6641 N N . LYS A 1 30 ? 4.701 2.538 1.155 1.00 0.00 30 LYS A N 12
ATOM 6642 C CA . LYS A 1 30 ? 3.594 3.448 0.920 1.00 0.00 30 LYS A CA 12
ATOM 6643 C C . LYS A 1 30 ? 2.340 2.665 0.555 1.00 0.00 30 LYS A C 12
ATOM 6644 O O . LYS A 1 30 ? 2.335 1.888 -0.404 1.00 0.00 30 LYS A O 12
ATOM 6663 N N . CYS A 1 31 ? 1.283 2.867 1.325 1.00 0.00 31 CYS A N 12
ATOM 6664 C CA . CYS A 1 31 ? 0.027 2.177 1.091 1.00 0.00 31 CYS A CA 12
ATOM 6665 C C . CYS A 1 31 ? -0.996 3.087 0.429 1.00 0.00 31 CYS A C 12
ATOM 6666 O O . CYS A 1 31 ? -1.207 4.222 0.858 1.00 0.00 31 CYS A O 12
ATOM 6673 N N . VAL A 1 32 ? -1.642 2.574 -0.602 1.00 0.00 32 VAL A N 12
ATOM 6674 C CA . VAL A 1 32 ? -2.667 3.313 -1.316 1.00 0.00 32 VAL A CA 12
ATOM 6675 C C . VAL A 1 32 ? -4.013 2.669 -1.029 1.00 0.00 32 VAL A C 12
ATOM 6676 O O . VAL A 1 32 ? -4.143 1.443 -1.098 1.00 0.00 32 VAL A O 12
ATOM 6689 N N . PHE A 1 33 ? -4.998 3.474 -0.666 1.00 0.00 33 PHE A N 12
ATOM 6690 C CA . PHE A 1 33 ? -6.311 2.951 -0.323 1.00 0.00 33 PHE A CA 12
ATOM 6691 C C . PHE A 1 33 ? -7.358 4.049 -0.317 1.00 0.00 33 PHE A C 12
ATOM 6692 O O . PHE A 1 33 ? -7.048 5.221 -0.110 1.00 0.00 33 PHE A O 12
ATOM 6709 N N . VAL A 1 34 ? -8.598 3.653 -0.522 1.00 0.00 34 VAL A N 12
ATOM 6710 C CA . VAL A 1 34 ? -9.709 4.589 -0.522 1.00 0.00 34 VAL A CA 12
ATOM 6711 C C . VAL A 1 34 ? -10.409 4.587 0.824 1.00 0.00 34 VAL A C 12
ATOM 6712 O O . VAL A 1 34 ? -10.101 3.772 1.692 1.00 0.00 34 VAL A O 12
ATOM 6725 N N . ARG A 1 35 ? -11.342 5.506 0.998 1.00 0.00 35 ARG A N 12
ATOM 6726 C CA . ARG A 1 35 ? -12.081 5.616 2.247 1.00 0.00 35 ARG A CA 12
ATOM 6727 C C . ARG A 1 35 ? -13.558 5.840 1.968 1.00 0.00 35 ARG A C 12
ATOM 6728 O O . ARG A 1 35 ? -14.267 6.455 2.763 1.00 0.00 35 ARG A O 12
ATOM 6749 N N . GLY A 1 36 ? -14.013 5.335 0.831 1.00 0.00 36 GLY A N 12
ATOM 6750 C CA . GLY A 1 36 ? -15.402 5.492 0.455 1.00 0.00 36 GLY A CA 12
ATOM 6751 C C . GLY A 1 36 ? -15.704 6.904 0.005 1.00 0.00 36 GLY A C 12
ATOM 6752 O O . GLY A 1 36 ? -15.074 7.362 -0.971 1.00 0.00 36 GLY A O 12
ATOM 6757 N N . ALA A 1 1 ? 15.362 -0.174 4.508 1.00 0.00 1 ALA A N 13
ATOM 6758 C CA . ALA A 1 1 ? 15.135 -1.008 3.310 1.00 0.00 1 ALA A CA 13
ATOM 6759 C C . ALA A 1 1 ? 13.650 -1.277 3.125 1.00 0.00 1 ALA A C 13
ATOM 6760 O O . ALA A 1 1 ? 12.925 -1.500 4.095 1.00 0.00 1 ALA A O 13
ATOM 6769 N N . CYS A 1 2 ? 13.202 -1.250 1.882 1.00 0.00 2 CYS A N 13
ATOM 6770 C CA . CYS A 1 2 ? 11.804 -1.482 1.571 1.00 0.00 2 CYS A CA 13
ATOM 6771 C C . CYS A 1 2 ? 11.664 -2.550 0.490 1.00 0.00 2 CYS A C 13
ATOM 6772 O O . CYS A 1 2 ? 12.361 -2.522 -0.528 1.00 0.00 2 CYS A O 13
ATOM 6779 N N . ASN A 1 3 ? 10.766 -3.495 0.718 1.00 0.00 3 ASN A N 13
ATOM 6780 C CA . ASN A 1 3 ? 10.525 -4.577 -0.223 1.00 0.00 3 ASN A CA 13
ATOM 6781 C C . ASN A 1 3 ? 9.148 -4.398 -0.860 1.00 0.00 3 ASN A C 13
ATOM 6782 O O . ASN A 1 3 ? 8.164 -4.174 -0.161 1.00 0.00 3 ASN A O 13
ATOM 6793 N N . PHE A 1 4 ? 9.082 -4.475 -2.182 1.00 0.00 4 PHE A N 13
ATOM 6794 C CA . PHE A 1 4 ? 7.819 -4.304 -2.892 1.00 0.00 4 PHE A CA 13
ATOM 6795 C C . PHE A 1 4 ? 6.819 -5.390 -2.502 1.00 0.00 4 PHE A C 13
ATOM 6796 O O . PHE A 1 4 ? 5.684 -5.092 -2.126 1.00 0.00 4 PHE A O 13
ATOM 6813 N N . GLN A 1 5 ? 7.252 -6.640 -2.592 1.00 0.00 5 GLN A N 13
ATOM 6814 C CA . GLN A 1 5 ? 6.403 -7.778 -2.253 1.00 0.00 5 GLN A CA 13
ATOM 6815 C C . GLN A 1 5 ? 5.926 -7.690 -0.807 1.00 0.00 5 GLN A C 13
ATOM 6816 O O . GLN A 1 5 ? 4.760 -7.962 -0.511 1.00 0.00 5 GLN A O 13
ATOM 6830 N N . SER A 1 6 ? 6.832 -7.303 0.082 1.00 0.00 6 SER A N 13
ATOM 6831 C CA . SER A 1 6 ? 6.510 -7.176 1.496 1.00 0.00 6 SER A CA 13
ATOM 6832 C C . SER A 1 6 ? 5.514 -6.039 1.711 1.00 0.00 6 SER A C 13
ATOM 6833 O O . SER A 1 6 ? 4.538 -6.186 2.445 1.00 0.00 6 SER A O 13
ATOM 6841 N N . CYS A 1 7 ? 5.775 -4.908 1.060 1.00 0.00 7 CYS A N 13
ATOM 6842 C CA . CYS A 1 7 ? 4.919 -3.735 1.165 1.00 0.00 7 CYS A CA 13
ATOM 6843 C C . CYS A 1 7 ? 3.512 -4.076 0.697 1.00 0.00 7 CYS A C 13
ATOM 6844 O O . CYS A 1 7 ? 2.529 -3.754 1.365 1.00 0.00 7 CYS A O 13
ATOM 6851 N N . TRP A 1 8 ? 3.429 -4.756 -0.441 1.00 0.00 8 TRP A N 13
ATOM 6852 C CA . TRP A 1 8 ? 2.155 -5.168 -0.999 1.00 0.00 8 TRP A CA 13
ATOM 6853 C C . TRP A 1 8 ? 1.396 -6.030 0.002 1.00 0.00 8 TRP A C 13
ATOM 6854 O O . TRP A 1 8 ? 0.214 -5.809 0.253 1.00 0.00 8 TRP A O 13
ATOM 6875 N N . ALA A 1 9 ? 2.092 -7.005 0.578 1.00 0.00 9 ALA A N 13
ATOM 6876 C CA . ALA A 1 9 ? 1.496 -7.903 1.559 1.00 0.00 9 ALA A CA 13
ATOM 6877 C C . ALA A 1 9 ? 1.003 -7.136 2.780 1.00 0.00 9 ALA A C 13
ATOM 6878 O O . ALA A 1 9 ? -0.101 -7.376 3.271 1.00 0.00 9 ALA A O 13
ATOM 6885 N N . THR A 1 10 ? 1.820 -6.209 3.261 1.00 0.00 10 THR A N 13
ATOM 6886 C CA . THR A 1 10 ? 1.464 -5.406 4.414 1.00 0.00 10 THR A CA 13
ATOM 6887 C C . THR A 1 10 ? 0.226 -4.557 4.114 1.00 0.00 10 THR A C 13
ATOM 6888 O O . THR A 1 10 ? -0.744 -4.567 4.872 1.00 0.00 10 THR A O 13
ATOM 6899 N N . CYS A 1 11 ? 0.263 -3.844 2.996 1.00 0.00 11 CYS A N 13
ATOM 6900 C CA . CYS A 1 11 ? -0.848 -2.996 2.574 1.00 0.00 11 CYS A CA 13
ATOM 6901 C C . CYS A 1 11 ? -2.116 -3.812 2.330 1.00 0.00 11 CYS A C 13
ATOM 6902 O O . CYS A 1 11 ? -3.211 -3.384 2.699 1.00 0.00 11 CYS A O 13
ATOM 6909 N N . GLN A 1 12 ? -1.959 -4.982 1.717 1.00 0.00 12 GLN A N 13
ATOM 6910 C CA . GLN A 1 12 ? -3.084 -5.864 1.425 1.00 0.00 12 GLN A CA 13
ATOM 6911 C C . GLN A 1 12 ? -3.747 -6.316 2.724 1.00 0.00 12 GLN A C 13
ATOM 6912 O O . GLN A 1 12 ? -4.968 -6.442 2.804 1.00 0.00 12 GLN A O 13
ATOM 6926 N N . ALA A 1 13 ? -2.928 -6.551 3.738 1.00 0.00 13 ALA A N 13
ATOM 6927 C CA . ALA A 1 13 ? -3.420 -6.980 5.039 1.00 0.00 13 ALA A CA 13
ATOM 6928 C C . ALA A 1 13 ? -4.061 -5.823 5.800 1.00 0.00 13 ALA A C 13
ATOM 6929 O O . ALA A 1 13 ? -5.128 -5.972 6.395 1.00 0.00 13 ALA A O 13
ATOM 6936 N N . GLN A 1 14 ? -3.390 -4.677 5.792 1.00 0.00 14 GLN A N 13
ATOM 6937 C CA . GLN A 1 14 ? -3.874 -3.494 6.497 1.00 0.00 14 GLN A CA 13
ATOM 6938 C C . GLN A 1 14 ? -5.165 -2.956 5.889 1.00 0.00 14 GLN A C 13
ATOM 6939 O O . GLN A 1 14 ? -6.063 -2.520 6.608 1.00 0.00 14 GLN A O 13
ATOM 6953 N N . HIS A 1 15 ? -5.248 -2.959 4.567 1.00 0.00 15 HIS A N 13
ATOM 6954 C CA . HIS A 1 15 ? -6.421 -2.441 3.885 1.00 0.00 15 HIS A CA 13
ATOM 6955 C C . HIS A 1 15 ? -7.266 -3.557 3.294 1.00 0.00 15 HIS A C 13
ATOM 6956 O O . HIS A 1 15 ? -6.759 -4.428 2.591 1.00 0.00 15 HIS A O 13
ATOM 6971 N N . SER A 1 16 ? -8.554 -3.523 3.596 1.00 0.00 16 SER A N 13
ATOM 6972 C CA . SER A 1 16 ? -9.490 -4.528 3.117 1.00 0.00 16 SER A CA 13
ATOM 6973 C C . SER A 1 16 ? -9.916 -4.261 1.671 1.00 0.00 16 SER A C 13
ATOM 6974 O O . SER A 1 16 ? -9.084 -4.196 0.765 1.00 0.00 16 SER A O 13
ATOM 6982 N N . ILE A 1 17 ? -11.220 -4.107 1.465 1.00 0.00 17 ILE A N 13
ATOM 6983 C CA . ILE A 1 17 ? -11.779 -3.856 0.137 1.00 0.00 17 ILE A CA 13
ATOM 6984 C C . ILE A 1 17 ? -11.432 -2.457 -0.367 1.00 0.00 17 ILE A C 13
ATOM 6985 O O . ILE A 1 17 ? -11.805 -2.073 -1.478 1.00 0.00 17 ILE A O 13
ATOM 7001 N N . TYR A 1 18 ? -10.722 -1.701 0.453 1.00 0.00 18 TYR A N 13
ATOM 7002 C CA . TYR A 1 18 ? -10.325 -0.348 0.101 1.00 0.00 18 TYR A CA 13
ATOM 7003 C C . TYR A 1 18 ? -8.899 -0.335 -0.430 1.00 0.00 18 TYR A C 13
ATOM 7004 O O . TYR A 1 18 ? -8.414 0.690 -0.913 1.00 0.00 18 TYR A O 13
ATOM 7022 N N . PHE A 1 19 ? -8.232 -1.479 -0.334 1.00 0.00 19 PHE A N 13
ATOM 7023 C CA . PHE A 1 19 ? -6.860 -1.612 -0.800 1.00 0.00 19 PHE A CA 13
ATOM 7024 C C . PHE A 1 19 ? -6.785 -1.502 -2.316 1.00 0.00 19 PHE A C 13
ATOM 7025 O O . PHE A 1 19 ? -7.442 -2.253 -3.040 1.00 0.00 19 PHE A O 13
ATOM 7042 N N . ARG A 1 20 ? -5.964 -0.581 -2.788 1.00 0.00 20 ARG A N 13
ATOM 7043 C CA . ARG A 1 20 ? -5.777 -0.392 -4.212 1.00 0.00 20 ARG A CA 13
ATOM 7044 C C . ARG A 1 20 ? -4.494 -1.087 -4.638 1.00 0.00 20 ARG A C 13
ATOM 7045 O O . ARG A 1 20 ? -4.526 -2.193 -5.180 1.00 0.00 20 ARG A O 13
ATOM 7066 N N . ARG A 1 21 ? -3.367 -0.452 -4.358 1.00 0.00 21 ARG A N 13
ATOM 7067 C CA . ARG A 1 21 ? -2.072 -1.022 -4.674 1.00 0.00 21 ARG A CA 13
ATOM 7068 C C . ARG A 1 21 ? -1.065 -0.663 -3.588 1.00 0.00 21 ARG A C 13
ATOM 7069 O O . ARG A 1 21 ? -1.411 -0.005 -2.604 1.00 0.00 21 ARG A O 13
ATOM 7090 N N . ALA A 1 22 ? 0.172 -1.089 -3.775 1.00 0.00 22 ALA A N 13
ATOM 7091 C CA . ALA A 1 22 ? 1.237 -0.810 -2.826 1.00 0.00 22 ALA A CA 13
ATOM 7092 C C . ALA A 1 22 ? 2.538 -0.539 -3.558 1.00 0.00 22 ALA A C 13
ATOM 7093 O O . ALA A 1 22 ? 2.740 -1.023 -4.674 1.00 0.00 22 ALA A O 13
ATOM 7100 N N . PHE A 1 23 ? 3.408 0.232 -2.933 1.00 0.00 23 PHE A N 13
ATOM 7101 C CA . PHE A 1 23 ? 4.699 0.569 -3.516 1.00 0.00 23 PHE A CA 13
ATOM 7102 C C . PHE A 1 23 ? 5.605 1.181 -2.462 1.00 0.00 23 PHE A C 13
ATOM 7103 O O . PHE A 1 23 ? 5.138 1.626 -1.415 1.00 0.00 23 PHE A O 13
ATOM 7120 N N . CYS A 1 24 ? 6.893 1.231 -2.741 1.00 0.00 24 CYS A N 13
ATOM 7121 C CA . CYS A 1 24 ? 7.825 1.829 -1.811 1.00 0.00 24 CYS A CA 13
ATOM 7122 C C . CYS A 1 24 ? 8.118 3.252 -2.239 1.00 0.00 24 CYS A C 13
ATOM 7123 O O . CYS A 1 24 ? 8.613 3.497 -3.340 1.00 0.00 24 CYS A O 13
ATOM 7130 N N . ASP A 1 25 ? 7.816 4.178 -1.360 1.00 0.00 25 ASP A N 13
ATOM 7131 C CA . ASP A 1 25 ? 8.050 5.583 -1.616 1.00 0.00 25 ASP A CA 13
ATOM 7132 C C . ASP A 1 25 ? 9.341 5.975 -0.926 1.00 0.00 25 ASP A C 13
ATOM 7133 O O . ASP A 1 25 ? 9.417 5.960 0.306 1.00 0.00 25 ASP A O 13
ATOM 7142 N N . ARG A 1 26 ? 10.363 6.274 -1.730 1.00 0.00 26 ARG A N 13
ATOM 7143 C CA . ARG A 1 26 ? 11.687 6.622 -1.230 1.00 0.00 26 ARG A CA 13
ATOM 7144 C C . ARG A 1 26 ? 12.320 5.409 -0.548 1.00 0.00 26 ARG A C 13
ATOM 7145 O O . ARG A 1 26 ? 13.045 4.639 -1.177 1.00 0.00 26 ARG A O 13
ATOM 7166 N N . SER A 1 27 ? 12.008 5.228 0.724 1.00 0.00 27 SER A N 13
ATOM 7167 C CA . SER A 1 27 ? 12.508 4.101 1.492 1.00 0.00 27 SER A CA 13
ATOM 7168 C C . SER A 1 27 ? 11.487 3.754 2.569 1.00 0.00 27 SER A C 13
ATOM 7169 O O . SER A 1 27 ? 11.829 3.321 3.670 1.00 0.00 27 SER A O 13
ATOM 7177 N N . GLN A 1 28 ? 10.221 3.959 2.232 1.00 0.00 28 GLN A N 13
ATOM 7178 C CA . GLN A 1 28 ? 9.125 3.689 3.146 1.00 0.00 28 GLN A CA 13
ATOM 7179 C C . GLN A 1 28 ? 7.966 3.053 2.393 1.00 0.00 28 GLN A C 13
ATOM 7180 O O . GLN A 1 28 ? 7.585 3.524 1.320 1.00 0.00 28 GLN A O 13
ATOM 7194 N N . CYS A 1 29 ? 7.405 1.996 2.956 1.00 0.00 29 CYS A N 13
ATOM 7195 C CA . CYS A 1 29 ? 6.277 1.314 2.341 1.00 0.00 29 CYS A CA 13
ATOM 7196 C C . CYS A 1 29 ? 5.069 2.246 2.320 1.00 0.00 29 CYS A C 13
ATOM 7197 O O . CYS A 1 29 ? 4.664 2.772 3.359 1.00 0.00 29 CYS A O 13
ATOM 7204 N N . LYS A 1 30 ? 4.508 2.462 1.142 1.00 0.00 30 LYS A N 13
ATOM 7205 C CA . LYS A 1 30 ? 3.360 3.337 1.001 1.00 0.00 30 LYS A CA 13
ATOM 7206 C C . LYS A 1 30 ? 2.157 2.544 0.513 1.00 0.00 30 LYS A C 13
ATOM 7207 O O . LYS A 1 30 ? 2.215 1.872 -0.522 1.00 0.00 30 LYS A O 13
ATOM 7226 N N . CYS A 1 31 ? 1.078 2.614 1.269 1.00 0.00 31 CYS A N 13
ATOM 7227 C CA . CYS A 1 31 ? -0.136 1.899 0.933 1.00 0.00 31 CYS A CA 13
ATOM 7228 C C . CYS A 1 31 ? -1.146 2.811 0.259 1.00 0.00 31 CYS A C 13
ATOM 7229 O O . CYS A 1 31 ? -1.388 3.929 0.714 1.00 0.00 31 CYS A O 13
ATOM 7236 N N . VAL A 1 32 ? -1.747 2.322 -0.814 1.00 0.00 32 VAL A N 13
ATOM 7237 C CA . VAL A 1 32 ? -2.750 3.076 -1.540 1.00 0.00 32 VAL A CA 13
ATOM 7238 C C . VAL A 1 32 ? -4.122 2.547 -1.172 1.00 0.00 32 VAL A C 13
ATOM 7239 O O . VAL A 1 32 ? -4.351 1.332 -1.183 1.00 0.00 32 VAL A O 13
ATOM 7252 N N . PHE A 1 33 ? -5.017 3.443 -0.804 1.00 0.00 33 PHE A N 13
ATOM 7253 C CA . PHE A 1 33 ? -6.345 3.048 -0.380 1.00 0.00 33 PHE A CA 13
ATOM 7254 C C . PHE A 1 33 ? -7.348 4.176 -0.544 1.00 0.00 33 PHE A C 13
ATOM 7255 O O . PHE A 1 33 ? -6.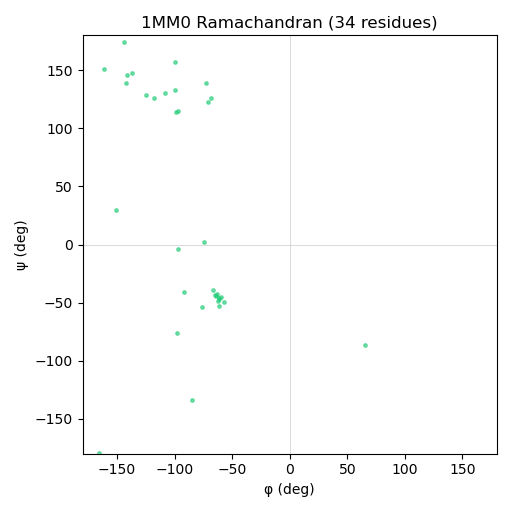997 5.358 -0.507 1.00 0.00 33 PHE A O 13
ATOM 7272 N N . VAL A 1 34 ? -8.598 3.792 -0.707 1.00 0.00 34 VAL A N 13
ATOM 7273 C CA . VAL A 1 34 ? -9.680 4.748 -0.849 1.00 0.00 34 VAL A CA 13
ATOM 7274 C C . VAL A 1 34 ? -10.401 4.922 0.475 1.00 0.00 34 VAL A C 13
ATOM 7275 O O . VAL A 1 34 ? -10.266 4.094 1.378 1.00 0.00 34 VAL A O 13
ATOM 7288 N N . ARG A 1 35 ? -11.150 6.002 0.591 1.00 0.00 35 ARG A N 13
ATOM 7289 C CA . ARG A 1 35 ? -11.886 6.292 1.816 1.00 0.00 35 ARG A CA 13
ATOM 7290 C C . ARG A 1 35 ? -13.243 6.901 1.489 1.00 0.00 35 ARG A C 13
ATOM 7291 O O . ARG A 1 35 ? -13.730 7.784 2.198 1.00 0.00 35 ARG A O 13
ATOM 7312 N N . GLY A 1 36 ? -13.848 6.420 0.414 1.00 0.00 36 GLY A N 13
ATOM 7313 C CA . GLY A 1 36 ? -15.145 6.918 0.011 1.00 0.00 36 GLY A CA 13
ATOM 7314 C C . GLY A 1 36 ? -16.262 6.316 0.834 1.00 0.00 36 GLY A C 13
ATOM 7315 O O . GLY A 1 36 ? -17.162 7.062 1.264 1.00 0.00 36 GLY A O 13
ATOM 7320 N N . ALA A 1 1 ? 14.758 -1.642 5.188 1.00 0.00 1 ALA A N 14
ATOM 7321 C CA . ALA A 1 1 ? 14.755 -1.664 3.708 1.00 0.00 1 ALA A CA 14
ATOM 7322 C C . ALA A 1 1 ? 13.351 -1.931 3.193 1.00 0.00 1 ALA A C 14
ATOM 7323 O O . ALA A 1 1 ? 12.626 -2.748 3.753 1.00 0.00 1 ALA A O 14
ATOM 7332 N N . CYS A 1 2 ? 12.961 -1.236 2.140 1.00 0.00 2 CYS A N 14
ATOM 7333 C CA . CYS A 1 2 ? 11.634 -1.408 1.577 1.00 0.00 2 CYS A CA 14
ATOM 7334 C C . CYS A 1 2 ? 11.625 -2.500 0.512 1.00 0.00 2 CYS A C 14
ATOM 7335 O O . CYS A 1 2 ? 12.499 -2.548 -0.359 1.00 0.00 2 CYS A O 14
ATOM 7342 N N . ASN A 1 3 ? 10.625 -3.364 0.575 1.00 0.00 3 ASN A N 14
ATOM 7343 C CA . ASN A 1 3 ? 10.478 -4.443 -0.389 1.00 0.00 3 ASN A CA 14
ATOM 7344 C C . ASN A 1 3 ? 9.082 -4.385 -0.989 1.00 0.00 3 ASN A C 14
ATOM 7345 O O . ASN A 1 3 ? 8.100 -4.272 -0.258 1.00 0.00 3 ASN A O 14
ATOM 7356 N N . PHE A 1 4 ? 9.002 -4.412 -2.313 1.00 0.00 4 PHE A N 14
ATOM 7357 C CA . PHE A 1 4 ? 7.725 -4.312 -3.018 1.00 0.00 4 PHE A CA 14
ATOM 7358 C C . PHE A 1 4 ? 6.721 -5.378 -2.584 1.00 0.00 4 PHE A C 14
ATOM 7359 O O . PHE A 1 4 ? 5.606 -5.051 -2.173 1.00 0.00 4 PHE A O 14
ATOM 7376 N N . GLN A 1 5 ? 7.107 -6.639 -2.685 1.00 0.00 5 GLN A N 14
ATOM 7377 C CA . GLN A 1 5 ? 6.224 -7.742 -2.321 1.00 0.00 5 GLN A CA 14
ATOM 7378 C C . GLN A 1 5 ? 5.808 -7.652 -0.855 1.00 0.00 5 GLN A C 14
ATOM 7379 O O . GLN A 1 5 ? 4.646 -7.882 -0.510 1.00 0.00 5 GLN A O 14
ATOM 7393 N N . SER A 1 6 ? 6.760 -7.302 -0.001 1.00 0.00 6 SER A N 14
ATOM 7394 C CA . SER A 1 6 ? 6.496 -7.169 1.424 1.00 0.00 6 SER A CA 14
ATOM 7395 C C . SER A 1 6 ? 5.551 -6.003 1.691 1.00 0.00 6 SER A C 14
ATOM 7396 O O . SER A 1 6 ? 4.589 -6.135 2.447 1.00 0.00 6 SER A O 14
ATOM 7404 N N . CYS A 1 7 ? 5.825 -4.868 1.059 1.00 0.00 7 CYS A N 14
ATOM 7405 C CA . CYS A 1 7 ? 4.999 -3.681 1.221 1.00 0.00 7 CYS A CA 14
ATOM 7406 C C . CYS A 1 7 ? 3.577 -3.968 0.759 1.00 0.00 7 CYS A C 14
ATOM 7407 O O . CYS A 1 7 ? 2.610 -3.645 1.451 1.00 0.00 7 CYS A O 14
ATOM 7414 N N . TRP A 1 8 ? 3.463 -4.608 -0.402 1.00 0.00 8 TRP A N 14
ATOM 7415 C CA . TRP A 1 8 ? 2.172 -4.972 -0.964 1.00 0.00 8 TRP A CA 14
ATOM 7416 C C . TRP A 1 8 ? 1.393 -5.831 0.026 1.00 0.00 8 TRP A C 14
ATOM 7417 O O . TRP A 1 8 ? 0.222 -5.572 0.303 1.00 0.00 8 TRP A O 14
ATOM 7438 N N . ALA A 1 9 ? 2.063 -6.844 0.565 1.00 0.00 9 ALA A N 14
ATOM 7439 C CA . ALA A 1 9 ? 1.451 -7.745 1.530 1.00 0.00 9 ALA A CA 14
ATOM 7440 C C . ALA A 1 9 ? 1.041 -7.006 2.801 1.00 0.00 9 ALA A C 14
ATOM 7441 O O . ALA A 1 9 ? -0.036 -7.246 3.346 1.00 0.00 9 ALA A O 14
ATOM 7448 N N . THR A 1 10 ? 1.904 -6.110 3.265 1.00 0.00 10 THR A N 14
ATOM 7449 C CA . THR A 1 10 ? 1.647 -5.335 4.470 1.00 0.00 10 THR A CA 14
ATOM 7450 C C . THR A 1 10 ? 0.419 -4.435 4.297 1.00 0.00 10 THR A C 14
ATOM 7451 O O . THR A 1 10 ? -0.492 -4.436 5.130 1.00 0.00 10 THR A O 14
ATOM 7462 N N . CYS A 1 11 ? 0.398 -3.680 3.207 1.00 0.00 11 CYS A N 14
ATOM 7463 C CA . CYS A 1 11 ? -0.709 -2.781 2.906 1.00 0.00 11 CYS A CA 14
ATOM 7464 C C . CYS A 1 11 ? -2.004 -3.557 2.685 1.00 0.00 11 CYS A C 14
ATOM 7465 O O . CYS A 1 11 ? -3.067 -3.150 3.156 1.00 0.00 11 CYS A O 14
ATOM 7472 N N . GLN A 1 12 ? -1.907 -4.671 1.968 1.00 0.00 12 GLN A N 14
ATOM 7473 C CA . GLN A 1 12 ? -3.064 -5.510 1.676 1.00 0.00 12 GLN A CA 14
ATOM 7474 C C . GLN A 1 12 ? -3.615 -6.161 2.945 1.00 0.00 12 GLN A C 14
ATOM 7475 O O . GLN A 1 12 ? -4.815 -6.402 3.060 1.00 0.00 12 GLN A O 14
ATOM 7489 N N . ALA A 1 13 ? -2.731 -6.458 3.888 1.00 0.00 13 ALA A N 14
ATOM 7490 C CA . ALA A 1 13 ? -3.131 -7.089 5.140 1.00 0.00 13 ALA A CA 14
ATOM 7491 C C . ALA A 1 13 ? -3.921 -6.128 6.016 1.00 0.00 13 ALA A C 14
ATOM 7492 O O . ALA A 1 13 ? -4.927 -6.503 6.618 1.00 0.00 13 ALA A O 14
ATOM 7499 N N . GLN A 1 14 ? -3.445 -4.896 6.101 1.00 0.00 14 GLN A N 14
ATOM 7500 C CA . GLN A 1 14 ? -4.091 -3.880 6.919 1.00 0.00 14 GLN A CA 14
ATOM 7501 C C . GLN A 1 14 ? -5.346 -3.329 6.258 1.00 0.00 14 GLN A C 14
ATOM 7502 O O . GLN A 1 14 ? -6.413 -3.287 6.867 1.00 0.00 14 GLN A O 14
ATOM 7516 N N . HIS A 1 15 ? -5.207 -2.894 5.017 1.00 0.00 15 HIS A N 14
ATOM 7517 C CA . HIS A 1 15 ? -6.321 -2.326 4.278 1.00 0.00 15 HIS A CA 14
ATOM 7518 C C . HIS A 1 15 ? -7.230 -3.424 3.744 1.00 0.00 15 HIS A C 14
ATOM 7519 O O . HIS A 1 15 ? -6.760 -4.456 3.273 1.00 0.00 15 HIS A O 14
ATOM 7534 N N . SER A 1 16 ? -8.531 -3.205 3.854 1.00 0.00 16 SER A N 14
ATOM 7535 C CA . SER A 1 16 ? -9.521 -4.179 3.416 1.00 0.00 16 SER A CA 14
ATOM 7536 C C . SER A 1 16 ? -9.740 -4.127 1.901 1.00 0.00 16 SER A C 14
ATOM 7537 O O . SER A 1 16 ? -8.790 -4.165 1.117 1.00 0.00 16 SER A O 14
ATOM 7545 N N . ILE A 1 17 ? -11.005 -4.034 1.502 1.00 0.00 17 ILE A N 14
ATOM 7546 C CA . ILE A 1 17 ? -11.383 -3.973 0.092 1.00 0.00 17 ILE A CA 14
ATOM 7547 C C . ILE A 1 17 ? -11.140 -2.584 -0.483 1.00 0.00 17 ILE A C 14
ATOM 7548 O O . ILE A 1 17 ? -11.439 -2.316 -1.647 1.00 0.00 17 ILE A O 14
ATOM 7564 N N . TYR A 1 18 ? -10.598 -1.705 0.340 1.00 0.00 18 TYR A N 14
ATOM 7565 C CA . TYR A 1 18 ? -10.314 -0.345 -0.077 1.00 0.00 18 TYR A CA 14
ATOM 7566 C C . TYR A 1 18 ? -8.849 -0.218 -0.466 1.00 0.00 18 TYR A C 14
ATOM 7567 O O . TYR A 1 18 ? -8.384 0.856 -0.854 1.00 0.00 18 TYR A O 14
ATOM 7585 N N . PHE A 1 19 ? -8.133 -1.332 -0.375 1.00 0.00 19 PHE A N 14
ATOM 7586 C CA . PHE A 1 19 ? -6.727 -1.374 -0.734 1.00 0.00 19 PHE A CA 14
ATOM 7587 C C . PHE A 1 19 ? -6.573 -1.189 -2.236 1.00 0.00 19 PHE A C 14
ATOM 7588 O O . PHE A 1 19 ? -7.171 -1.925 -3.025 1.00 0.00 19 PHE A O 14
ATOM 7605 N N . ARG A 1 20 ? -5.777 -0.212 -2.633 1.00 0.00 20 ARG A N 14
ATOM 7606 C CA . ARG A 1 20 ? -5.564 0.042 -4.044 1.00 0.00 20 ARG A CA 14
ATOM 7607 C C . ARG A 1 20 ? -4.248 -0.577 -4.491 1.00 0.00 20 ARG A C 14
ATOM 7608 O O . ARG A 1 20 ? -4.233 -1.616 -5.147 1.00 0.00 20 ARG A O 14
ATOM 7629 N N . ARG A 1 21 ? -3.150 0.060 -4.123 1.00 0.00 21 ARG A N 14
ATOM 7630 C CA . ARG A 1 21 ? -1.829 -0.434 -4.476 1.00 0.00 21 ARG A CA 14
ATOM 7631 C C . ARG A 1 21 ? -0.842 -0.184 -3.348 1.00 0.00 21 ARG A C 14
ATOM 7632 O O . ARG A 1 21 ? -1.143 0.527 -2.389 1.00 0.00 21 ARG A O 14
ATOM 7653 N N . ALA A 1 22 ? 0.331 -0.768 -3.477 1.00 0.00 22 ALA A N 14
ATOM 7654 C CA . ALA A 1 22 ? 1.388 -0.616 -2.496 1.00 0.00 22 ALA A CA 14
ATOM 7655 C C . ALA A 1 22 ? 2.714 -0.516 -3.220 1.00 0.00 22 ALA A C 14
ATOM 7656 O O . ALA A 1 22 ? 2.896 -1.141 -4.265 1.00 0.00 22 ALA A O 14
ATOM 7663 N N . PHE A 1 23 ? 3.623 0.279 -2.690 1.00 0.00 23 PHE A N 14
ATOM 7664 C CA . PHE A 1 23 ? 4.921 0.462 -3.318 1.00 0.00 23 PHE A CA 14
ATOM 7665 C C . PHE A 1 23 ? 5.911 1.071 -2.343 1.00 0.00 23 PHE A C 14
ATOM 7666 O O . PHE A 1 23 ? 5.538 1.508 -1.254 1.00 0.00 23 PHE A O 14
ATOM 7683 N N . CYS A 1 24 ? 7.164 1.132 -2.745 1.00 0.00 24 CYS A N 14
ATOM 7684 C CA . CYS A 1 24 ? 8.184 1.725 -1.913 1.00 0.00 24 CYS A CA 14
ATOM 7685 C C . CYS A 1 24 ? 8.435 3.152 -2.349 1.00 0.00 24 CYS A C 14
ATOM 7686 O O . CYS A 1 24 ? 8.883 3.409 -3.469 1.00 0.00 24 CYS A O 14
ATOM 7693 N N . ASP A 1 25 ? 8.174 4.068 -1.450 1.00 0.00 25 ASP A N 14
ATOM 7694 C CA . ASP A 1 25 ? 8.400 5.474 -1.702 1.00 0.00 25 ASP A CA 14
ATOM 7695 C C . ASP A 1 25 ? 9.720 5.844 -1.055 1.00 0.00 25 ASP A C 14
ATOM 7696 O O . ASP A 1 25 ? 9.824 5.864 0.173 1.00 0.00 25 ASP A O 14
ATOM 7705 N N . ARG A 1 26 ? 10.734 6.072 -1.892 1.00 0.00 26 ARG A N 14
ATOM 7706 C CA . ARG A 1 26 ? 12.084 6.381 -1.437 1.00 0.00 26 ARG A CA 14
ATOM 7707 C C . ARG A 1 26 ? 12.689 5.159 -0.749 1.00 0.00 26 ARG A C 14
ATOM 7708 O O . ARG A 1 26 ? 13.377 4.353 -1.375 1.00 0.00 26 ARG A O 14
ATOM 7729 N N . SER A 1 27 ? 12.393 5.009 0.529 1.00 0.00 27 SER A N 14
ATOM 7730 C CA . SER A 1 27 ? 12.864 3.875 1.305 1.00 0.00 27 SER A CA 14
ATOM 7731 C C . SER A 1 27 ? 11.855 3.566 2.406 1.00 0.00 27 SER A C 14
ATOM 7732 O O . SER A 1 27 ? 12.204 3.101 3.493 1.00 0.00 27 SER A O 14
ATOM 7740 N N . GLN A 1 28 ? 10.592 3.841 2.101 1.00 0.00 28 GLN A N 14
ATOM 7741 C CA . GLN A 1 28 ? 9.499 3.618 3.033 1.00 0.00 28 GLN A CA 14
ATOM 7742 C C . GLN A 1 28 ? 8.334 2.943 2.322 1.00 0.00 28 GLN A C 14
ATOM 7743 O O . GLN A 1 28 ? 7.997 3.298 1.193 1.00 0.00 28 GLN A O 14
ATOM 7757 N N . CYS A 1 29 ? 7.709 1.988 2.991 1.00 0.00 29 CYS A N 14
ATOM 7758 C CA . CYS A 1 29 ? 6.562 1.291 2.428 1.00 0.00 29 CYS A CA 14
ATOM 7759 C C . CYS A 1 29 ? 5.366 2.239 2.396 1.00 0.00 29 CYS A C 14
ATOM 7760 O O . CYS A 1 29 ? 4.934 2.738 3.436 1.00 0.00 29 CYS A O 14
ATOM 7767 N N . LYS A 1 30 ? 4.840 2.499 1.209 1.00 0.00 30 LYS A N 14
ATOM 7768 C CA . LYS A 1 30 ? 3.707 3.396 1.066 1.00 0.00 30 LYS A CA 14
ATOM 7769 C C . LYS A 1 30 ? 2.453 2.621 0.689 1.00 0.00 30 LYS A C 14
ATOM 7770 O O . LYS A 1 30 ? 2.440 1.877 -0.293 1.00 0.00 30 LYS A O 14
ATOM 7789 N N . CYS A 1 31 ? 1.406 2.804 1.474 1.00 0.00 31 CYS A N 14
ATOM 7790 C CA . CYS A 1 31 ? 0.145 2.130 1.232 1.00 0.00 31 CYS A CA 14
ATOM 7791 C C . CYS A 1 31 ? -0.864 3.067 0.590 1.00 0.00 31 CYS A C 14
ATOM 7792 O O . CYS A 1 31 ? -1.052 4.199 1.036 1.00 0.00 31 CYS A O 14
ATOM 7799 N N . VAL A 1 32 ? -1.522 2.580 -0.447 1.00 0.00 32 VAL A N 14
ATOM 7800 C CA . VAL A 1 32 ? -2.529 3.351 -1.149 1.00 0.00 32 VAL A CA 14
ATOM 7801 C C . VAL A 1 32 ? -3.891 2.728 -0.894 1.00 0.00 32 VAL A C 14
ATOM 7802 O O . VAL A 1 32 ? -4.044 1.505 -0.962 1.00 0.00 32 VAL A O 14
ATOM 7815 N N . PHE A 1 33 ? -4.864 3.555 -0.566 1.00 0.00 33 PHE A N 14
ATOM 7816 C CA . PHE A 1 33 ? -6.195 3.070 -0.257 1.00 0.00 33 PHE A CA 14
ATOM 7817 C C . PHE A 1 33 ? -7.237 4.144 -0.500 1.00 0.00 33 PHE A C 14
ATOM 7818 O O . PHE A 1 33 ? -6.953 5.338 -0.392 1.00 0.00 33 PHE A O 14
ATOM 7835 N N . VAL A 1 34 ? -8.439 3.710 -0.826 1.00 0.00 34 VAL A N 14
ATOM 7836 C CA . VAL A 1 34 ? -9.536 4.625 -1.081 1.00 0.00 34 VAL A CA 14
ATOM 7837 C C . VAL A 1 34 ? -10.427 4.754 0.139 1.00 0.00 34 VAL A C 14
ATOM 7838 O O . VAL A 1 34 ? -10.360 3.943 1.065 1.00 0.00 34 VAL A O 14
ATOM 7851 N N . ARG A 1 35 ? -11.253 5.783 0.132 1.00 0.00 35 ARG A N 14
ATOM 7852 C CA . ARG A 1 35 ? -12.172 6.047 1.229 1.00 0.00 35 ARG A CA 14
ATOM 7853 C C . ARG A 1 35 ? -13.494 6.564 0.678 1.00 0.00 35 ARG A C 14
ATOM 7854 O O . ARG A 1 35 ? -14.053 7.548 1.169 1.00 0.00 35 ARG A O 14
ATOM 7875 N N . GLY A 1 36 ? -13.981 5.895 -0.358 1.00 0.00 36 GLY A N 14
ATOM 7876 C CA . GLY A 1 36 ? -15.225 6.288 -0.986 1.00 0.00 36 GLY A CA 14
ATOM 7877 C C . GLY A 1 36 ? -15.015 7.337 -2.058 1.00 0.00 36 GLY A C 14
ATOM 7878 O O . GLY A 1 36 ? -15.885 7.483 -2.937 1.00 0.00 36 GLY A O 14
ATOM 7883 N N . ALA A 1 1 ? 16.638 -1.464 3.206 1.00 0.00 1 ALA A N 15
ATOM 7884 C CA . ALA A 1 1 ? 16.050 -1.644 1.865 1.00 0.00 1 ALA A CA 15
ATOM 7885 C C . ALA A 1 1 ? 14.576 -2.007 1.972 1.00 0.00 1 ALA A C 15
ATOM 7886 O O . ALA A 1 1 ? 14.184 -2.811 2.818 1.00 0.00 1 ALA A O 15
ATOM 7895 N N . CYS A 1 2 ? 13.768 -1.411 1.113 1.00 0.00 2 CYS A N 15
ATOM 7896 C CA . CYS A 1 2 ? 12.337 -1.665 1.096 1.00 0.00 2 CYS A CA 15
ATOM 7897 C C . CYS A 1 2 ? 12.004 -2.706 0.029 1.00 0.00 2 CYS A C 15
ATOM 7898 O O . CYS A 1 2 ? 12.513 -2.636 -1.089 1.00 0.00 2 CYS A O 15
ATOM 7905 N N . ASN A 1 3 ? 11.167 -3.675 0.372 1.00 0.00 3 ASN A N 15
ATOM 7906 C CA . ASN A 1 3 ? 10.793 -4.722 -0.573 1.00 0.00 3 ASN A CA 15
ATOM 7907 C C . ASN A 1 3 ? 9.362 -4.529 -1.059 1.00 0.00 3 ASN A C 15
ATOM 7908 O O . ASN A 1 3 ? 8.460 -4.249 -0.266 1.00 0.00 3 ASN A O 15
ATOM 7919 N N . PHE A 1 4 ? 9.166 -4.661 -2.365 1.00 0.00 4 PHE A N 15
ATOM 7920 C CA . PHE A 1 4 ? 7.853 -4.483 -2.978 1.00 0.00 4 PHE A CA 15
ATOM 7921 C C . PHE A 1 4 ? 6.820 -5.451 -2.406 1.00 0.00 4 PHE A C 15
ATOM 7922 O O . PHE A 1 4 ? 5.764 -5.031 -1.937 1.00 0.00 4 PHE A O 15
ATOM 7939 N N . GLN A 1 5 ? 7.127 -6.740 -2.455 1.00 0.00 5 GLN A N 15
ATOM 7940 C CA . GLN A 1 5 ? 6.219 -7.767 -1.951 1.00 0.00 5 GLN A CA 15
ATOM 7941 C C . GLN A 1 5 ? 5.910 -7.545 -0.476 1.00 0.00 5 GLN A C 15
ATOM 7942 O O . GLN A 1 5 ? 4.771 -7.711 -0.040 1.00 0.00 5 GLN A O 15
ATOM 7956 N N . SER A 1 6 ? 6.924 -7.148 0.282 1.00 0.00 6 SER A N 15
ATOM 7957 C CA . SER A 1 6 ? 6.756 -6.886 1.702 1.00 0.00 6 SER A CA 15
ATOM 7958 C C . SER A 1 6 ? 5.779 -5.733 1.907 1.00 0.00 6 SER A C 15
ATOM 7959 O O . SER A 1 6 ? 4.858 -5.816 2.722 1.00 0.00 6 SER A O 15
ATOM 7967 N N . CYS A 1 7 ? 5.979 -4.663 1.151 1.00 0.00 7 CYS A N 15
ATOM 7968 C CA . CYS A 1 7 ? 5.118 -3.496 1.236 1.00 0.00 7 CYS A CA 15
ATOM 7969 C C . CYS A 1 7 ? 3.698 -3.843 0.798 1.00 0.00 7 CYS A C 15
ATOM 7970 O O . CYS A 1 7 ? 2.727 -3.482 1.467 1.00 0.00 7 CYS A O 15
ATOM 7977 N N . TRP A 1 8 ? 3.585 -4.559 -0.319 1.00 0.00 8 TRP A N 15
ATOM 7978 C CA . TRP A 1 8 ? 2.292 -4.965 -0.847 1.00 0.00 8 TRP A CA 15
ATOM 7979 C C . TRP A 1 8 ? 1.522 -5.775 0.189 1.00 0.00 8 TRP A C 15
ATOM 7980 O O . TRP A 1 8 ? 0.361 -5.488 0.466 1.00 0.00 8 TRP A O 15
ATOM 8001 N N . ALA A 1 9 ? 2.180 -6.779 0.759 1.00 0.00 9 ALA A N 15
ATOM 8002 C CA . ALA A 1 9 ? 1.560 -7.633 1.767 1.00 0.00 9 ALA A CA 15
ATOM 8003 C C . ALA A 1 9 ? 1.125 -6.827 2.987 1.00 0.00 9 ALA A C 15
ATOM 8004 O O . ALA A 1 9 ? 0.028 -7.022 3.510 1.00 0.00 9 ALA A O 15
ATOM 8011 N N . THR A 1 10 ? 1.987 -5.920 3.432 1.00 0.00 10 THR A N 15
ATOM 8012 C CA . THR A 1 10 ? 1.695 -5.084 4.588 1.00 0.00 10 THR A CA 15
ATOM 8013 C C . THR A 1 10 ? 0.446 -4.225 4.357 1.00 0.00 10 THR A C 15
ATOM 8014 O O . THR A 1 10 ? -0.441 -4.150 5.211 1.00 0.00 10 THR A O 15
ATOM 8025 N N . CYS A 1 11 ? 0.378 -3.592 3.196 1.00 0.00 11 CYS A N 15
ATOM 8026 C CA . CYS A 1 11 ? -0.759 -2.750 2.844 1.00 0.00 11 CYS A CA 15
ATOM 8027 C C . CYS A 1 11 ? -2.007 -3.595 2.588 1.00 0.00 11 CYS A C 15
ATOM 8028 O O . CYS A 1 11 ? -3.117 -3.199 2.949 1.00 0.00 11 CYS A O 15
ATOM 8035 N N . GLN A 1 12 ? -1.812 -4.754 1.966 1.00 0.00 12 GLN A N 15
ATOM 8036 C CA . GLN A 1 12 ? -2.902 -5.672 1.645 1.00 0.00 12 GLN A CA 15
ATOM 8037 C C . GLN A 1 12 ? -3.541 -6.222 2.920 1.00 0.00 12 GLN A C 15
ATOM 8038 O O . GLN A 1 12 ? -4.761 -6.348 3.013 1.00 0.00 12 GLN A O 15
ATOM 8052 N N . ALA A 1 13 ? -2.708 -6.557 3.891 1.00 0.00 13 ALA A N 15
ATOM 8053 C CA . ALA A 1 13 ? -3.187 -7.107 5.153 1.00 0.00 13 ALA A CA 15
ATOM 8054 C C . ALA A 1 13 ? -4.015 -6.090 5.935 1.00 0.00 13 ALA A C 15
ATOM 8055 O O . ALA A 1 13 ? -5.092 -6.410 6.439 1.00 0.00 13 ALA A O 15
ATOM 8062 N N . GLN A 1 14 ? -3.497 -4.874 6.050 1.00 0.00 14 GLN A N 15
ATOM 8063 C CA . GLN A 1 14 ? -4.176 -3.815 6.795 1.00 0.00 14 GLN A CA 15
ATOM 8064 C C . GLN A 1 14 ? -5.435 -3.311 6.094 1.00 0.00 14 GLN A C 15
ATOM 8065 O O . GLN A 1 14 ? -6.502 -3.222 6.700 1.00 0.00 14 GLN A O 15
ATOM 8079 N N . HIS A 1 15 ? -5.296 -2.943 4.831 1.00 0.00 15 HIS A N 15
ATOM 8080 C CA . HIS A 1 15 ? -6.411 -2.401 4.069 1.00 0.00 15 HIS A CA 15
ATOM 8081 C C . HIS A 1 15 ? -7.293 -3.500 3.494 1.00 0.00 15 HIS A C 15
ATOM 8082 O O . HIS A 1 15 ? -6.801 -4.492 2.964 1.00 0.00 15 HIS A O 15
ATOM 8097 N N . SER A 1 16 ? -8.598 -3.310 3.622 1.00 0.00 16 SER A N 15
ATOM 8098 C CA . SER A 1 16 ? -9.582 -4.269 3.143 1.00 0.00 16 SER A CA 15
ATOM 8099 C C . SER A 1 16 ? -9.861 -4.070 1.649 1.00 0.00 16 SER A C 15
ATOM 8100 O O . SER A 1 16 ? -8.938 -3.957 0.838 1.00 0.00 16 SER A O 15
ATOM 8108 N N . ILE A 1 17 ? -11.141 -4.033 1.296 1.00 0.00 17 ILE A N 15
ATOM 8109 C CA . ILE A 1 17 ? -11.571 -3.861 -0.092 1.00 0.00 17 ILE A CA 15
ATOM 8110 C C . ILE A 1 17 ? -11.259 -2.464 -0.623 1.00 0.00 17 ILE A C 15
ATOM 8111 O O . ILE A 1 17 ? -11.525 -2.157 -1.783 1.00 0.00 17 ILE A O 15
ATOM 8127 N N . TYR A 1 18 ? -10.686 -1.624 0.224 1.00 0.00 18 TYR A N 15
ATOM 8128 C CA . TYR A 1 18 ? -10.335 -0.272 -0.178 1.00 0.00 18 TYR A CA 15
ATOM 8129 C C . TYR A 1 18 ? -8.864 -0.213 -0.560 1.00 0.00 18 TYR A C 15
ATOM 8130 O O . TYR A 1 18 ? -8.365 0.821 -1.009 1.00 0.00 18 TYR A O 15
ATOM 8148 N N . PHE A 1 19 ? -8.182 -1.343 -0.400 1.00 0.00 19 PHE A N 15
ATOM 8149 C CA . PHE A 1 19 ? -6.774 -1.447 -0.751 1.00 0.00 19 PHE A CA 15
ATOM 8150 C C . PHE A 1 19 ? -6.621 -1.369 -2.260 1.00 0.00 19 PHE A C 15
ATOM 8151 O O . PHE A 1 19 ? -7.229 -2.151 -2.993 1.00 0.00 19 PHE A O 15
ATOM 8168 N N . ARG A 1 20 ? -5.820 -0.432 -2.725 1.00 0.00 20 ARG A N 15
ATOM 8169 C CA . ARG A 1 20 ? -5.610 -0.283 -4.150 1.00 0.00 20 ARG A CA 15
ATOM 8170 C C . ARG A 1 20 ? -4.291 -0.924 -4.547 1.00 0.00 20 ARG A C 15
ATOM 8171 O O . ARG A 1 20 ? -4.264 -2.011 -5.120 1.00 0.00 20 ARG A O 15
ATOM 8192 N N . ARG A 1 21 ? -3.198 -0.262 -4.218 1.00 0.00 21 ARG A N 15
ATOM 8193 C CA . ARG A 1 21 ? -1.881 -0.783 -4.519 1.00 0.00 21 ARG A CA 15
ATOM 8194 C C . ARG A 1 21 ? -0.918 -0.449 -3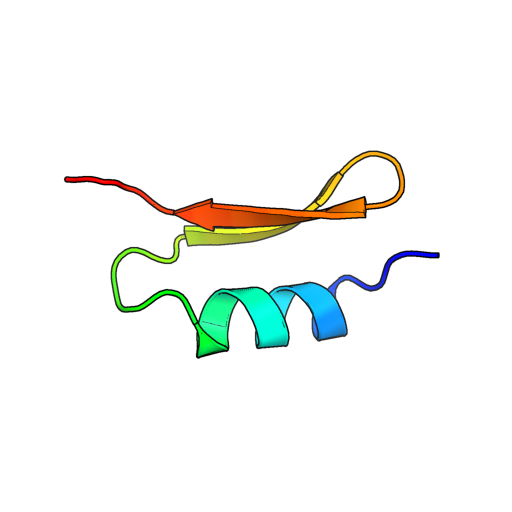.391 1.00 0.00 21 ARG A C 15
ATOM 8195 O O . ARG A 1 21 ? -1.276 0.251 -2.441 1.00 0.00 21 ARG A O 15
ATOM 8216 N N . ALA A 1 22 ? 0.297 -0.938 -3.514 1.00 0.00 22 ALA A N 15
ATOM 8217 C CA . ALA A 1 22 ? 1.334 -0.690 -2.535 1.00 0.00 22 ALA A CA 15
ATOM 8218 C C . ALA A 1 22 ? 2.653 -0.500 -3.253 1.00 0.00 22 ALA A C 15
ATOM 8219 O O . ALA A 1 22 ? 2.919 -1.176 -4.248 1.00 0.00 22 ALA A O 15
ATOM 8226 N N . PHE A 1 23 ? 3.467 0.415 -2.771 1.00 0.00 23 PHE A N 15
ATOM 8227 C CA . PHE A 1 23 ? 4.751 0.680 -3.393 1.00 0.00 23 PHE A CA 15
ATOM 8228 C C . PHE A 1 23 ? 5.702 1.293 -2.390 1.00 0.00 23 PHE A C 15
ATOM 8229 O O . PHE A 1 23 ? 5.281 1.810 -1.357 1.00 0.00 23 PHE A O 15
ATOM 8246 N N . CYS A 1 24 ? 6.977 1.262 -2.702 1.00 0.00 24 CYS A N 15
ATOM 8247 C CA . CYS A 1 24 ? 7.956 1.848 -1.828 1.00 0.00 24 CYS A CA 15
ATOM 8248 C C . CYS A 1 24 ? 8.305 3.236 -2.318 1.00 0.00 24 CYS A C 15
ATOM 8249 O O . CYS A 1 24 ? 8.784 3.423 -3.439 1.00 0.00 24 CYS A O 15
ATOM 8256 N N . ASP A 1 25 ? 8.072 4.202 -1.466 1.00 0.00 25 ASP A N 15
ATOM 8257 C CA . ASP A 1 25 ? 8.367 5.581 -1.772 1.00 0.00 25 ASP A CA 15
ATOM 8258 C C . ASP A 1 25 ? 9.690 5.933 -1.128 1.00 0.00 25 ASP A C 15
ATOM 8259 O O . ASP A 1 25 ? 9.812 5.893 0.100 1.00 0.00 25 ASP A O 15
ATOM 8268 N N . ARG A 1 26 ? 10.684 6.228 -1.966 1.00 0.00 26 ARG A N 15
ATOM 8269 C CA . ARG A 1 26 ? 12.029 6.541 -1.510 1.00 0.00 26 ARG A CA 15
ATOM 8270 C C . ARG A 1 26 ? 12.656 5.302 -0.872 1.00 0.00 26 ARG A C 15
ATOM 8271 O O . ARG A 1 26 ? 13.334 4.519 -1.539 1.00 0.00 26 ARG A O 15
ATOM 8292 N N . SER A 1 27 ? 12.387 5.117 0.409 1.00 0.00 27 SER A N 15
ATOM 8293 C CA . SER A 1 27 ? 12.875 3.967 1.152 1.00 0.00 27 SER A CA 15
ATOM 8294 C C . SER A 1 27 ? 11.892 3.642 2.271 1.00 0.00 27 SER A C 15
ATOM 8295 O O . SER A 1 27 ? 12.273 3.181 3.346 1.00 0.00 27 SER A O 15
ATOM 8303 N N . GLN A 1 28 ? 10.619 3.898 1.996 1.00 0.00 28 GLN A N 15
ATOM 8304 C CA . GLN A 1 28 ? 9.551 3.652 2.954 1.00 0.00 28 GLN A CA 15
ATOM 8305 C C . GLN A 1 28 ? 8.328 3.082 2.251 1.00 0.00 28 GLN A C 15
ATOM 8306 O O . GLN A 1 28 ? 7.959 3.535 1.166 1.00 0.00 28 GLN A O 15
ATOM 8320 N N . CYS A 1 29 ? 7.704 2.101 2.874 1.00 0.00 29 CYS A N 15
ATOM 8321 C CA . CYS A 1 29 ? 6.515 1.472 2.321 1.00 0.00 29 CYS A CA 15
ATOM 8322 C C . CYS A 1 29 ? 5.342 2.447 2.330 1.00 0.00 29 CYS A C 15
ATOM 8323 O O . CYS A 1 29 ? 5.008 3.022 3.370 1.00 0.00 29 CYS A O 15
ATOM 8330 N N . LYS A 1 30 ? 4.717 2.627 1.179 1.00 0.00 30 LYS A N 15
ATOM 8331 C CA . LYS A 1 30 ? 3.580 3.522 1.058 1.00 0.00 30 LYS A CA 15
ATOM 8332 C C . LYS A 1 30 ? 2.339 2.730 0.660 1.00 0.00 30 LYS A C 15
ATOM 8333 O O . LYS A 1 30 ? 2.354 1.982 -0.319 1.00 0.00 30 LYS A O 15
ATOM 8352 N N . CYS A 1 31 ? 1.276 2.889 1.431 1.00 0.00 31 CYS A N 15
ATOM 8353 C CA . CYS A 1 31 ? 0.033 2.181 1.170 1.00 0.00 31 CYS A CA 15
ATOM 8354 C C . CYS A 1 31 ? -0.972 3.065 0.448 1.00 0.00 31 CYS A C 15
ATOM 8355 O O . CYS A 1 31 ? -1.173 4.227 0.813 1.00 0.00 31 CYS A O 15
ATOM 8362 N N . VAL A 1 32 ? -1.612 2.509 -0.570 1.00 0.00 32 VAL A N 15
ATOM 8363 C CA . VAL A 1 32 ? -2.605 3.231 -1.332 1.00 0.00 32 VAL A CA 15
ATOM 8364 C C . VAL A 1 32 ? -3.979 2.665 -1.033 1.00 0.00 32 VAL A C 15
ATOM 8365 O O . VAL A 1 32 ? -4.200 1.453 -1.130 1.00 0.00 32 VAL A O 15
ATOM 8378 N N . PHE A 1 33 ? -4.883 3.535 -0.636 1.00 0.00 33 PHE A N 15
ATOM 8379 C CA . PHE A 1 33 ? -6.227 3.130 -0.280 1.00 0.00 33 PHE A CA 15
ATOM 8380 C C . PHE A 1 33 ? -7.200 4.258 -0.543 1.00 0.00 33 PHE A C 15
ATOM 8381 O O . PHE A 1 33 ? -6.841 5.434 -0.464 1.00 0.00 33 PHE A O 15
ATOM 8398 N N . VAL A 1 34 ? -8.424 3.896 -0.866 1.00 0.00 34 VAL A N 15
ATOM 8399 C CA . VAL A 1 34 ? -9.450 4.877 -1.153 1.00 0.00 34 VAL A CA 15
ATOM 8400 C C . VAL A 1 34 ? -10.330 5.127 0.054 1.00 0.00 34 VAL A C 15
ATOM 8401 O O . VAL A 1 34 ? -10.379 4.326 0.986 1.00 0.00 34 VAL A O 15
ATOM 8414 N N . ARG A 1 35 ? -11.020 6.249 0.019 1.00 0.00 35 ARG A N 15
ATOM 8415 C CA . ARG A 1 35 ? -11.916 6.644 1.092 1.00 0.00 35 ARG A CA 15
ATOM 8416 C C . ARG A 1 35 ? -13.263 7.038 0.504 1.00 0.00 35 ARG A C 15
ATOM 8417 O O . ARG A 1 35 ? -13.887 8.013 0.924 1.00 0.00 35 ARG A O 15
ATOM 8438 N N . GLY A 1 36 ? -13.697 6.272 -0.481 1.00 0.00 36 GLY A N 15
ATOM 8439 C CA . GLY A 1 36 ? -14.954 6.535 -1.137 1.00 0.00 36 GLY A CA 15
ATOM 8440 C C . GLY A 1 36 ? -15.152 5.616 -2.316 1.00 0.00 36 GLY A C 15
ATOM 8441 O O . GLY A 1 36 ? -15.815 6.018 -3.294 1.00 0.00 36 GLY A O 15
ATOM 8446 N N . ALA A 1 1 ? 13.801 -0.585 6.207 1.00 0.00 1 ALA A N 16
ATOM 8447 C CA . ALA A 1 1 ? 13.594 -1.596 5.150 1.00 0.00 1 ALA A CA 16
ATOM 8448 C C . ALA A 1 1 ? 12.429 -1.202 4.255 1.00 0.00 1 ALA A C 16
ATOM 8449 O O . ALA A 1 1 ? 11.430 -0.661 4.725 1.00 0.00 1 ALA A O 16
ATOM 8458 N N . CYS A 1 2 ? 12.563 -1.468 2.968 1.00 0.00 2 CYS A N 16
ATOM 8459 C CA . CYS A 1 2 ? 11.525 -1.143 2.008 1.00 0.00 2 CYS A CA 16
ATOM 8460 C C . CYS A 1 2 ? 11.576 -2.137 0.853 1.00 0.00 2 CYS A C 16
ATOM 8461 O O . CYS A 1 2 ? 12.583 -2.237 0.148 1.00 0.00 2 CYS A O 16
ATOM 8468 N N . ASN A 1 3 ? 10.498 -2.888 0.684 1.00 0.00 3 ASN A N 16
ATOM 8469 C CA . ASN A 1 3 ? 10.415 -3.897 -0.361 1.00 0.00 3 ASN A CA 16
ATOM 8470 C C . ASN A 1 3 ? 9.018 -3.907 -0.970 1.00 0.00 3 ASN A C 16
ATOM 8471 O O . ASN A 1 3 ? 8.028 -3.838 -0.250 1.00 0.00 3 ASN A O 16
ATOM 8482 N N . PHE A 1 4 ? 8.950 -3.969 -2.294 1.00 0.00 4 PHE A N 16
ATOM 8483 C CA . PHE A 1 4 ? 7.680 -3.959 -3.020 1.00 0.00 4 PHE A CA 16
ATOM 8484 C C . PHE A 1 4 ? 6.735 -5.071 -2.564 1.00 0.00 4 PHE A C 16
ATOM 8485 O O . PHE A 1 4 ? 5.597 -4.806 -2.178 1.00 0.00 4 PHE A O 16
ATOM 8502 N N . GLN A 1 5 ? 7.205 -6.307 -2.616 1.00 0.00 5 GLN A N 16
ATOM 8503 C CA . GLN A 1 5 ? 6.392 -7.455 -2.221 1.00 0.00 5 GLN A CA 16
ATOM 8504 C C . GLN A 1 5 ? 5.989 -7.373 -0.753 1.00 0.00 5 GLN A C 16
ATOM 8505 O O . GLN A 1 5 ? 4.832 -7.616 -0.402 1.00 0.00 5 GLN A O 16
ATOM 8519 N N . SER A 1 6 ? 6.948 -7.022 0.096 1.00 0.00 6 SER A N 16
ATOM 8520 C CA . SER A 1 6 ? 6.706 -6.897 1.527 1.00 0.00 6 SER A CA 16
ATOM 8521 C C . SER A 1 6 ? 5.685 -5.792 1.798 1.00 0.00 6 SER A C 16
ATOM 8522 O O . SER A 1 6 ? 4.764 -5.957 2.604 1.00 0.00 6 SER A O 16
ATOM 8530 N N . CYS A 1 7 ? 5.850 -4.670 1.112 1.00 0.00 7 CYS A N 16
ATOM 8531 C CA . CYS A 1 7 ? 4.954 -3.534 1.260 1.00 0.00 7 CYS A CA 16
ATOM 8532 C C . CYS A 1 7 ? 3.546 -3.899 0.799 1.00 0.00 7 CYS A C 16
ATOM 8533 O O . CYS A 1 7 ? 2.565 -3.600 1.481 1.00 0.00 7 CYS A O 16
ATOM 8540 N N . TRP A 1 8 ? 3.456 -4.565 -0.352 1.00 0.00 8 TRP A N 16
ATOM 8541 C CA . TRP A 1 8 ? 2.176 -4.985 -0.901 1.00 0.00 8 TRP A CA 16
ATOM 8542 C C . TRP A 1 8 ? 1.431 -5.858 0.102 1.00 0.00 8 TRP A C 16
ATOM 8543 O O . TRP A 1 8 ? 0.245 -5.655 0.354 1.00 0.00 8 TRP A O 16
ATOM 8564 N N . ALA A 1 9 ? 2.146 -6.817 0.680 1.00 0.00 9 ALA A N 16
ATOM 8565 C CA . ALA A 1 9 ? 1.569 -7.720 1.664 1.00 0.00 9 ALA A CA 16
ATOM 8566 C C . ALA A 1 9 ? 1.083 -6.952 2.887 1.00 0.00 9 ALA A C 16
ATOM 8567 O O . ALA A 1 9 ? -0.019 -7.184 3.380 1.00 0.00 9 ALA A O 16
ATOM 8574 N N . THR A 1 10 ? 1.915 -6.037 3.362 1.00 0.00 10 THR A N 16
ATOM 8575 C CA . THR A 1 10 ? 1.591 -5.224 4.525 1.00 0.00 10 THR A CA 16
ATOM 8576 C C . THR A 1 10 ? 0.348 -4.364 4.281 1.00 0.00 10 THR A C 16
ATOM 8577 O O . THR A 1 10 ? -0.600 -4.377 5.073 1.00 0.00 10 THR A O 16
ATOM 8588 N N . CYS A 1 11 ? 0.359 -3.617 3.188 1.00 0.00 11 CYS A N 16
ATOM 8589 C CA . CYS A 1 11 ? -0.753 -2.744 2.841 1.00 0.00 11 CYS A CA 16
ATOM 8590 C C . CYS A 1 11 ? -2.036 -3.533 2.585 1.00 0.00 11 CYS A C 16
ATOM 8591 O O . CYS A 1 11 ? -3.117 -3.115 3.001 1.00 0.00 11 CYS A O 16
ATOM 8598 N N . GLN A 1 12 ? -1.914 -4.661 1.895 1.00 0.00 12 GLN A N 16
ATOM 8599 C CA . GLN A 1 12 ? -3.064 -5.498 1.571 1.00 0.00 12 GLN A CA 16
ATOM 8600 C C . GLN A 1 12 ? -3.667 -6.131 2.820 1.00 0.00 12 GLN A C 16
ATOM 8601 O O . GLN A 1 12 ? -4.886 -6.188 2.971 1.00 0.00 12 GLN A O 16
ATOM 8615 N N . ALA A 1 13 ? -2.808 -6.615 3.703 1.00 0.00 13 ALA A N 16
ATOM 8616 C CA . ALA A 1 13 ? -3.259 -7.256 4.931 1.00 0.00 13 ALA A CA 16
ATOM 8617 C C . ALA A 1 13 ? -3.871 -6.246 5.895 1.00 0.00 13 ALA A C 16
ATOM 8618 O O . ALA A 1 13 ? -4.829 -6.554 6.606 1.00 0.00 13 ALA A O 16
ATOM 8625 N N . GLN A 1 14 ? -3.307 -5.047 5.929 1.00 0.00 14 GLN A N 16
ATOM 8626 C CA . GLN A 1 14 ? -3.790 -4.002 6.824 1.00 0.00 14 GLN A CA 16
ATOM 8627 C C . GLN A 1 14 ? -5.062 -3.330 6.299 1.00 0.00 14 GLN A C 16
ATOM 8628 O O . GLN A 1 14 ? -6.051 -3.208 7.024 1.00 0.00 14 GLN A O 16
ATOM 8642 N N . HIS A 1 15 ? -5.039 -2.893 5.044 1.00 0.00 15 HIS A N 16
ATOM 8643 C CA . HIS A 1 15 ? -6.196 -2.237 4.443 1.00 0.00 15 HIS A CA 16
ATOM 8644 C C . HIS A 1 15 ? -7.193 -3.274 3.942 1.00 0.00 15 HIS A C 16
ATOM 8645 O O . HIS A 1 15 ? -6.800 -4.301 3.396 1.00 0.00 15 HIS A O 16
ATOM 8660 N N . SER A 1 16 ? -8.476 -3.020 4.158 1.00 0.00 16 SER A N 16
ATOM 8661 C CA . SER A 1 16 ? -9.524 -3.952 3.753 1.00 0.00 16 SER A CA 16
ATOM 8662 C C . SER A 1 16 ? -9.785 -3.906 2.244 1.00 0.00 16 SER A C 16
ATOM 8663 O O . SER A 1 16 ? -8.855 -3.892 1.437 1.00 0.00 16 SER A O 16
ATOM 8671 N N . ILE A 1 17 ? -11.064 -3.883 1.875 1.00 0.00 17 ILE A N 16
ATOM 8672 C CA . ILE A 1 17 ? -11.479 -3.845 0.474 1.00 0.00 17 ILE A CA 16
ATOM 8673 C C . ILE A 1 17 ? -11.244 -2.474 -0.147 1.00 0.00 17 ILE A C 16
ATOM 8674 O O . ILE A 1 17 ? -11.567 -2.240 -1.312 1.00 0.00 17 ILE A O 16
ATOM 8690 N N . TYR A 1 18 ? -10.677 -1.573 0.636 1.00 0.00 18 TYR A N 16
ATOM 8691 C CA . TYR A 1 18 ? -10.396 -0.227 0.169 1.00 0.00 18 TYR A CA 16
ATOM 8692 C C . TYR A 1 18 ? -8.948 -0.129 -0.290 1.00 0.00 18 TYR A C 16
ATOM 8693 O O . TYR A 1 18 ? -8.506 0.915 -0.768 1.00 0.00 18 TYR A O 16
ATOM 8711 N N . PHE A 1 19 ? -8.225 -1.235 -0.156 1.00 0.00 19 PHE A N 16
ATOM 8712 C CA . PHE A 1 19 ? -6.833 -1.304 -0.570 1.00 0.00 19 PHE A CA 16
ATOM 8713 C C . PHE A 1 19 ? -6.724 -1.169 -2.084 1.00 0.00 19 PHE A C 16
ATOM 8714 O O . PHE A 1 19 ? -7.379 -1.900 -2.829 1.00 0.00 19 PHE A O 16
ATOM 8731 N N . ARG A 1 20 ? -5.892 -0.247 -2.538 1.00 0.00 20 ARG A N 16
ATOM 8732 C CA . ARG A 1 20 ? -5.702 -0.044 -3.961 1.00 0.00 20 ARG A CA 16
ATOM 8733 C C . ARG A 1 20 ? -4.432 -0.752 -4.414 1.00 0.00 20 ARG A C 16
ATOM 8734 O O . ARG A 1 20 ? -4.487 -1.845 -4.979 1.00 0.00 20 ARG A O 16
ATOM 8755 N N . ARG A 1 21 ? -3.292 -0.134 -4.144 1.00 0.00 21 ARG A N 16
ATOM 8756 C CA . ARG A 1 21 ? -2.007 -0.707 -4.500 1.00 0.00 21 ARG A CA 16
ATOM 8757 C C . ARG A 1 21 ? -0.979 -0.403 -3.418 1.00 0.00 21 ARG A C 16
ATOM 8758 O O . ARG A 1 21 ? -1.255 0.344 -2.480 1.00 0.00 21 ARG A O 16
ATOM 8779 N N . ALA A 1 22 ? 0.199 -0.974 -3.565 1.00 0.00 22 ALA A N 16
ATOM 8780 C CA . ALA A 1 22 ? 1.287 -0.761 -2.628 1.00 0.00 22 ALA A CA 16
ATOM 8781 C C . ALA A 1 22 ? 2.596 -0.699 -3.390 1.00 0.00 22 ALA A C 16
ATOM 8782 O O . ALA A 1 22 ? 2.732 -1.329 -4.440 1.00 0.00 22 ALA A O 16
ATOM 8789 N N . PHE A 1 23 ? 3.545 0.061 -2.876 1.00 0.00 23 PHE A N 16
ATOM 8790 C CA . PHE A 1 23 ? 4.839 0.200 -3.528 1.00 0.00 23 PHE A CA 16
ATOM 8791 C C . PHE A 1 23 ? 5.863 0.794 -2.573 1.00 0.00 23 PHE A C 16
ATOM 8792 O O . PHE A 1 23 ? 5.513 1.295 -1.502 1.00 0.00 23 PHE A O 16
ATOM 8809 N N . CYS A 1 24 ? 7.124 0.740 -2.963 1.00 0.00 24 CYS A N 16
ATOM 8810 C CA . CYS A 1 24 ? 8.188 1.275 -2.143 1.00 0.00 24 CYS A CA 16
ATOM 8811 C C . CYS A 1 24 ? 8.557 2.674 -2.607 1.00 0.00 24 CYS A C 16
ATOM 8812 O O . CYS A 1 24 ? 9.112 2.860 -3.693 1.00 0.00 24 CYS A O 16
ATOM 8819 N N . ASP A 1 25 ? 8.256 3.650 -1.773 1.00 0.00 25 ASP A N 16
ATOM 8820 C CA . ASP A 1 25 ? 8.560 5.039 -2.069 1.00 0.00 25 ASP A CA 16
ATOM 8821 C C . ASP A 1 25 ? 9.821 5.438 -1.322 1.00 0.00 25 ASP A C 16
ATOM 8822 O O . ASP A 1 25 ? 9.811 5.536 -0.094 1.00 0.00 25 ASP A O 16
ATOM 8831 N N . ARG A 1 26 ? 10.902 5.645 -2.073 1.00 0.00 26 ARG A N 16
ATOM 8832 C CA . ARG A 1 26 ? 12.197 6.014 -1.511 1.00 0.00 26 ARG A CA 16
ATOM 8833 C C . ARG A 1 26 ? 12.741 4.894 -0.624 1.00 0.00 26 ARG A C 16
ATOM 8834 O O . ARG A 1 26 ? 13.477 4.026 -1.089 1.00 0.00 26 ARG A O 16
ATOM 8855 N N . SER A 1 27 ? 12.352 4.906 0.639 1.00 0.00 27 SER A N 16
ATOM 8856 C CA . SER A 1 27 ? 12.771 3.891 1.589 1.00 0.00 27 SER A CA 16
ATOM 8857 C C . SER A 1 27 ? 11.672 3.710 2.628 1.00 0.00 27 SER A C 16
ATOM 8858 O O . SER A 1 27 ? 11.930 3.444 3.804 1.00 0.00 27 SER A O 16
ATOM 8866 N N . GLN A 1 28 ? 10.439 3.864 2.167 1.00 0.00 28 GLN A N 16
ATOM 8867 C CA . GLN A 1 28 ? 9.264 3.736 3.016 1.00 0.00 28 GLN A CA 16
ATOM 8868 C C . GLN A 1 28 ? 8.150 3.017 2.270 1.00 0.00 28 GLN A C 16
ATOM 8869 O O . GLN A 1 28 ? 7.913 3.278 1.087 1.00 0.00 28 GLN A O 16
ATOM 8883 N N . CYS A 1 29 ? 7.456 2.135 2.965 1.00 0.00 29 CYS A N 16
ATOM 8884 C CA . CYS A 1 29 ? 6.347 1.404 2.374 1.00 0.00 29 CYS A CA 16
ATOM 8885 C C . CYS A 1 29 ? 5.154 2.340 2.221 1.00 0.00 29 CYS A C 16
ATOM 8886 O O . CYS A 1 29 ? 4.645 2.871 3.209 1.00 0.00 29 CYS A O 16
ATOM 8893 N N . LYS A 1 30 ? 4.710 2.552 0.993 1.00 0.00 30 LYS A N 16
ATOM 8894 C CA . LYS A 1 30 ? 3.580 3.431 0.749 1.00 0.00 30 LYS A CA 16
ATOM 8895 C C . LYS A 1 30 ? 2.329 2.613 0.468 1.00 0.00 30 LYS A C 16
ATOM 8896 O O . LYS A 1 30 ? 2.294 1.811 -0.468 1.00 0.00 30 LYS A O 16
ATOM 8915 N N . CYS A 1 31 ? 1.305 2.829 1.273 1.00 0.00 31 CYS A N 16
ATOM 8916 C CA . CYS A 1 31 ? 0.053 2.123 1.108 1.00 0.00 31 CYS A CA 16
ATOM 8917 C C . CYS A 1 31 ? -0.969 3.009 0.425 1.00 0.00 31 CYS A C 16
ATOM 8918 O O . CYS A 1 31 ? -1.193 4.148 0.832 1.00 0.00 31 CYS A O 16
ATOM 8925 N N . VAL A 1 32 ? -1.593 2.480 -0.607 1.00 0.00 32 VAL A N 16
ATOM 8926 C CA . VAL A 1 32 ? -2.600 3.210 -1.347 1.00 0.00 32 VAL A CA 16
ATOM 8927 C C . VAL A 1 32 ? -3.966 2.610 -1.066 1.00 0.00 32 VAL A C 16
ATOM 8928 O O . VAL A 1 32 ? -4.133 1.387 -1.090 1.00 0.00 32 VAL A O 16
ATOM 8941 N N . PHE A 1 33 ? -4.926 3.462 -0.767 1.00 0.00 33 PHE A N 16
ATOM 8942 C CA . PHE A 1 33 ? -6.265 3.014 -0.441 1.00 0.00 33 PHE A CA 16
ATOM 8943 C C . PHE A 1 33 ? -7.268 4.135 -0.629 1.00 0.00 33 PHE A C 16
ATOM 8944 O O . PHE A 1 33 ? -6.920 5.315 -0.577 1.00 0.00 33 PHE A O 16
ATOM 8961 N N . VAL A 1 34 ? -8.510 3.754 -0.842 1.00 0.00 34 VAL A N 16
ATOM 8962 C CA . VAL A 1 34 ? -9.580 4.714 -1.032 1.00 0.00 34 VAL A CA 16
ATOM 8963 C C . VAL A 1 34 ? -10.339 4.932 0.262 1.00 0.00 34 VAL A C 16
ATOM 8964 O O . VAL A 1 34 ? -10.264 4.120 1.184 1.00 0.00 34 VAL A O 16
ATOM 8977 N N . ARG A 1 35 ? -11.064 6.031 0.327 1.00 0.00 35 ARG A N 16
ATOM 8978 C CA . ARG A 1 35 ? -11.843 6.358 1.514 1.00 0.00 35 ARG A CA 16
ATOM 8979 C C . ARG A 1 35 ? -13.317 6.454 1.148 1.00 0.00 35 ARG A C 16
ATOM 8980 O O . ARG A 1 35 ? -14.063 7.272 1.692 1.00 0.00 35 ARG A O 16
ATOM 9001 N N . GLY A 1 36 ? -13.726 5.605 0.218 1.00 0.00 36 GLY A N 16
ATOM 9002 C CA . GLY A 1 36 ? -15.099 5.582 -0.228 1.00 0.00 36 GLY A CA 16
ATOM 9003 C C . GLY A 1 36 ? -15.299 4.556 -1.319 1.00 0.00 36 GLY A C 16
ATOM 9004 O O . GLY A 1 36 ? -16.456 4.198 -1.606 1.00 0.00 36 GLY A O 16
ATOM 9009 N N . ALA A 1 1 ? 14.683 -0.693 6.066 1.00 0.00 1 ALA A N 17
ATOM 9010 C CA . ALA A 1 1 ? 14.419 -1.725 5.040 1.00 0.00 1 ALA A CA 17
ATOM 9011 C C . ALA A 1 1 ? 13.071 -1.481 4.377 1.00 0.00 1 ALA A C 17
ATOM 9012 O O . ALA A 1 1 ? 12.102 -1.098 5.036 1.00 0.00 1 ALA A O 17
ATOM 9021 N N . CYS A 1 2 ? 13.020 -1.693 3.074 1.00 0.00 2 CYS A N 17
ATOM 9022 C CA . CYS A 1 2 ? 11.804 -1.486 2.311 1.00 0.00 2 CYS A CA 17
ATOM 9023 C C . CYS A 1 2 ? 11.775 -2.437 1.118 1.00 0.00 2 CYS A C 17
ATOM 9024 O O . CYS A 1 2 ? 12.787 -2.622 0.436 1.00 0.00 2 CYS A O 17
ATOM 9031 N N . ASN A 1 3 ? 10.627 -3.060 0.891 1.00 0.00 3 ASN A N 17
ATOM 9032 C CA . ASN A 1 3 ? 10.469 -4.018 -0.198 1.00 0.00 3 ASN A CA 17
ATOM 9033 C C . ASN A 1 3 ? 9.104 -3.850 -0.853 1.00 0.00 3 ASN A C 17
ATOM 9034 O O . ASN A 1 3 ? 8.104 -3.679 -0.163 1.00 0.00 3 ASN A O 17
ATOM 9045 N N . PHE A 1 4 ? 9.070 -3.893 -2.181 1.00 0.00 4 PHE A N 17
ATOM 9046 C CA . PHE A 1 4 ? 7.826 -3.737 -2.935 1.00 0.00 4 PHE A CA 17
ATOM 9047 C C . PHE A 1 4 ? 6.804 -4.812 -2.569 1.00 0.00 4 PHE A C 17
ATOM 9048 O O . PHE A 1 4 ? 5.687 -4.500 -2.152 1.00 0.00 4 PHE A O 17
ATOM 9065 N N . GLN A 1 5 ? 7.189 -6.068 -2.722 1.00 0.00 5 GLN A N 17
ATOM 9066 C CA . GLN A 1 5 ? 6.302 -7.184 -2.412 1.00 0.00 5 GLN A CA 17
ATOM 9067 C C . GLN A 1 5 ? 5.922 -7.203 -0.939 1.00 0.00 5 GLN A C 17
ATOM 9068 O O . GLN A 1 5 ? 4.756 -7.405 -0.593 1.00 0.00 5 GLN A O 17
ATOM 9082 N N . SER A 1 6 ? 6.900 -6.985 -0.076 1.00 0.00 6 SER A N 17
ATOM 9083 C CA . SER A 1 6 ? 6.653 -6.970 1.356 1.00 0.00 6 SER A CA 17
ATOM 9084 C C . SER A 1 6 ? 5.689 -5.841 1.718 1.00 0.00 6 SER A C 17
ATOM 9085 O O . SER A 1 6 ? 4.796 -6.016 2.550 1.00 0.00 6 SER A O 17
ATOM 9093 N N . CYS A 1 7 ? 5.857 -4.695 1.067 1.00 0.00 7 CYS A N 17
ATOM 9094 C CA . CYS A 1 7 ? 4.994 -3.546 1.295 1.00 0.00 7 CYS A CA 17
ATOM 9095 C C . CYS A 1 7 ? 3.575 -3.867 0.837 1.00 0.00 7 CYS A C 17
ATOM 9096 O O . CYS A 1 7 ? 2.603 -3.561 1.531 1.00 0.00 7 CYS A O 17
ATOM 9103 N N . TRP A 1 8 ? 3.471 -4.511 -0.328 1.00 0.00 8 TRP A N 17
ATOM 9104 C CA . TRP A 1 8 ? 2.186 -4.904 -0.892 1.00 0.00 8 TRP A CA 17
ATOM 9105 C C . TRP A 1 8 ? 1.401 -5.745 0.109 1.00 0.00 8 TRP A C 17
ATOM 9106 O O . TRP A 1 8 ? 0.231 -5.473 0.383 1.00 0.00 8 TRP A O 17
ATOM 9127 N N . ALA A 1 9 ? 2.061 -6.756 0.658 1.00 0.00 9 ALA A N 17
ATOM 9128 C CA . ALA A 1 9 ? 1.442 -7.638 1.636 1.00 0.00 9 ALA A CA 17
ATOM 9129 C C . ALA A 1 9 ? 1.032 -6.874 2.890 1.00 0.00 9 ALA A C 17
ATOM 9130 O O . ALA A 1 9 ? -0.056 -7.082 3.425 1.00 0.00 9 ALA A O 17
ATOM 9137 N N . THR A 1 10 ? 1.909 -5.990 3.347 1.00 0.00 10 THR A N 17
ATOM 9138 C CA . THR A 1 10 ? 1.656 -5.188 4.536 1.00 0.00 10 THR A CA 17
ATOM 9139 C C . THR A 1 10 ? 0.422 -4.296 4.356 1.00 0.00 10 THR A C 17
ATOM 9140 O O . THR A 1 10 ? -0.488 -4.291 5.188 1.00 0.00 10 THR A O 17
ATOM 9151 N N . CYS A 1 11 ? 0.399 -3.553 3.260 1.00 0.00 11 CYS A N 17
ATOM 9152 C CA . CYS A 1 11 ? -0.710 -2.658 2.954 1.00 0.00 11 CYS A CA 17
ATOM 9153 C C . CYS A 1 11 ? -2.006 -3.430 2.739 1.00 0.00 11 CYS A C 17
ATOM 9154 O O . CYS A 1 11 ? -3.070 -3.003 3.190 1.00 0.00 11 CYS A O 17
ATOM 9161 N N . GLN A 1 12 ? -1.912 -4.560 2.049 1.00 0.00 12 GLN A N 17
ATOM 9162 C CA . GLN A 1 12 ? -3.073 -5.391 1.765 1.00 0.00 12 GLN A CA 17
ATOM 9163 C C . GLN A 1 12 ? -3.644 -5.998 3.045 1.00 0.00 12 GLN A C 17
ATOM 9164 O O . GLN A 1 12 ? -4.855 -6.164 3.171 1.00 0.00 12 GLN A O 17
ATOM 9178 N N . ALA A 1 13 ? -2.770 -6.333 3.985 1.00 0.00 13 ALA A N 17
ATOM 9179 C CA . ALA A 1 13 ? -3.198 -6.928 5.246 1.00 0.00 13 ALA A CA 17
ATOM 9180 C C . ALA A 1 13 ? -3.935 -5.917 6.119 1.00 0.00 13 ALA A C 17
ATOM 9181 O O . ALA A 1 13 ? -4.992 -6.216 6.673 1.00 0.00 13 ALA A O 17
ATOM 9188 N N . GLN A 1 14 ? -3.363 -4.728 6.247 1.00 0.00 14 GLN A N 17
ATOM 9189 C CA . GLN A 1 14 ? -3.955 -3.672 7.065 1.00 0.00 14 GLN A CA 17
ATOM 9190 C C . GLN A 1 14 ? -5.221 -3.103 6.436 1.00 0.00 14 GLN A C 17
ATOM 9191 O O . GLN A 1 14 ? -6.265 -3.014 7.084 1.00 0.00 14 GLN A O 17
ATOM 9205 N N . HIS A 1 15 ? -5.120 -2.702 5.179 1.00 0.00 15 HIS A N 17
ATOM 9206 C CA . HIS A 1 15 ? -6.248 -2.121 4.472 1.00 0.00 15 HIS A CA 17
ATOM 9207 C C . HIS A 1 15 ? -7.221 -3.201 4.016 1.00 0.00 15 HIS A C 17
ATOM 9208 O O . HIS A 1 15 ? -6.812 -4.282 3.597 1.00 0.00 15 HIS A O 17
ATOM 9223 N N . SER A 1 16 ? -8.508 -2.909 4.138 1.00 0.00 16 SER A N 17
ATOM 9224 C CA . SER A 1 16 ? -9.559 -3.851 3.777 1.00 0.00 16 SER A CA 17
ATOM 9225 C C . SER A 1 16 ? -9.763 -3.929 2.262 1.00 0.00 16 SER A C 17
ATOM 9226 O O . SER A 1 16 ? -8.806 -3.962 1.487 1.00 0.00 16 SER A O 17
ATOM 9234 N N . ILE A 1 17 ? -11.028 -3.947 1.854 1.00 0.00 17 ILE A N 17
ATOM 9235 C CA . ILE A 1 17 ? -11.399 -4.016 0.446 1.00 0.00 17 ILE A CA 17
ATOM 9236 C C . ILE A 1 17 ? -11.217 -2.666 -0.240 1.00 0.00 17 ILE A C 17
ATOM 9237 O O . ILE A 1 17 ? -11.567 -2.495 -1.406 1.00 0.00 17 ILE A O 17
ATOM 9253 N N . TYR A 1 18 ? -10.672 -1.713 0.495 1.00 0.00 18 TYR A N 17
ATOM 9254 C CA . TYR A 1 18 ? -10.443 -0.377 -0.027 1.00 0.00 18 TYR A CA 17
ATOM 9255 C C . TYR A 1 18 ? -9.001 -0.237 -0.498 1.00 0.00 18 TYR A C 17
ATOM 9256 O O . TYR A 1 18 ? -8.614 0.784 -1.070 1.00 0.00 18 TYR A O 17
ATOM 9274 N N . PHE A 1 19 ? -8.222 -1.287 -0.268 1.00 0.00 19 PHE A N 17
ATOM 9275 C CA . PHE A 1 19 ? -6.823 -1.328 -0.674 1.00 0.00 19 PHE A CA 17
ATOM 9276 C C . PHE A 1 19 ? -6.708 -1.217 -2.191 1.00 0.00 19 PHE A C 17
ATOM 9277 O O . PHE A 1 19 ? -7.336 -1.979 -2.926 1.00 0.00 19 PHE A O 17
ATOM 9294 N N . ARG A 1 20 ? -5.896 -0.280 -2.655 1.00 0.00 20 ARG A N 17
ATOM 9295 C CA . ARG A 1 20 ? -5.700 -0.097 -4.083 1.00 0.00 20 ARG A CA 17
ATOM 9296 C C . ARG A 1 20 ? -4.423 -0.807 -4.506 1.00 0.00 20 ARG A C 17
ATOM 9297 O O . ARG A 1 20 ? -4.464 -1.907 -5.054 1.00 0.00 20 ARG A O 17
ATOM 9318 N N . ARG A 1 21 ? -3.292 -0.188 -4.221 1.00 0.00 21 ARG A N 17
ATOM 9319 C CA . ARG A 1 21 ? -2.003 -0.769 -4.540 1.00 0.00 21 ARG A CA 17
ATOM 9320 C C . ARG A 1 21 ? -1.008 -0.449 -3.439 1.00 0.00 21 ARG A C 17
ATOM 9321 O O . ARG A 1 21 ? -1.289 0.357 -2.552 1.00 0.00 21 ARG A O 17
ATOM 9342 N N . ALA A 1 22 ? 0.147 -1.072 -3.505 1.00 0.00 22 ALA A N 17
ATOM 9343 C CA . ALA A 1 22 ? 1.198 -0.852 -2.536 1.00 0.00 22 ALA A CA 17
ATOM 9344 C C . ALA A 1 22 ? 2.530 -0.864 -3.247 1.00 0.00 22 ALA A C 17
ATOM 9345 O O . ALA A 1 22 ? 2.698 -1.582 -4.233 1.00 0.00 22 ALA A O 17
ATOM 9352 N N . PHE A 1 23 ? 3.461 -0.062 -2.774 1.00 0.00 23 PHE A N 17
ATOM 9353 C CA . PHE A 1 23 ? 4.770 0.021 -3.396 1.00 0.00 23 PHE A CA 17
ATOM 9354 C C . PHE A 1 23 ? 5.772 0.648 -2.448 1.00 0.00 23 PHE A C 17
ATOM 9355 O O . PHE A 1 23 ? 5.398 1.297 -1.470 1.00 0.00 23 PHE A O 17
ATOM 9372 N N . CYS A 1 24 ? 7.042 0.472 -2.747 1.00 0.00 24 CYS A N 17
ATOM 9373 C CA . CYS A 1 24 ? 8.084 1.041 -1.931 1.00 0.00 24 CYS A CA 17
ATOM 9374 C C . CYS A 1 24 ? 8.576 2.330 -2.563 1.00 0.00 24 CYS A C 17
ATOM 9375 O O . CYS A 1 24 ? 9.142 2.323 -3.657 1.00 0.00 24 CYS A O 17
ATOM 9382 N N . ASP A 1 25 ? 8.361 3.431 -1.875 1.00 0.00 25 ASP A N 17
ATOM 9383 C CA . ASP A 1 25 ? 8.789 4.729 -2.361 1.00 0.00 25 ASP A CA 17
ATOM 9384 C C . ASP A 1 25 ? 10.022 5.160 -1.597 1.00 0.00 25 ASP A C 17
ATOM 9385 O O . ASP A 1 25 ? 10.005 5.187 -0.367 1.00 0.00 25 ASP A O 17
ATOM 9394 N N . ARG A 1 26 ? 11.089 5.474 -2.330 1.00 0.00 26 ARG A N 17
ATOM 9395 C CA . ARG A 1 26 ? 12.354 5.881 -1.733 1.00 0.00 26 ARG A CA 17
ATOM 9396 C C . ARG A 1 26 ? 12.901 4.753 -0.858 1.00 0.00 26 ARG A C 17
ATOM 9397 O O . ARG A 1 26 ? 13.608 3.864 -1.337 1.00 0.00 26 ARG A O 17
ATOM 9418 N N . SER A 1 27 ? 12.531 4.783 0.409 1.00 0.00 27 SER A N 17
ATOM 9419 C CA . SER A 1 27 ? 12.928 3.770 1.366 1.00 0.00 27 SER A CA 17
ATOM 9420 C C . SER A 1 27 ? 11.838 3.646 2.422 1.00 0.00 27 SER A C 17
ATOM 9421 O O . SER A 1 27 ? 12.108 3.405 3.600 1.00 0.00 27 SER A O 17
ATOM 9429 N N . GLN A 1 28 ? 10.601 3.829 1.977 1.00 0.00 28 GLN A N 17
ATOM 9430 C CA . GLN A 1 28 ? 9.440 3.766 2.851 1.00 0.00 28 GLN A CA 17
ATOM 9431 C C . GLN A 1 28 ? 8.296 3.035 2.158 1.00 0.00 28 GLN A C 17
ATOM 9432 O O . GLN A 1 28 ? 8.029 3.258 0.974 1.00 0.00 28 GLN A O 17
ATOM 9446 N N . CYS A 1 29 ? 7.616 2.182 2.903 1.00 0.00 29 CYS A N 17
ATOM 9447 C CA . CYS A 1 29 ? 6.485 1.436 2.375 1.00 0.00 29 CYS A CA 17
ATOM 9448 C C . CYS A 1 29 ? 5.287 2.366 2.243 1.00 0.00 29 CYS A C 17
ATOM 9449 O O . CYS A 1 29 ? 4.865 2.982 3.223 1.00 0.00 29 CYS A O 17
ATOM 9456 N N . LYS A 1 30 ? 4.746 2.486 1.039 1.00 0.00 30 LYS A N 17
ATOM 9457 C CA . LYS A 1 30 ? 3.607 3.357 0.817 1.00 0.00 30 LYS A CA 17
ATOM 9458 C C . LYS A 1 30 ? 2.360 2.552 0.487 1.00 0.00 30 LYS A C 17
ATOM 9459 O O . LYS A 1 30 ? 2.366 1.699 -0.404 1.00 0.00 30 LYS A O 17
ATOM 9478 N N . CYS A 1 31 ? 1.295 2.836 1.216 1.00 0.00 31 CYS A N 17
ATOM 9479 C CA . CYS A 1 31 ? 0.031 2.155 1.026 1.00 0.00 31 CYS A CA 17
ATOM 9480 C C . CYS A 1 31 ? -0.974 3.044 0.316 1.00 0.00 31 CYS A C 17
ATOM 9481 O O . CYS A 1 31 ? -1.175 4.203 0.690 1.00 0.00 31 CYS A O 17
ATOM 9488 N N . VAL A 1 32 ? -1.617 2.490 -0.697 1.00 0.00 32 VAL A N 17
ATOM 9489 C CA . VAL A 1 32 ? -2.619 3.211 -1.455 1.00 0.00 32 VAL A CA 17
ATOM 9490 C C . VAL A 1 32 ? -3.981 2.591 -1.194 1.00 0.00 32 VAL A C 17
ATOM 9491 O O . VAL A 1 32 ? -4.121 1.365 -1.191 1.00 0.00 32 VAL A O 17
ATOM 9504 N N . PHE A 1 33 ? -4.971 3.427 -0.933 1.00 0.00 33 PHE A N 17
ATOM 9505 C CA . PHE A 1 33 ? -6.306 2.948 -0.622 1.00 0.00 33 PHE A CA 17
ATOM 9506 C C . PHE A 1 33 ? -7.326 4.064 -0.746 1.00 0.00 33 PHE A C 17
ATOM 9507 O O . PHE A 1 33 ? -6.995 5.244 -0.626 1.00 0.00 33 PHE A O 17
ATOM 9524 N N . VAL A 1 34 ? -8.567 3.679 -0.968 1.00 0.00 34 VAL A N 17
ATOM 9525 C CA . VAL A 1 34 ? -9.652 4.637 -1.084 1.00 0.00 34 VAL A CA 17
ATOM 9526 C C . VAL A 1 34 ? -10.398 4.744 0.233 1.00 0.00 34 VAL A C 17
ATOM 9527 O O . VAL A 1 34 ? -10.232 3.907 1.122 1.00 0.00 34 VAL A O 17
ATOM 9540 N N . ARG A 1 35 ? -11.205 5.779 0.359 1.00 0.00 35 ARG A N 17
ATOM 9541 C CA . ARG A 1 35 ? -11.972 6.006 1.575 1.00 0.00 35 ARG A CA 17
ATOM 9542 C C . ARG A 1 35 ? -13.460 5.865 1.297 1.00 0.00 35 ARG A C 17
ATOM 9543 O O . ARG A 1 35 ? -14.213 5.360 2.130 1.00 0.00 35 ARG A O 17
ATOM 9564 N N . GLY A 1 36 ? -13.874 6.314 0.122 1.00 0.00 36 GLY A N 17
ATOM 9565 C CA . GLY A 1 36 ? -15.264 6.237 -0.264 1.00 0.00 36 GLY A CA 17
ATOM 9566 C C . GLY A 1 36 ? -15.485 6.803 -1.648 1.00 0.00 36 GLY A C 17
ATOM 9567 O O . GLY A 1 36 ? -16.095 6.117 -2.489 1.00 0.00 36 GLY A O 17
ATOM 9572 N N . ALA A 1 1 ? 16.637 -0.923 3.338 1.00 0.00 1 ALA A N 18
ATOM 9573 C CA . ALA A 1 1 ? 15.901 -0.543 2.113 1.00 0.00 1 ALA A CA 18
ATOM 9574 C C . ALA A 1 1 ? 14.422 -0.898 2.250 1.00 0.00 1 ALA A C 18
ATOM 9575 O O . ALA A 1 1 ? 13.861 -0.820 3.343 1.00 0.00 1 ALA A O 18
ATOM 9584 N N . CYS A 1 2 ? 13.788 -1.282 1.152 1.00 0.00 2 CYS A N 18
ATOM 9585 C CA . CYS A 1 2 ? 12.377 -1.634 1.180 1.00 0.00 2 CYS A CA 18
ATOM 9586 C C . CYS A 1 2 ? 12.056 -2.679 0.115 1.00 0.00 2 CYS A C 18
ATOM 9587 O O . CYS A 1 2 ? 12.534 -2.600 -1.018 1.00 0.00 2 CYS A O 18
ATOM 9594 N N . ASN A 1 3 ? 11.252 -3.664 0.489 1.00 0.00 3 ASN A N 18
ATOM 9595 C CA . ASN A 1 3 ? 10.870 -4.731 -0.422 1.00 0.00 3 ASN A CA 18
ATOM 9596 C C . ASN A 1 3 ? 9.438 -4.529 -0.909 1.00 0.00 3 ASN A C 18
ATOM 9597 O O . ASN A 1 3 ? 8.526 -4.310 -0.109 1.00 0.00 3 ASN A O 18
ATOM 9608 N N . PHE A 1 4 ? 9.255 -4.583 -2.222 1.00 0.00 4 PHE A N 18
ATOM 9609 C CA . PHE A 1 4 ? 7.944 -4.385 -2.836 1.00 0.00 4 PHE A CA 18
ATOM 9610 C C . PHE A 1 4 ? 6.940 -5.431 -2.367 1.00 0.00 4 PHE A C 18
ATOM 9611 O O . PHE A 1 4 ? 5.837 -5.091 -1.940 1.00 0.00 4 PHE A O 18
ATOM 9628 N N . GLN A 1 5 ? 7.328 -6.696 -2.454 1.00 0.00 5 GLN A N 18
ATOM 9629 C CA . GLN A 1 5 ? 6.467 -7.798 -2.047 1.00 0.00 5 GLN A CA 18
ATOM 9630 C C . GLN A 1 5 ? 6.038 -7.627 -0.594 1.00 0.00 5 GLN A C 18
ATOM 9631 O O . GLN A 1 5 ? 4.882 -7.865 -0.243 1.00 0.00 5 GLN A O 18
ATOM 9645 N N . SER A 1 6 ? 6.977 -7.188 0.234 1.00 0.00 6 SER A N 18
ATOM 9646 C CA . SER A 1 6 ? 6.708 -6.954 1.642 1.00 0.00 6 SER A CA 18
ATOM 9647 C C . SER A 1 6 ? 5.696 -5.828 1.804 1.00 0.00 6 SER A C 18
ATOM 9648 O O . SER A 1 6 ? 4.724 -5.955 2.548 1.00 0.00 6 SER A O 18
ATOM 9656 N N . CYS A 1 7 ? 5.934 -4.728 1.101 1.00 0.00 7 CYS A N 18
ATOM 9657 C CA . CYS A 1 7 ? 5.050 -3.571 1.165 1.00 0.00 7 CYS A CA 18
ATOM 9658 C C . CYS A 1 7 ? 3.639 -3.938 0.713 1.00 0.00 7 CYS A C 18
ATOM 9659 O O . CYS A 1 7 ? 2.661 -3.633 1.399 1.00 0.00 7 CYS A O 18
ATOM 9666 N N . TRP A 1 8 ? 3.543 -4.613 -0.430 1.00 0.00 8 TRP A N 18
ATOM 9667 C CA . TRP A 1 8 ? 2.262 -5.040 -0.972 1.00 0.00 8 TRP A CA 18
ATOM 9668 C C . TRP A 1 8 ? 1.516 -5.903 0.041 1.00 0.00 8 TRP A C 18
ATOM 9669 O O . TRP A 1 8 ? 0.335 -5.683 0.308 1.00 0.00 8 TRP A O 18
ATOM 9690 N N . ALA A 1 9 ? 2.221 -6.877 0.607 1.00 0.00 9 ALA A N 18
ATOM 9691 C CA . ALA A 1 9 ? 1.637 -7.776 1.594 1.00 0.00 9 ALA A CA 18
ATOM 9692 C C . ALA A 1 9 ? 1.185 -7.016 2.838 1.00 0.00 9 ALA A C 18
ATOM 9693 O O . ALA A 1 9 ? 0.094 -7.256 3.356 1.00 0.00 9 ALA A O 18
ATOM 9700 N N . THR A 1 10 ? 2.024 -6.103 3.311 1.00 0.00 10 THR A N 18
ATOM 9701 C CA . THR A 1 10 ? 1.715 -5.313 4.492 1.00 0.00 10 THR A CA 18
ATOM 9702 C C . THR A 1 10 ? 0.457 -4.466 4.271 1.00 0.00 10 THR A C 18
ATOM 9703 O O . THR A 1 10 ? -0.447 -4.442 5.110 1.00 0.00 10 THR A O 18
ATOM 9714 N N . CYS A 1 11 ? 0.401 -3.790 3.132 1.00 0.00 11 CYS A N 18
ATOM 9715 C CA . CYS A 1 11 ? -0.741 -2.955 2.780 1.00 0.00 11 CYS A CA 18
ATOM 9716 C C . CYS A 1 11 ? -2.001 -3.796 2.600 1.00 0.00 11 CYS A C 18
ATOM 9717 O O . CYS A 1 11 ? -3.086 -3.398 3.025 1.00 0.00 11 CYS A O 18
ATOM 9724 N N . GLN A 1 12 ? -1.845 -4.959 1.974 1.00 0.00 12 GLN A N 18
ATOM 9725 C CA . GLN A 1 12 ? -2.956 -5.871 1.730 1.00 0.00 12 GLN A CA 18
ATOM 9726 C C . GLN A 1 12 ? -3.514 -6.425 3.040 1.00 0.00 12 GLN A C 18
ATOM 9727 O O . GLN A 1 12 ? -4.721 -6.594 3.190 1.00 0.00 12 GLN A O 18
ATOM 9741 N N . ALA A 1 13 ? -2.625 -6.717 3.978 1.00 0.00 13 ALA A N 18
ATOM 9742 C CA . ALA A 1 13 ? -3.031 -7.260 5.266 1.00 0.00 13 ALA A CA 18
ATOM 9743 C C . ALA A 1 13 ? -3.894 -6.267 6.036 1.00 0.00 13 ALA A C 18
ATOM 9744 O O . ALA A 1 13 ? -4.909 -6.637 6.626 1.00 0.00 13 ALA A O 18
ATOM 9751 N N . GLN A 1 14 ? -3.475 -5.010 6.040 1.00 0.00 14 GLN A N 18
ATOM 9752 C CA . GLN A 1 14 ? -4.197 -3.963 6.753 1.00 0.00 14 GLN A CA 18
ATOM 9753 C C . GLN A 1 14 ? -5.449 -3.517 6.004 1.00 0.00 14 GLN A C 18
ATOM 9754 O O . GLN A 1 14 ? -6.548 -3.498 6.560 1.00 0.00 14 GLN A O 18
ATOM 9768 N N . HIS A 1 15 ? -5.265 -3.125 4.751 1.00 0.00 15 HIS A N 18
ATOM 9769 C CA . HIS A 1 15 ? -6.359 -2.631 3.931 1.00 0.00 15 HIS A CA 18
ATOM 9770 C C . HIS A 1 15 ? -7.064 -3.766 3.200 1.00 0.00 15 HIS A C 18
ATOM 9771 O O . HIS A 1 15 ? -6.430 -4.577 2.533 1.00 0.00 15 HIS A O 18
ATOM 9786 N N . SER A 1 16 ? -8.379 -3.821 3.347 1.00 0.00 16 SER A N 18
ATOM 9787 C CA . SER A 1 16 ? -9.183 -4.864 2.724 1.00 0.00 16 SER A CA 18
ATOM 9788 C C . SER A 1 16 ? -9.666 -4.467 1.321 1.00 0.00 16 SER A C 18
ATOM 9789 O O . SER A 1 16 ? -8.864 -4.275 0.408 1.00 0.00 16 SER A O 18
ATOM 9797 N N . ILE A 1 17 ? -10.985 -4.371 1.155 1.00 0.00 17 ILE A N 18
ATOM 9798 C CA . ILE A 1 17 ? -11.591 -4.032 -0.132 1.00 0.00 17 ILE A CA 18
ATOM 9799 C C . ILE A 1 17 ? -11.306 -2.592 -0.553 1.00 0.00 17 ILE A C 18
ATOM 9800 O O . ILE A 1 17 ? -11.588 -2.203 -1.686 1.00 0.00 17 ILE A O 18
ATOM 9816 N N . TYR A 1 18 ? -10.741 -1.806 0.348 1.00 0.00 18 TYR A N 18
ATOM 9817 C CA . TYR A 1 18 ? -10.419 -0.418 0.043 1.00 0.00 18 TYR A CA 18
ATOM 9818 C C . TYR A 1 18 ? -8.963 -0.310 -0.390 1.00 0.00 18 TYR A C 18
ATOM 9819 O O . TYR A 1 18 ? -8.494 0.761 -0.782 1.00 0.00 18 TYR A O 18
ATOM 9837 N N . PHE A 1 19 ? -8.265 -1.438 -0.341 1.00 0.00 19 PHE A N 18
ATOM 9838 C CA . PHE A 1 19 ? -6.871 -1.507 -0.751 1.00 0.00 19 PHE A CA 18
ATOM 9839 C C . PHE A 1 19 ? -6.778 -1.411 -2.265 1.00 0.00 19 PHE A C 18
ATOM 9840 O O . PHE A 1 19 ? -7.405 -2.193 -2.983 1.00 0.00 19 PHE A O 18
ATOM 9857 N N . ARG A 1 20 ? -5.998 -0.465 -2.750 1.00 0.00 20 ARG A N 18
ATOM 9858 C CA . ARG A 1 20 ? -5.831 -0.303 -4.180 1.00 0.00 20 ARG A CA 18
ATOM 9859 C C . ARG A 1 20 ? -4.531 -0.962 -4.604 1.00 0.00 20 ARG A C 18
ATOM 9860 O O . ARG A 1 20 ? -4.531 -2.057 -5.160 1.00 0.00 20 ARG A O 18
ATOM 9881 N N . ARG A 1 21 ? -3.422 -0.311 -4.303 1.00 0.00 21 ARG A N 18
ATOM 9882 C CA . ARG A 1 21 ? -2.118 -0.856 -4.620 1.00 0.00 21 ARG A CA 18
ATOM 9883 C C . ARG A 1 21 ? -1.135 -0.525 -3.510 1.00 0.00 21 ARG A C 18
ATOM 9884 O O . ARG A 1 21 ? -1.484 0.150 -2.540 1.00 0.00 21 ARG A O 18
ATOM 9905 N N . ALA A 1 22 ? 0.087 -0.993 -3.662 1.00 0.00 22 ALA A N 18
ATOM 9906 C CA . ALA A 1 22 ? 1.135 -0.748 -2.693 1.00 0.00 22 ALA A CA 18
ATOM 9907 C C . ALA A 1 22 ? 2.445 -0.518 -3.416 1.00 0.00 22 ALA A C 18
ATOM 9908 O O . ALA A 1 22 ? 2.663 -1.068 -4.494 1.00 0.00 22 ALA A O 18
ATOM 9915 N N . PHE A 1 23 ? 3.300 0.294 -2.830 1.00 0.00 23 PHE A N 18
ATOM 9916 C CA . PHE A 1 23 ? 4.593 0.602 -3.419 1.00 0.00 23 PHE A CA 18
ATOM 9917 C C . PHE A 1 23 ? 5.501 1.213 -2.372 1.00 0.00 23 PHE A C 18
ATOM 9918 O O . PHE A 1 23 ? 5.031 1.719 -1.352 1.00 0.00 23 PHE A O 18
ATOM 9935 N N . CYS A 1 24 ? 6.791 1.192 -2.621 1.00 0.00 24 CYS A N 18
ATOM 9936 C CA . CYS A 1 24 ? 7.721 1.780 -1.688 1.00 0.00 24 CYS A CA 18
ATOM 9937 C C . CYS A 1 24 ? 8.100 3.169 -2.152 1.00 0.00 24 CYS A C 18
ATOM 9938 O O . CYS A 1 24 ? 8.654 3.351 -3.238 1.00 0.00 24 CYS A O 18
ATOM 9945 N N . ASP A 1 25 ? 7.821 4.143 -1.317 1.00 0.00 25 ASP A N 18
ATOM 9946 C CA . ASP A 1 25 ? 8.147 5.518 -1.623 1.00 0.00 25 ASP A CA 18
ATOM 9947 C C . ASP A 1 25 ? 9.443 5.867 -0.919 1.00 0.00 25 ASP A C 18
ATOM 9948 O O . ASP A 1 25 ? 9.546 5.718 0.300 1.00 0.00 25 ASP A O 18
ATOM 9957 N N . ARG A 1 26 ? 10.442 6.275 -1.700 1.00 0.00 26 ARG A N 18
ATOM 9958 C CA . ARG A 1 26 ? 11.765 6.593 -1.179 1.00 0.00 26 ARG A CA 18
ATOM 9959 C C . ARG A 1 26 ? 12.399 5.328 -0.591 1.00 0.00 26 ARG A C 18
ATOM 9960 O O . ARG A 1 26 ? 13.053 4.568 -1.304 1.00 0.00 26 ARG A O 18
ATOM 9981 N N . SER A 1 27 ? 12.159 5.088 0.688 1.00 0.00 27 SER A N 18
ATOM 9982 C CA . SER A 1 27 ? 12.659 3.901 1.371 1.00 0.00 27 SER A CA 18
ATOM 9983 C C . SER A 1 27 ? 11.676 3.512 2.464 1.00 0.00 27 SER A C 18
ATOM 9984 O O . SER A 1 27 ? 12.047 2.956 3.500 1.00 0.00 27 SER A O 18
ATOM 9992 N N . GLN A 1 28 ? 10.411 3.821 2.218 1.00 0.00 28 GLN A N 18
ATOM 9993 C CA . GLN A 1 28 ? 9.344 3.531 3.158 1.00 0.00 28 GLN A CA 18
ATOM 9994 C C . GLN A 1 28 ? 8.131 2.985 2.421 1.00 0.00 28 GLN A C 18
ATOM 9995 O O . GLN A 1 28 ? 7.766 3.479 1.355 1.00 0.00 28 GLN A O 18
ATOM 10009 N N . CYS A 1 29 ? 7.509 1.971 2.995 1.00 0.00 29 CYS A N 18
ATOM 10010 C CA . CYS A 1 29 ? 6.329 1.363 2.399 1.00 0.00 29 CYS A CA 18
ATOM 10011 C C . CYS A 1 29 ? 5.162 2.347 2.406 1.00 0.00 29 CYS A C 18
ATOM 10012 O O . CYS A 1 29 ? 4.875 2.976 3.427 1.00 0.00 29 CYS A O 18
ATOM 10019 N N . LYS A 1 30 ? 4.490 2.474 1.272 1.00 0.00 30 LYS A N 18
ATOM 10020 C CA . LYS A 1 30 ? 3.353 3.370 1.157 1.00 0.00 30 LYS A CA 18
ATOM 10021 C C . LYS A 1 30 ? 2.143 2.592 0.657 1.00 0.00 30 LYS A C 18
ATOM 10022 O O . LYS A 1 30 ? 2.221 1.868 -0.338 1.00 0.00 30 LYS A O 18
ATOM 10041 N N . CYS A 1 31 ? 1.038 2.725 1.366 1.00 0.00 31 CYS A N 18
ATOM 10042 C CA . CYS A 1 31 ? -0.178 2.017 1.021 1.00 0.00 31 CYS A CA 18
ATOM 10043 C C . CYS A 1 31 ? -1.190 2.922 0.338 1.00 0.00 31 CYS A C 18
ATOM 10044 O O . CYS A 1 31 ? -1.429 4.050 0.772 1.00 0.00 31 CYS A O 18
ATOM 10051 N N . VAL A 1 32 ? -1.803 2.410 -0.714 1.00 0.00 32 VAL A N 18
ATOM 10052 C CA . VAL A 1 32 ? -2.815 3.144 -1.444 1.00 0.00 32 VAL A CA 18
ATOM 10053 C C . VAL A 1 32 ? -4.177 2.587 -1.080 1.00 0.00 32 VAL A C 18
ATOM 10054 O O . VAL A 1 32 ? -4.416 1.382 -1.206 1.00 0.00 32 VAL A O 18
ATOM 10067 N N . PHE A 1 33 ? -5.051 3.445 -0.594 1.00 0.00 33 PHE A N 18
ATOM 10068 C CA . PHE A 1 33 ? -6.370 3.017 -0.169 1.00 0.00 33 PHE A CA 18
ATOM 10069 C C . PHE A 1 33 ? -7.354 4.172 -0.194 1.00 0.00 33 PHE A C 18
ATOM 10070 O O . PHE A 1 33 ? -6.983 5.331 0.012 1.00 0.00 33 PHE A O 18
ATOM 10087 N N . VAL A 1 34 ? -8.607 3.842 -0.437 1.00 0.00 34 VAL A N 18
ATOM 10088 C CA . VAL A 1 34 ? -9.664 4.833 -0.479 1.00 0.00 34 VAL A CA 18
ATOM 10089 C C . VAL A 1 34 ? -10.420 4.867 0.837 1.00 0.00 34 VAL A C 18
ATOM 10090 O O . VAL A 1 34 ? -10.229 4.009 1.696 1.00 0.00 34 VAL A O 18
ATOM 10103 N N . ARG A 1 35 ? -11.281 5.857 0.980 1.00 0.00 35 ARG A N 18
ATOM 10104 C CA . ARG A 1 35 ? -12.089 6.008 2.183 1.00 0.00 35 ARG A CA 18
ATOM 10105 C C . ARG A 1 35 ? -13.565 5.984 1.815 1.00 0.00 35 ARG A C 18
ATOM 10106 O O . ARG A 1 35 ? -14.396 5.449 2.550 1.00 0.00 35 ARG A O 18
ATOM 10127 N N . GLY A 1 36 ? -13.882 6.570 0.671 1.00 0.00 36 GLY A N 18
ATOM 10128 C CA . GLY A 1 36 ? -15.248 6.616 0.206 1.00 0.00 36 GLY A CA 18
ATOM 10129 C C . GLY A 1 36 ? -15.345 7.310 -1.131 1.00 0.00 36 GLY A C 18
ATOM 10130 O O . GLY A 1 36 ? -16.440 7.329 -1.728 1.00 0.00 36 GLY A O 18
ATOM 10135 N N . ALA A 1 1 ? 13.688 -3.092 5.910 1.00 0.00 1 ALA A N 19
ATOM 10136 C CA . ALA A 1 1 ? 14.032 -2.716 4.521 1.00 0.00 1 ALA A CA 19
ATOM 10137 C C . ALA A 1 1 ? 12.771 -2.466 3.707 1.00 0.00 1 ALA A C 19
ATOM 10138 O O . ALA A 1 1 ? 11.726 -3.062 3.971 1.00 0.00 1 ALA A O 19
ATOM 10147 N N . CYS A 1 2 ? 12.871 -1.588 2.721 1.00 0.00 2 CYS A N 19
ATOM 10148 C CA . CYS A 1 2 ? 11.738 -1.271 1.871 1.00 0.00 2 CYS A CA 19
ATOM 10149 C C . CYS A 1 2 ? 11.703 -2.239 0.693 1.00 0.00 2 CYS A C 19
ATOM 10150 O O . CYS A 1 2 ? 12.698 -2.409 -0.016 1.00 0.00 2 CYS A O 19
ATOM 10157 N N . ASN A 1 3 ? 10.566 -2.894 0.511 1.00 0.00 3 ASN A N 19
ATOM 10158 C CA . ASN A 1 3 ? 10.403 -3.872 -0.556 1.00 0.00 3 ASN A CA 19
ATOM 10159 C C . ASN A 1 3 ? 9.017 -3.751 -1.173 1.00 0.00 3 ASN A C 19
ATOM 10160 O O . ASN A 1 3 ? 8.038 -3.554 -0.461 1.00 0.00 3 ASN A O 19
ATOM 10171 N N . PHE A 1 4 ? 8.944 -3.851 -2.495 1.00 0.00 4 PHE A N 19
ATOM 10172 C CA . PHE A 1 4 ? 7.679 -3.735 -3.217 1.00 0.00 4 PHE A CA 19
ATOM 10173 C C . PHE A 1 4 ? 6.671 -4.800 -2.785 1.00 0.00 4 PHE A C 19
ATOM 10174 O O . PHE A 1 4 ? 5.574 -4.473 -2.332 1.00 0.00 4 PHE A O 19
ATOM 10191 N N . GLN A 1 5 ? 7.045 -6.063 -2.925 1.00 0.00 5 GLN A N 19
ATOM 10192 C CA . GLN A 1 5 ? 6.169 -7.173 -2.551 1.00 0.00 5 GLN A CA 19
ATOM 10193 C C . GLN A 1 5 ? 5.842 -7.112 -1.062 1.00 0.00 5 GLN A C 19
ATOM 10194 O O . GLN A 1 5 ? 4.687 -7.269 -0.662 1.00 0.00 5 GLN A O 19
ATOM 10208 N N . SER A 1 6 ? 6.861 -6.865 -0.248 1.00 0.00 6 SER A N 19
ATOM 10209 C CA . SER A 1 6 ? 6.682 -6.762 1.193 1.00 0.00 6 SER A CA 19
ATOM 10210 C C . SER A 1 6 ? 5.718 -5.627 1.533 1.00 0.00 6 SER A C 19
ATOM 10211 O O . SER A 1 6 ? 4.852 -5.770 2.400 1.00 0.00 6 SER A O 19
ATOM 10219 N N . CYS A 1 7 ? 5.856 -4.507 0.832 1.00 0.00 7 CYS A N 19
ATOM 10220 C CA . CYS A 1 7 ? 4.988 -3.359 1.040 1.00 0.00 7 CYS A CA 19
ATOM 10221 C C . CYS A 1 7 ? 3.567 -3.711 0.619 1.00 0.00 7 CYS A C 19
ATOM 10222 O O . CYS A 1 7 ? 2.608 -3.436 1.342 1.00 0.00 7 CYS A O 19
ATOM 10229 N N . TRP A 1 8 ? 3.447 -4.349 -0.546 1.00 0.00 8 TRP A N 19
ATOM 10230 C CA . TRP A 1 8 ? 2.159 -4.773 -1.073 1.00 0.00 8 TRP A CA 19
ATOM 10231 C C . TRP A 1 8 ? 1.434 -5.639 -0.054 1.00 0.00 8 TRP A C 19
ATOM 10232 O O . TRP A 1 8 ? 0.270 -5.398 0.261 1.00 0.00 8 TRP A O 19
ATOM 10253 N N . ALA A 1 9 ? 2.139 -6.637 0.467 1.00 0.00 9 ALA A N 19
ATOM 10254 C CA . ALA A 1 9 ? 1.578 -7.540 1.460 1.00 0.00 9 ALA A CA 19
ATOM 10255 C C . ALA A 1 9 ? 1.143 -6.776 2.706 1.00 0.00 9 ALA A C 19
ATOM 10256 O O . ALA A 1 9 ? 0.047 -6.990 3.220 1.00 0.00 9 ALA A O 19
ATOM 10263 N N . THR A 1 10 ? 2.006 -5.880 3.172 1.00 0.00 10 THR A N 19
ATOM 10264 C CA . THR A 1 10 ? 1.727 -5.073 4.351 1.00 0.00 10 THR A CA 19
ATOM 10265 C C . THR A 1 10 ? 0.472 -4.214 4.155 1.00 0.00 10 THR A C 19
ATOM 10266 O O . THR A 1 10 ? -0.444 -4.235 4.979 1.00 0.00 10 THR A O 19
ATOM 10277 N N . CYS A 1 11 ? 0.435 -3.472 3.058 1.00 0.00 11 CYS A N 19
ATOM 10278 C CA . CYS A 1 11 ? -0.700 -2.613 2.749 1.00 0.00 11 CYS A CA 19
ATOM 10279 C C . CYS A 1 11 ? -1.966 -3.434 2.533 1.00 0.00 11 CYS A C 19
ATOM 10280 O O . CYS A 1 11 ? -3.044 -3.048 2.980 1.00 0.00 11 CYS A O 19
ATOM 10287 N N . GLN A 1 12 ? -1.827 -4.564 1.850 1.00 0.00 12 GLN A N 19
ATOM 10288 C CA . GLN A 1 12 ? -2.954 -5.443 1.573 1.00 0.00 12 GLN A CA 19
ATOM 10289 C C . GLN A 1 12 ? -3.506 -6.042 2.865 1.00 0.00 12 GLN A C 19
ATOM 10290 O O . GLN A 1 12 ? -4.715 -6.196 3.019 1.00 0.00 12 GLN A O 19
ATOM 10304 N N . ALA A 1 13 ? -2.612 -6.382 3.784 1.00 0.00 13 ALA A N 19
ATOM 10305 C CA . ALA A 1 13 ? -3.008 -6.964 5.060 1.00 0.00 13 ALA A CA 19
ATOM 10306 C C . ALA A 1 13 ? -3.672 -5.925 5.957 1.00 0.00 13 ALA A C 19
ATOM 10307 O O . ALA A 1 13 ? -4.684 -6.205 6.603 1.00 0.00 13 ALA A O 19
ATOM 10314 N N . GLN A 1 14 ? -3.094 -4.733 5.999 1.00 0.00 14 GLN A N 19
ATOM 10315 C CA . GLN A 1 14 ? -3.622 -3.653 6.823 1.00 0.00 14 GLN A CA 19
ATOM 10316 C C . GLN A 1 14 ? -4.927 -3.096 6.263 1.00 0.00 14 GLN A C 19
ATOM 10317 O O . GLN A 1 14 ? -5.890 -2.888 7.000 1.00 0.00 14 GLN A O 19
ATOM 10331 N N . HIS A 1 15 ? -4.951 -2.836 4.964 1.00 0.00 15 HIS A N 19
ATOM 10332 C CA . HIS A 1 15 ? -6.131 -2.280 4.322 1.00 0.00 15 HIS A CA 19
ATOM 10333 C C . HIS A 1 15 ? -7.132 -3.357 3.936 1.00 0.00 15 HIS A C 19
ATOM 10334 O O . HIS A 1 15 ? -6.757 -4.453 3.520 1.00 0.00 15 HIS A O 19
ATOM 10349 N N . SER A 1 16 ? -8.407 -3.041 4.112 1.00 0.00 16 SER A N 19
ATOM 10350 C CA . SER A 1 16 ? -9.485 -3.972 3.818 1.00 0.00 16 SER A CA 19
ATOM 10351 C C . SER A 1 16 ? -9.800 -4.034 2.319 1.00 0.00 16 SER A C 19
ATOM 10352 O O . SER A 1 16 ? -8.899 -4.122 1.485 1.00 0.00 16 SER A O 19
ATOM 10360 N N . ILE A 1 17 ? -11.088 -4.001 1.992 1.00 0.00 17 ILE A N 19
ATOM 10361 C CA . ILE A 1 17 ? -11.544 -4.073 0.606 1.00 0.00 17 ILE A CA 19
ATOM 10362 C C . ILE A 1 17 ? -11.312 -2.765 -0.146 1.00 0.00 17 ILE A C 19
ATOM 10363 O O . ILE A 1 17 ? -11.555 -2.681 -1.348 1.00 0.00 17 ILE A O 19
ATOM 10379 N N . TYR A 1 18 ? -10.836 -1.746 0.556 1.00 0.00 18 TYR A N 19
ATOM 10380 C CA . TYR A 1 18 ? -10.575 -0.457 -0.074 1.00 0.00 18 TYR A CA 19
ATOM 10381 C C . TYR A 1 18 ? -9.095 -0.312 -0.409 1.00 0.00 18 TYR A C 19
ATOM 10382 O O . TYR A 1 18 ? -8.614 0.786 -0.697 1.00 0.00 18 TYR A O 19
ATOM 10400 N N . PHE A 1 19 ? -8.391 -1.435 -0.397 1.00 0.00 19 PHE A N 19
ATOM 10401 C CA . PHE A 1 19 ? -6.976 -1.457 -0.727 1.00 0.00 19 PHE A CA 19
ATOM 10402 C C . PHE A 1 19 ? -6.802 -1.318 -2.230 1.00 0.00 19 PHE A C 19
ATOM 10403 O O . PHE A 1 19 ? -7.393 -2.074 -3.002 1.00 0.00 19 PHE A O 19
ATOM 10420 N N . ARG A 1 20 ? -5.993 -0.363 -2.650 1.00 0.00 20 ARG A N 19
ATOM 10421 C CA . ARG A 1 20 ? -5.760 -0.164 -4.067 1.00 0.00 20 ARG A CA 19
ATOM 10422 C C . ARG A 1 20 ? -4.443 -0.811 -4.464 1.00 0.00 20 ARG A C 19
ATOM 10423 O O . ARG A 1 20 ? -4.422 -1.925 -4.981 1.00 0.00 20 ARG A O 19
ATOM 10444 N N . ARG A 1 21 ? -3.345 -0.122 -4.204 1.00 0.00 21 ARG A N 19
ATOM 10445 C CA . ARG A 1 21 ? -2.032 -0.648 -4.526 1.00 0.00 21 ARG A CA 19
ATOM 10446 C C . ARG A 1 21 ? -1.031 -0.285 -3.443 1.00 0.00 21 ARG A C 19
ATOM 10447 O O . ARG A 1 21 ? -1.336 0.483 -2.531 1.00 0.00 21 ARG A O 19
ATOM 10468 N N . ALA A 1 22 ? 0.160 -0.832 -3.565 1.00 0.00 22 ALA A N 19
ATOM 10469 C CA . ALA A 1 22 ? 1.236 -0.573 -2.631 1.00 0.00 22 ALA A CA 19
ATOM 10470 C C . ALA A 1 22 ? 2.542 -0.501 -3.392 1.00 0.00 22 ALA A C 19
ATOM 10471 O O . ALA A 1 22 ? 2.694 -1.159 -4.420 1.00 0.00 22 ALA A O 19
ATOM 10478 N N . PHE A 1 23 ? 3.471 0.298 -2.906 1.00 0.00 23 PHE A N 19
ATOM 10479 C CA . PHE A 1 23 ? 4.758 0.444 -3.567 1.00 0.00 23 PHE A CA 19
ATOM 10480 C C . PHE A 1 23 ? 5.802 0.974 -2.599 1.00 0.00 23 PHE A C 19
ATOM 10481 O O . PHE A 1 23 ? 5.467 1.481 -1.527 1.00 0.00 23 PHE A O 19
ATOM 10498 N N . CYS A 1 24 ? 7.061 0.868 -2.978 1.00 0.00 24 CYS A N 19
ATOM 10499 C CA . CYS A 1 24 ? 8.133 1.351 -2.136 1.00 0.00 24 CYS A CA 19
ATOM 10500 C C . CYS A 1 24 ? 8.539 2.745 -2.571 1.00 0.00 24 CYS A C 19
ATOM 10501 O O . CYS A 1 24 ? 8.993 2.956 -3.697 1.00 0.00 24 CYS A O 19
ATOM 10508 N N . ASP A 1 25 ? 8.368 3.694 -1.673 1.00 0.00 25 ASP A N 19
ATOM 10509 C CA . ASP A 1 25 ? 8.708 5.079 -1.939 1.00 0.00 25 ASP A CA 19
ATOM 10510 C C . ASP A 1 25 ? 9.987 5.428 -1.199 1.00 0.00 25 ASP A C 19
ATOM 10511 O O . ASP A 1 25 ? 9.997 5.492 0.032 1.00 0.00 25 ASP A O 19
ATOM 10520 N N . ARG A 1 26 ? 11.065 5.629 -1.959 1.00 0.00 26 ARG A N 19
ATOM 10521 C CA . ARG A 1 26 ? 12.377 5.949 -1.403 1.00 0.00 26 ARG A CA 19
ATOM 10522 C C . ARG A 1 26 ? 12.907 4.782 -0.571 1.00 0.00 26 ARG A C 19
ATOM 10523 O O . ARG A 1 26 ? 13.630 3.921 -1.074 1.00 0.00 26 ARG A O 19
ATOM 10544 N N . SER A 1 27 ? 12.516 4.750 0.691 1.00 0.00 27 SER A N 19
ATOM 10545 C CA . SER A 1 27 ? 12.911 3.691 1.602 1.00 0.00 27 SER A CA 19
ATOM 10546 C C . SER A 1 27 ? 11.809 3.516 2.640 1.00 0.00 27 SER A C 19
ATOM 10547 O O . SER A 1 27 ? 12.055 3.173 3.797 1.00 0.00 27 SER A O 19
ATOM 10555 N N . GLN A 1 28 ? 10.583 3.763 2.197 1.00 0.00 28 GLN A N 19
ATOM 10556 C CA . GLN A 1 28 ? 9.409 3.657 3.049 1.00 0.00 28 GLN A CA 19
ATOM 10557 C C . GLN A 1 28 ? 8.248 3.044 2.277 1.00 0.00 28 GLN A C 19
ATOM 10558 O O . GLN A 1 28 ? 8.014 3.384 1.116 1.00 0.00 28 GLN A O 19
ATOM 10572 N N . CYS A 1 29 ? 7.518 2.154 2.925 1.00 0.00 29 CYS A N 19
ATOM 10573 C CA . CYS A 1 29 ? 6.371 1.509 2.307 1.00 0.00 29 CYS A CA 19
ATOM 10574 C C . CYS A 1 29 ? 5.214 2.498 2.205 1.00 0.00 29 CYS A C 19
ATOM 10575 O O . CYS A 1 29 ? 4.797 3.081 3.211 1.00 0.00 29 CYS A O 19
ATOM 10582 N N . LYS A 1 30 ? 4.700 2.689 0.999 1.00 0.00 30 LYS A N 19
ATOM 10583 C CA . LYS A 1 30 ? 3.593 3.607 0.783 1.00 0.00 30 LYS A CA 19
ATOM 10584 C C . LYS A 1 30 ? 2.331 2.829 0.421 1.00 0.00 30 LYS A C 19
ATOM 10585 O O . LYS A 1 30 ? 2.316 2.064 -0.546 1.00 0.00 30 LYS A O 19
ATOM 10604 N N . CYS A 1 31 ? 1.284 3.022 1.208 1.00 0.00 31 CYS A N 19
ATOM 10605 C CA . CYS A 1 31 ? 0.022 2.337 0.986 1.00 0.00 31 CYS A CA 19
ATOM 10606 C C . CYS A 1 31 ? -0.990 3.232 0.283 1.00 0.00 31 CYS A C 19
ATOM 10607 O O . CYS A 1 31 ? -1.162 4.400 0.640 1.00 0.00 31 CYS A O 19
ATOM 10614 N N . VAL A 1 32 ? -1.671 2.671 -0.705 1.00 0.00 32 VAL A N 19
ATOM 10615 C CA . VAL A 1 32 ? -2.683 3.394 -1.449 1.00 0.00 32 VAL A CA 19
ATOM 10616 C C . VAL A 1 32 ? -4.043 2.775 -1.161 1.00 0.00 32 VAL A C 19
ATOM 10617 O O . VAL A 1 32 ? -4.216 1.556 -1.271 1.00 0.00 32 VAL A O 19
ATOM 10630 N N . PHE A 1 33 ? -4.988 3.599 -0.751 1.00 0.00 33 PHE A N 19
ATOM 10631 C CA . PHE A 1 33 ? -6.313 3.122 -0.398 1.00 0.00 33 PHE A CA 19
ATOM 10632 C C . PHE A 1 33 ? -7.356 4.211 -0.580 1.00 0.00 33 PHE A C 19
ATOM 10633 O O . PHE A 1 33 ? -7.067 5.398 -0.429 1.00 0.00 33 PHE A O 19
ATOM 10650 N N . VAL A 1 34 ? -8.566 3.795 -0.899 1.00 0.00 34 VAL A N 19
ATOM 10651 C CA . VAL A 1 34 ? -9.669 4.721 -1.092 1.00 0.00 34 VAL A CA 19
ATOM 10652 C C . VAL A 1 34 ? -10.565 4.766 0.135 1.00 0.00 34 VAL A C 19
ATOM 10653 O O . VAL A 1 34 ? -10.471 3.911 1.016 1.00 0.00 34 VAL A O 19
ATOM 10666 N N . ARG A 1 35 ? -11.434 5.759 0.181 1.00 0.00 35 ARG A N 19
ATOM 10667 C CA . ARG A 1 35 ? -12.361 5.920 1.292 1.00 0.00 35 ARG A CA 19
ATOM 10668 C C . ARG A 1 35 ? -13.749 6.256 0.763 1.00 0.00 35 ARG A C 19
ATOM 10669 O O . ARG A 1 35 ? -14.504 7.009 1.379 1.00 0.00 35 ARG A O 19
ATOM 10690 N N . GLY A 1 36 ? -14.070 5.680 -0.384 1.00 0.00 36 GLY A N 19
ATOM 10691 C CA . GLY A 1 36 ? -15.352 5.897 -1.009 1.00 0.00 36 GLY A CA 19
ATOM 10692 C C . GLY A 1 36 ? -15.447 5.137 -2.311 1.00 0.00 36 GLY A C 19
ATOM 10693 O O . GLY A 1 36 ? -14.441 4.502 -2.694 1.00 0.00 36 GLY A O 19
ATOM 10698 N N . ALA A 1 1 ? 16.248 -2.299 3.901 1.00 0.00 1 ALA A N 20
ATOM 10699 C CA . ALA A 1 1 ? 15.687 -1.815 2.620 1.00 0.00 1 ALA A CA 20
ATOM 10700 C C . ALA A 1 1 ? 14.205 -2.149 2.535 1.00 0.00 1 ALA A C 20
ATOM 10701 O O . ALA A 1 1 ? 13.746 -3.117 3.143 1.00 0.00 1 ALA A O 20
ATOM 10710 N N . CYS A 1 2 ? 13.462 -1.353 1.785 1.00 0.00 2 CYS A N 20
ATOM 10711 C CA . CYS A 1 2 ? 12.035 -1.574 1.624 1.00 0.00 2 CYS A CA 20
ATOM 10712 C C . CYS A 1 2 ? 11.788 -2.521 0.457 1.00 0.00 2 CYS A C 20
ATOM 10713 O O . CYS A 1 2 ? 12.369 -2.363 -0.619 1.00 0.00 2 CYS A O 20
ATOM 10720 N N . ASN A 1 3 ? 10.948 -3.513 0.675 1.00 0.00 3 ASN A N 20
ATOM 10721 C CA . ASN A 1 3 ? 10.645 -4.488 -0.356 1.00 0.00 3 ASN A CA 20
ATOM 10722 C C . ASN A 1 3 ? 9.248 -4.251 -0.916 1.00 0.00 3 ASN A C 20
ATOM 10723 O O . ASN A 1 3 ? 8.303 -4.008 -0.165 1.00 0.00 3 ASN A O 20
ATOM 10734 N N . PHE A 1 4 ? 9.125 -4.309 -2.232 1.00 0.00 4 PHE A N 20
ATOM 10735 C CA . PHE A 1 4 ? 7.849 -4.094 -2.898 1.00 0.00 4 PHE A CA 20
ATOM 10736 C C . PHE A 1 4 ? 6.831 -5.151 -2.483 1.00 0.00 4 PHE A C 20
ATOM 10737 O O . PHE A 1 4 ? 5.694 -4.833 -2.130 1.00 0.00 4 PHE A O 20
ATOM 10754 N N . GLN A 1 5 ? 7.244 -6.407 -2.536 1.00 0.00 5 GLN A N 20
ATOM 10755 C CA . GLN A 1 5 ? 6.373 -7.519 -2.184 1.00 0.00 5 GLN A CA 20
ATOM 10756 C C . GLN A 1 5 ? 5.964 -7.458 -0.715 1.00 0.00 5 GLN A C 20
ATOM 10757 O O . GLN A 1 5 ? 4.804 -7.714 -0.379 1.00 0.00 5 GLN A O 20
ATOM 10771 N N . SER A 1 6 ? 6.909 -7.118 0.157 1.00 0.00 6 SER A N 20
ATOM 10772 C CA . SER A 1 6 ? 6.621 -7.028 1.582 1.00 0.00 6 SER A CA 20
ATOM 10773 C C . SER A 1 6 ? 5.632 -5.894 1.839 1.00 0.00 6 SER A C 20
ATOM 10774 O O . SER A 1 6 ? 4.694 -6.037 2.624 1.00 0.00 6 SER A O 20
ATOM 10782 N N . CYS A 1 7 ? 5.845 -4.773 1.153 1.00 0.00 7 CYS A N 20
ATOM 10783 C CA . CYS A 1 7 ? 4.976 -3.614 1.281 1.00 0.00 7 CYS A CA 20
ATOM 10784 C C . CYS A 1 7 ? 3.576 -3.968 0.799 1.00 0.00 7 CYS A C 20
ATOM 10785 O O . CYS A 1 7 ? 2.582 -3.664 1.458 1.00 0.00 7 CYS A O 20
ATOM 10792 N N . TRP A 1 8 ? 3.513 -4.644 -0.346 1.00 0.00 8 TRP A N 20
ATOM 10793 C CA . TRP A 1 8 ? 2.252 -5.079 -0.927 1.00 0.00 8 TRP A CA 20
ATOM 10794 C C . TRP A 1 8 ? 1.491 -5.955 0.062 1.00 0.00 8 TRP A C 20
ATOM 10795 O O . TRP A 1 8 ? 0.292 -5.778 0.271 1.00 0.00 8 TRP A O 20
ATOM 10816 N N . ALA A 1 9 ? 2.207 -6.893 0.673 1.00 0.00 9 ALA A N 20
ATOM 10817 C CA . ALA A 1 9 ? 1.615 -7.796 1.647 1.00 0.00 9 ALA A CA 20
ATOM 10818 C C . ALA A 1 9 ? 1.109 -7.028 2.860 1.00 0.00 9 ALA A C 20
ATOM 10819 O O . ALA A 1 9 ? -0.001 -7.261 3.336 1.00 0.00 9 ALA A O 20
ATOM 10826 N N . THR A 1 10 ? 1.931 -6.106 3.347 1.00 0.00 10 THR A N 20
ATOM 10827 C CA . THR A 1 10 ? 1.581 -5.290 4.499 1.00 0.00 10 THR A CA 20
ATOM 10828 C C . THR A 1 10 ? 0.338 -4.452 4.213 1.00 0.00 10 THR A C 20
ATOM 10829 O O . THR A 1 10 ? -0.623 -4.459 4.984 1.00 0.00 10 THR A O 20
ATOM 10840 N N . CYS A 1 11 ? 0.358 -3.744 3.091 1.00 0.00 11 CYS A N 20
ATOM 10841 C CA . CYS A 1 11 ? -0.763 -2.907 2.688 1.00 0.00 11 CYS A CA 20
ATOM 10842 C C . CYS A 1 11 ? -2.024 -3.739 2.487 1.00 0.00 11 CYS A C 20
ATOM 10843 O O . CYS A 1 11 ? -3.115 -3.321 2.871 1.00 0.00 11 CYS A O 20
ATOM 10850 N N . GLN A 1 12 ? -1.869 -4.917 1.892 1.00 0.00 12 GLN A N 20
ATOM 10851 C CA . GLN A 1 12 ? -2.997 -5.804 1.649 1.00 0.00 12 GLN A CA 20
ATOM 10852 C C . GLN A 1 12 ? -3.539 -6.360 2.967 1.00 0.00 12 GLN A C 20
ATOM 10853 O O . GLN A 1 12 ? -4.734 -6.606 3.107 1.00 0.00 12 GLN A O 20
ATOM 10867 N N . ALA A 1 13 ? -2.654 -6.547 3.935 1.00 0.00 13 ALA A N 20
ATOM 10868 C CA . ALA A 1 13 ? -3.051 -7.058 5.240 1.00 0.00 13 ALA A CA 20
ATOM 10869 C C . ALA A 1 13 ? -3.801 -5.990 6.027 1.00 0.00 13 ALA A C 20
ATOM 10870 O O . ALA A 1 13 ? -4.805 -6.268 6.681 1.00 0.00 13 ALA A O 20
ATOM 10877 N N . GLN A 1 14 ? -3.297 -4.765 5.964 1.00 0.00 14 GLN A N 20
ATOM 10878 C CA . GLN A 1 14 ? -3.899 -3.643 6.672 1.00 0.00 14 GLN A CA 20
ATOM 10879 C C . GLN A 1 14 ? -5.202 -3.196 6.014 1.00 0.00 14 GLN A C 20
ATOM 10880 O O . GLN A 1 14 ? -6.195 -2.937 6.691 1.00 0.00 14 GLN A O 20
ATOM 10894 N N . HIS A 1 15 ? -5.184 -3.074 4.694 1.00 0.00 15 HIS A N 20
ATOM 10895 C CA . HIS A 1 15 ? -6.349 -2.618 3.953 1.00 0.00 15 HIS A CA 20
ATOM 10896 C C . HIS A 1 15 ? -7.143 -3.781 3.374 1.00 0.00 15 HIS A C 20
ATOM 10897 O O . HIS A 1 15 ? -6.593 -4.649 2.700 1.00 0.00 15 HIS A O 20
ATOM 10912 N N . SER A 1 16 ? -8.438 -3.787 3.652 1.00 0.00 16 SER A N 20
ATOM 10913 C CA . SER A 1 16 ? -9.328 -4.834 3.178 1.00 0.00 16 SER A CA 20
ATOM 10914 C C . SER A 1 16 ? -9.799 -4.568 1.741 1.00 0.00 16 SER A C 20
ATOM 10915 O O . SER A 1 16 ? -8.984 -4.431 0.830 1.00 0.00 16 SER A O 20
ATOM 10923 N N . ILE A 1 17 ? -11.115 -4.509 1.539 1.00 0.00 17 ILE A N 20
ATOM 10924 C CA . ILE A 1 17 ? -11.687 -4.286 0.208 1.00 0.00 17 ILE A CA 20
ATOM 10925 C C . ILE A 1 17 ? -11.418 -2.879 -0.323 1.00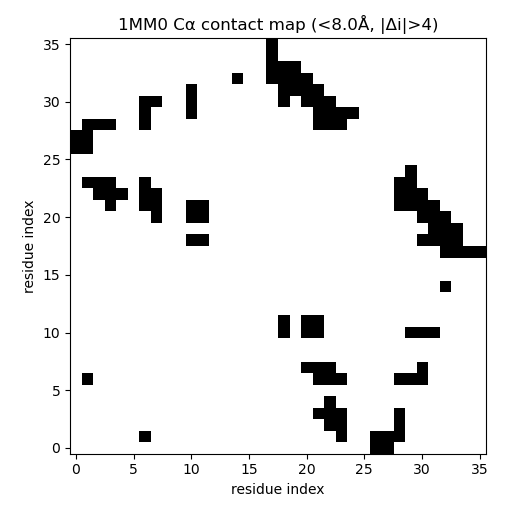 0.00 17 ILE A C 20
ATOM 10926 O O . ILE A 1 17 ? -11.768 -2.562 -1.460 1.00 0.00 17 ILE A O 20
ATOM 10942 N N . TYR A 1 18 ? -10.793 -2.036 0.487 1.00 0.00 18 TYR A N 20
ATOM 10943 C CA . TYR A 1 18 ? -10.485 -0.674 0.069 1.00 0.00 18 TYR A CA 20
ATOM 10944 C C . TYR A 1 18 ? -9.039 -0.578 -0.408 1.00 0.00 18 TYR A C 20
ATOM 10945 O O . TYR A 1 18 ? -8.581 0.488 -0.828 1.00 0.00 18 TYR A O 20
ATOM 10963 N N . PHE A 1 19 ? -8.332 -1.701 -0.350 1.00 0.00 19 PHE A N 20
ATOM 10964 C CA . PHE A 1 19 ? -6.941 -1.767 -0.782 1.00 0.00 19 PHE A CA 20
ATOM 10965 C C . PHE A 1 19 ? -6.833 -1.575 -2.289 1.00 0.00 19 PHE A C 20
ATOM 10966 O O . PHE A 1 19 ? -7.478 -2.279 -3.066 1.00 0.00 19 PHE A O 20
ATOM 10983 N N . ARG A 1 20 ? -6.002 -0.632 -2.697 1.00 0.00 20 ARG A N 20
ATOM 10984 C CA . ARG A 1 20 ? -5.791 -0.362 -4.108 1.00 0.00 20 ARG A CA 20
ATOM 10985 C C . ARG A 1 20 ? -4.506 -1.040 -4.558 1.00 0.00 20 ARG A C 20
ATOM 10986 O O . ARG A 1 20 ? -4.528 -2.131 -5.128 1.00 0.00 20 ARG A O 20
ATOM 11007 N N . ARG A 1 21 ? -3.387 -0.394 -4.269 1.00 0.00 21 ARG A N 20
ATOM 11008 C CA . ARG A 1 21 ? -2.080 -0.923 -4.609 1.00 0.00 21 ARG A CA 20
ATOM 11009 C C . ARG A 1 21 ? -1.086 -0.591 -3.506 1.00 0.00 21 ARG A C 20
ATOM 11010 O O . ARG A 1 21 ? -1.431 0.077 -2.528 1.00 0.00 21 ARG A O 20
ATOM 11031 N N . ALA A 1 22 ? 0.141 -1.043 -3.676 1.00 0.00 22 ALA A N 20
ATOM 11032 C CA . ALA A 1 22 ? 1.195 -0.787 -2.715 1.00 0.00 22 ALA A CA 20
ATOM 11033 C C . ALA A 1 22 ? 2.507 -0.544 -3.435 1.00 0.00 22 ALA A C 20
ATOM 11034 O O . ALA A 1 22 ? 2.721 -1.057 -4.536 1.00 0.00 22 ALA A O 20
ATOM 11041 N N . PHE A 1 23 ? 3.373 0.237 -2.814 1.00 0.00 23 PHE A N 20
ATOM 11042 C CA . PHE A 1 23 ? 4.676 0.555 -3.378 1.00 0.00 23 PHE A CA 20
ATOM 11043 C C . PHE A 1 23 ? 5.544 1.209 -2.325 1.00 0.00 23 PHE A C 20
ATOM 11044 O O . PHE A 1 23 ? 5.037 1.745 -1.341 1.00 0.00 23 PHE A O 20
ATOM 11061 N N . CYS A 1 24 ? 6.843 1.192 -2.531 1.00 0.00 24 CYS A N 20
ATOM 11062 C CA . CYS A 1 24 ? 7.736 1.820 -1.591 1.00 0.00 24 CYS A CA 20
ATOM 11063 C C . CYS A 1 24 ? 8.093 3.207 -2.085 1.00 0.00 24 CYS A C 20
ATOM 11064 O O . CYS A 1 24 ? 8.609 3.378 -3.192 1.00 0.00 24 CYS A O 20
ATOM 11071 N N . ASP A 1 25 ? 7.825 4.185 -1.252 1.00 0.00 25 ASP A N 20
ATOM 11072 C CA . ASP A 1 25 ? 8.126 5.564 -1.562 1.00 0.00 25 ASP A CA 20
ATOM 11073 C C . ASP A 1 25 ? 9.420 5.920 -0.855 1.00 0.00 25 ASP A C 20
ATOM 11074 O O . ASP A 1 25 ? 9.483 5.879 0.375 1.00 0.00 25 ASP A O 20
ATOM 11083 N N . ARG A 1 26 ? 10.459 6.204 -1.643 1.00 0.00 26 ARG A N 20
ATOM 11084 C CA . ARG A 1 26 ? 11.788 6.501 -1.121 1.00 0.00 26 ARG A CA 20
ATOM 11085 C C . ARG A 1 26 ? 12.373 5.247 -0.469 1.00 0.00 26 ARG A C 20
ATOM 11086 O O . ARG A 1 26 ? 13.059 4.454 -1.121 1.00 0.00 26 ARG A O 20
ATOM 11107 N N . SER A 1 27 ? 12.063 5.057 0.802 1.00 0.00 27 SER A N 20
ATOM 11108 C CA . SER A 1 27 ? 12.513 3.894 1.549 1.00 0.00 27 SER A CA 20
ATOM 11109 C C . SER A 1 27 ? 11.492 3.559 2.629 1.00 0.00 27 SER A C 20
ATOM 11110 O O . SER A 1 27 ? 11.823 3.018 3.687 1.00 0.00 27 SER A O 20
ATOM 11118 N N . GLN A 1 28 ? 10.239 3.888 2.340 1.00 0.00 28 GLN A N 20
ATOM 11119 C CA . GLN A 1 28 ? 9.137 3.642 3.257 1.00 0.00 28 GLN A CA 20
ATOM 11120 C C . GLN A 1 28 ? 7.963 3.031 2.506 1.00 0.00 28 GLN A C 20
ATOM 11121 O O . GLN A 1 28 ? 7.648 3.450 1.392 1.00 0.00 28 GLN A O 20
ATOM 11135 N N . CYS A 1 29 ? 7.316 2.054 3.116 1.00 0.00 29 CYS A N 20
ATOM 11136 C CA . CYS A 1 29 ? 6.168 1.401 2.505 1.00 0.00 29 CYS A CA 20
ATOM 11137 C C . CYS A 1 29 ? 4.995 2.375 2.433 1.00 0.00 29 CYS A C 20
ATOM 11138 O O . CYS A 1 29 ? 4.609 2.969 3.444 1.00 0.00 29 CYS A O 20
ATOM 11145 N N . LYS A 1 30 ? 4.434 2.540 1.242 1.00 0.00 30 LYS A N 20
ATOM 11146 C CA . LYS A 1 30 ? 3.310 3.438 1.051 1.00 0.00 30 LYS A CA 20
ATOM 11147 C C . LYS A 1 30 ? 2.101 2.643 0.581 1.00 0.00 30 LYS A C 20
ATOM 11148 O O . LYS A 1 30 ? 2.163 1.926 -0.422 1.00 0.00 30 LYS A O 20
ATOM 11167 N N . CYS A 1 31 ? 1.014 2.756 1.319 1.00 0.00 31 CYS A N 20
ATOM 11168 C CA . CYS A 1 31 ? -0.200 2.031 0.997 1.00 0.00 31 CYS A CA 20
ATOM 11169 C C . CYS A 1 31 ? -1.229 2.922 0.322 1.00 0.00 31 CYS A C 20
ATOM 11170 O O . CYS A 1 31 ? -1.494 4.037 0.772 1.00 0.00 31 CYS A O 20
ATOM 11177 N N . VAL A 1 32 ? -1.819 2.412 -0.745 1.00 0.00 32 VAL A N 20
ATOM 11178 C CA . VAL A 1 32 ? -2.838 3.138 -1.477 1.00 0.00 32 VAL A CA 20
ATOM 11179 C C . VAL A 1 32 ? -4.196 2.526 -1.177 1.00 0.00 32 VAL A C 20
ATOM 11180 O O . VAL A 1 32 ? -4.361 1.302 -1.233 1.00 0.00 32 VAL A O 20
ATOM 11193 N N . PHE A 1 33 ? -5.148 3.365 -0.818 1.00 0.00 33 PHE A N 20
ATOM 11194 C CA . PHE A 1 33 ? -6.476 2.902 -0.458 1.00 0.00 33 PHE A CA 20
ATOM 11195 C C . PHE A 1 33 ? -7.492 4.025 -0.562 1.00 0.00 33 PHE A C 20
ATOM 11196 O O . PHE A 1 33 ? -7.144 5.205 -0.478 1.00 0.00 33 PHE A O 20
ATOM 11213 N N . VAL A 1 34 ? -8.742 3.647 -0.732 1.00 0.00 34 VAL A N 20
ATOM 11214 C CA . VAL A 1 34 ? -9.821 4.613 -0.829 1.00 0.00 34 VAL A CA 20
ATOM 11215 C C . VAL A 1 34 ? -10.505 4.768 0.512 1.00 0.00 34 VAL A C 20
ATOM 11216 O O . VAL A 1 34 ? -10.380 3.913 1.388 1.00 0.00 34 VAL A O 20
ATOM 11229 N N . ARG A 1 35 ? -11.212 5.865 0.67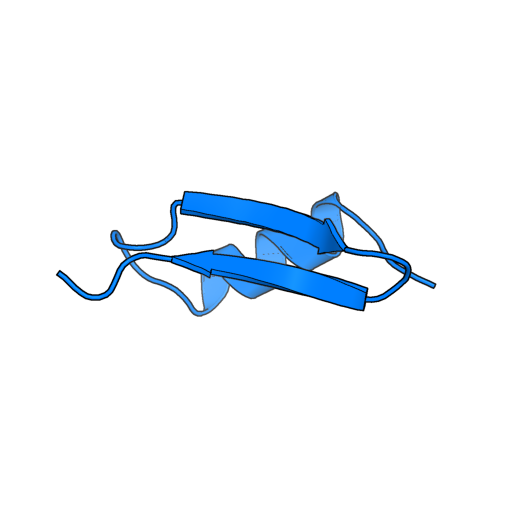1 1.00 0.00 35 ARG A N 20
ATOM 11230 C CA . ARG A 1 35 ? -11.915 6.141 1.913 1.00 0.00 35 ARG A CA 20
ATOM 11231 C C . ARG A 1 35 ? -13.416 6.052 1.692 1.00 0.00 35 ARG A C 20
ATOM 11232 O O . ARG A 1 35 ? -14.162 5.589 2.557 1.00 0.00 35 ARG A O 20
ATOM 11253 N N . GLY A 1 36 ? -13.851 6.490 0.522 1.00 0.00 36 GLY A N 20
ATOM 11254 C CA . GLY A 1 36 ? -15.252 6.454 0.179 1.00 0.00 36 GLY A CA 20
ATOM 11255 C C . GLY A 1 36 ? -15.481 6.913 -1.242 1.00 0.00 36 GLY A C 20
ATOM 11256 O O . GLY A 1 36 ? -14.516 7.401 -1.871 1.00 0.00 36 GLY A O 20
#

Solvent-accessible surface area: 3049 Å² total; per-residue (Å²): 149,54,87,120,121,66,4,76,56,65,0,98,87,141,44,80,162,97,31,164,138,1,58,44,38,189,71,99,61,77,37,46,93,71,209,118